Protein AF-0000000074056875 (afdb_homodimer)

Structure (mmCIF, N/CA/C/O backbone):
data_AF-0000000074056875-model_v1
#
loop_
_entity.id
_entity.type
_entity.pdbx_description
1 polymer 'Cation ABC transporter permease'
#
loop_
_atom_site.group_PDB
_atom_site.id
_atom_site.type_symbol
_atom_site.label_atom_id
_atom_site.label_alt_id
_atom_site.label_comp_id
_atom_site.label_asym_id
_atom_site.label_entity_id
_atom_site.label_seq_id
_atom_site.pdbx_PDB_ins_code
_atom_site.Cartn_x
_atom_site.Cartn_y
_atom_site.Cartn_z
_atom_site.occupancy
_atom_site.B_iso_or_equiv
_atom_site.auth_seq_id
_atom_site.auth_comp_id
_atom_site.auth_asym_id
_atom_site.auth_atom_id
_atom_site.pdbx_PDB_model_num
ATOM 1 N N . MET A 1 1 ? -28.125 23.172 0.237 1 42.22 1 MET A N 1
ATOM 2 C CA . MET A 1 1 ? -27.125 23.219 1.297 1 42.22 1 MET A CA 1
ATOM 3 C C . MET A 1 1 ? -27.781 23.453 2.656 1 42.22 1 MET A C 1
ATOM 5 O O . MET A 1 1 ? -27.266 22.984 3.68 1 42.22 1 MET A O 1
ATOM 9 N N . GLU A 1 2 ? -28.703 24.281 2.598 1 51.38 2 GLU A N 1
ATOM 10 C CA . GLU A 1 2 ? -29.438 24.625 3.809 1 51.38 2 GLU A CA 1
ATOM 11 C C . GLU A 1 2 ? -30.062 23.406 4.453 1 51.38 2 GLU A C 1
ATOM 13 O O . GLU A 1 2 ? -30.016 23.234 5.672 1 51.38 2 GLU A O 1
ATOM 18 N N . SER A 1 3 ? -30.719 22.672 3.664 1 53.69 3 SER A N 1
ATOM 19 C CA . SER A 1 3 ? -31.406 21.484 4.164 1 53.69 3 SER A CA 1
ATOM 20 C C . SER A 1 3 ? -30.422 20.391 4.527 1 53.69 3 SER A C 1
ATOM 22 O O . SER A 1 3 ? -30.703 19.531 5.363 1 53.69 3 SER A O 1
ATOM 24 N N . PHE A 1 4 ? -29.328 20.297 3.844 1 55.31 4 PHE A N 1
ATOM 25 C CA . PHE A 1 4 ? -28.266 19.344 4.105 1 55.31 4 PHE A CA 1
ATOM 26 C C . PHE A 1 4 ? -27.703 19.531 5.508 1 55.31 4 PHE A C 1
ATOM 28 O O . PHE A 1 4 ? -27.422 18.547 6.203 1 55.31 4 PHE A O 1
ATOM 35 N N . LEU A 1 5 ? -27.703 20.875 6.027 1 61.97 5 LEU A N 1
ATOM 36 C CA . LEU A 1 5 ? -27.125 21.188 7.328 1 61.97 5 LEU A CA 1
ATOM 37 C C . LEU A 1 5 ? -28.188 21.109 8.422 1 61.97 5 LEU A C 1
ATOM 39 O O . LEU A 1 5 ? -27.906 21.391 9.594 1 61.97 5 LEU A O 1
ATOM 43 N N . SER A 1 6 ? -29.312 20.719 8.008 1 63.62 6 SER A N 1
ATOM 44 C CA . SER A 1 6 ? -30.359 20.734 9.023 1 63.62 6 SER A CA 1
ATOM 45 C C . SER A 1 6 ? -30.297 19.484 9.898 1 63.62 6 SER A C 1
ATOM 47 O O . SER A 1 6 ? -30.766 19.5 11.047 1 63.62 6 SER A O 1
ATOM 49 N N . TYR A 1 7 ? -29.547 18.453 9.508 1 76.94 7 TYR A N 1
ATOM 50 C CA . TYR A 1 7 ? -29.484 17.234 10.297 1 76.94 7 TYR A CA 1
ATOM 51 C C . TYR A 1 7 ? -28.172 17.141 11.078 1 76.94 7 TYR A C 1
ATOM 53 O O . TYR A 1 7 ? -27.109 17.422 10.539 1 76.94 7 TYR A O 1
ATOM 61 N N . GLU A 1 8 ? -28.297 17 12.391 1 81.69 8 GLU A N 1
ATOM 62 C CA . GLU A 1 8 ? -27.156 16.906 13.305 1 81.69 8 GLU A CA 1
ATOM 63 C C . GLU A 1 8 ? -26.094 15.938 12.773 1 81.69 8 GLU A C 1
ATOM 65 O O . GLU A 1 8 ? -24.906 16.203 12.875 1 81.69 8 GLU A O 1
ATOM 70 N N . PHE A 1 9 ? -26.562 14.922 12.18 1 82.5 9 PHE A N 1
ATOM 71 C CA . PHE A 1 9 ? -25.609 13.93 11.68 1 82.5 9 PHE A CA 1
ATOM 72 C C . PHE A 1 9 ? -24.797 14.492 10.508 1 82.5 9 PHE A C 1
ATOM 74 O O . PHE A 1 9 ? -23.609 14.195 10.367 1 82.5 9 PHE A O 1
ATOM 81 N N . LEU A 1 10 ? -25.391 15.344 9.742 1 84.25 10 LEU A N 1
ATOM 82 C CA . LEU A 1 10 ? -24.703 15.922 8.594 1 84.25 10 LEU A CA 1
ATOM 83 C C . LEU A 1 10 ? -23.703 16.984 9.039 1 84.25 10 LEU A C 1
ATOM 85 O O . LEU A 1 10 ? -22.641 17.141 8.43 1 84.25 10 LEU A O 1
ATOM 89 N N . GLN A 1 11 ? -24.031 17.672 10.102 1 89.5 11 GLN A N 1
ATOM 90 C CA . GLN A 1 11 ? -23.109 18.656 10.672 1 89.5 11 GLN A CA 1
ATOM 91 C C . GLN A 1 11 ? -21.844 17.969 11.211 1 89.5 11 GLN A C 1
ATOM 93 O O . GLN A 1 11 ? -20.734 18.438 10.984 1 89.5 11 GLN A O 1
ATOM 98 N N . ARG A 1 12 ? -22.047 16.922 11.875 1 91.5 12 ARG A N 1
ATOM 99 C CA . ARG A 1 12 ? -20.906 16.188 12.398 1 91.5 12 ARG A CA 1
ATOM 100 C C . ARG A 1 12 ? -20.062 15.617 11.266 1 91.5 12 ARG A C 1
ATOM 102 O O . ARG A 1 12 ? -18.828 15.609 11.344 1 91.5 12 ARG A O 1
ATOM 109 N N . ALA A 1 13 ? -20.797 15.172 10.281 1 92.56 13 ALA A N 1
ATOM 110 C CA . ALA A 1 13 ? -20.109 14.617 9.125 1 92.56 13 ALA A CA 1
ATOM 111 C C . ALA A 1 13 ? -19.234 15.68 8.453 1 92.56 13 ALA A C 1
ATOM 113 O O . ALA A 1 13 ? -18.078 15.406 8.109 1 92.56 13 ALA A O 1
ATOM 114 N N . LEU A 1 14 ? -19.75 16.859 8.344 1 92.94 14 LEU A N 1
ATOM 115 C CA . LEU A 1 14 ? -19.016 17.953 7.711 1 92.94 14 LEU A CA 1
ATOM 116 C C . LEU A 1 14 ? -17.828 18.391 8.57 1 92.94 14 LEU A C 1
ATOM 118 O O . LEU A 1 14 ? -16.734 18.625 8.055 1 92.94 14 LEU A O 1
ATOM 122 N N . LEU A 1 15 ? -18.047 18.484 9.82 1 94.44 15 LEU A N 1
ATOM 123 C CA . LEU A 1 15 ? -16.969 18.875 10.734 1 94.44 15 LEU A CA 1
ATOM 124 C C . LEU A 1 15 ? -15.852 17.844 10.711 1 94.44 15 LEU A C 1
ATOM 126 O O . LEU A 1 15 ? -14.672 18.203 10.727 1 94.44 15 LEU A O 1
ATOM 130 N N . MET A 1 16 ? -16.219 16.609 10.68 1 94.81 16 MET A N 1
ATOM 131 C CA . MET A 1 16 ? -15.219 15.555 10.602 1 94.81 16 MET A CA 1
ATOM 132 C C . MET A 1 16 ? -14.469 15.609 9.273 1 94.81 16 MET A C 1
ATOM 134 O O . MET A 1 16 ? -13.258 15.375 9.227 1 94.81 16 MET A O 1
ATOM 138 N N . ALA A 1 17 ? -15.242 15.875 8.266 1 94.62 17 ALA A N 1
ATOM 139 C CA . ALA A 1 17 ? -14.609 15.984 6.953 1 94.62 17 ALA A CA 1
ATOM 140 C C . ALA A 1 17 ? -13.586 17.125 6.934 1 94.62 17 ALA A C 1
ATOM 142 O O . ALA A 1 17 ? -12.461 16.938 6.465 1 94.62 17 ALA A O 1
ATOM 143 N N . LEU A 1 18 ? -13.938 18.219 7.492 1 96 18 LEU A N 1
ATOM 144 C CA . LEU A 1 18 ? -13.062 19.375 7.508 1 96 18 LEU A CA 1
ATOM 145 C C . LEU A 1 18 ? -11.867 19.156 8.422 1 96 18 LEU A C 1
ATOM 147 O O . LEU A 1 18 ? -10.719 19.359 8.023 1 96 18 LEU A O 1
ATOM 151 N N . LEU A 1 19 ? -12.164 18.688 9.578 1 96.19 19 LEU A N 1
ATOM 152 C CA . LEU A 1 19 ? -11.117 18.453 10.57 1 96.19 19 LEU A CA 1
ATOM 153 C C . LEU A 1 19 ? -10.203 17.312 10.141 1 96.19 19 LEU A C 1
ATOM 155 O O . LEU A 1 19 ? -8.984 17.453 10.133 1 96.19 19 LEU A O 1
ATOM 159 N N . GLY A 1 20 ? -10.82 16.203 9.781 1 95.69 20 GLY A N 1
ATOM 160 C CA . GLY A 1 20 ? -10.062 15.047 9.344 1 95.69 20 GLY A CA 1
ATOM 161 C C . GLY A 1 20 ? -9.266 15.297 8.078 1 95.69 20 GLY A C 1
ATOM 162 O O . GLY A 1 20 ? -8.094 14.938 7.996 1 95.69 20 GLY A O 1
ATOM 163 N N . GLY A 1 21 ? -9.93 15.938 7.133 1 97 21 GLY A N 1
ATOM 164 C CA . GLY A 1 21 ? -9.242 16.266 5.898 1 97 21 GLY A CA 1
ATOM 165 C C . GLY A 1 21 ? -8.07 17.219 6.109 1 97 21 GLY A C 1
ATOM 166 O O . GLY A 1 21 ? -7.016 17.047 5.492 1 97 21 GLY A O 1
ATOM 167 N N . GLY A 1 22 ? -8.242 18.156 6.926 1 97.56 22 GLY A N 1
ATOM 168 C CA . GLY A 1 22 ? -7.176 19.109 7.219 1 97.56 22 GLY A CA 1
ATOM 169 C C . GLY A 1 22 ? -5.996 18.469 7.93 1 97.56 22 GLY A C 1
ATOM 170 O O . GLY A 1 22 ? -4.84 18.719 7.57 1 97.56 22 GLY A O 1
ATOM 171 N N . VAL A 1 23 ? -6.312 17.703 8.891 1 97.62 23 VAL A N 1
ATOM 172 C CA . VAL A 1 23 ? -5.277 17.031 9.672 1 97.62 23 VAL A CA 1
ATOM 173 C C . VAL A 1 23 ? -4.5 16.062 8.781 1 97.62 23 VAL A C 1
ATOM 175 O O . VAL A 1 23 ? -3.27 16 8.852 1 97.62 23 VAL A O 1
ATOM 178 N N . CYS A 1 24 ? -5.203 15.328 7.984 1 97.25 24 CYS A N 1
ATOM 179 C CA . CYS A 1 24 ? -4.551 14.414 7.059 1 97.25 24 CYS A CA 1
ATOM 180 C C . CYS A 1 24 ? -3.672 15.164 6.07 1 97.25 24 CYS A C 1
ATOM 182 O O . CYS A 1 24 ? -2.537 14.766 5.805 1 97.25 24 CYS A O 1
ATOM 184 N N . GLY A 1 25 ? -4.199 16.234 5.555 1 97.69 25 GLY A N 1
ATOM 185 C CA . GLY A 1 25 ? -3.404 17.047 4.652 1 97.69 25 GLY A CA 1
ATOM 186 C C . GLY A 1 25 ? -2.117 17.547 5.277 1 97.69 25 GLY A C 1
ATOM 187 O O . GLY A 1 25 ? -1.045 17.438 4.68 1 97.69 25 GLY A O 1
ATOM 188 N N . ALA A 1 26 ? -2.189 18.078 6.461 1 97.75 26 ALA A N 1
ATOM 189 C CA . ALA A 1 26 ? -1.014 18.594 7.16 1 97.75 26 ALA A CA 1
ATOM 190 C C . ALA A 1 26 ? -0.022 17.469 7.465 1 97.75 26 ALA A C 1
ATOM 192 O O . ALA A 1 26 ? 1.19 17.656 7.332 1 97.75 26 ALA A O 1
ATOM 193 N N . MET A 1 27 ? -0.562 16.344 7.875 1 97.06 27 MET A N 1
ATOM 194 C CA . MET A 1 27 ? 0.284 15.18 8.148 1 97.06 27 MET A CA 1
ATOM 195 C C . MET A 1 27 ? 1.033 14.742 6.895 1 97.06 27 MET A C 1
ATOM 197 O O . MET A 1 27 ? 2.158 14.25 6.98 1 97.06 27 MET A O 1
ATOM 201 N N . GLY A 1 28 ? 0.402 14.93 5.781 1 96.81 28 GLY A N 1
ATOM 202 C CA . GLY A 1 28 ? 0.967 14.516 4.508 1 96.81 28 GLY A CA 1
ATOM 203 C C . GLY A 1 28 ? 2.246 15.25 4.152 1 96.81 28 GLY A C 1
ATOM 204 O O . GLY A 1 28 ? 3.078 14.734 3.404 1 96.81 28 GLY A O 1
ATOM 205 N N . VAL A 1 29 ? 2.463 16.406 4.684 1 95.94 29 VAL A N 1
ATOM 206 C CA . VAL A 1 29 ? 3.668 17.188 4.406 1 95.94 29 VAL A CA 1
ATOM 207 C C . VAL A 1 29 ? 4.898 16.422 4.898 1 95.94 29 VAL A C 1
ATOM 209 O O . VAL A 1 29 ? 5.918 16.375 4.211 1 95.94 29 VAL A O 1
ATOM 212 N N . PHE A 1 30 ? 4.797 15.82 6.035 1 94.19 30 PHE A N 1
ATOM 213 C CA . PHE A 1 30 ? 5.887 15 6.547 1 94.19 30 PHE A CA 1
ATOM 214 C C . PHE A 1 30 ? 6.141 13.805 5.633 1 94.19 30 PHE A C 1
ATOM 216 O O . PHE A 1 30 ? 7.289 13.484 5.32 1 94.19 30 PHE A O 1
ATOM 223 N N . VAL A 1 31 ? 5.066 13.211 5.211 1 92.44 31 VAL A N 1
ATOM 224 C CA . VAL A 1 31 ? 5.156 12 4.406 1 92.44 31 VAL A CA 1
ATOM 225 C C . VAL A 1 31 ? 5.84 12.312 3.074 1 92.44 31 VAL A C 1
ATOM 227 O O . VAL A 1 31 ? 6.734 11.578 2.643 1 92.44 31 VAL A O 1
ATOM 230 N N . VAL A 1 32 ? 5.457 13.414 2.506 1 91.44 32 VAL A N 1
ATOM 231 C CA . VAL A 1 32 ? 5.953 13.773 1.183 1 91.44 32 VAL A CA 1
ATOM 232 C C . VAL A 1 32 ? 7.395 14.273 1.288 1 91.44 32 VAL A C 1
ATOM 234 O O . VAL A 1 32 ? 8.266 13.828 0.531 1 91.44 32 VAL A O 1
ATOM 237 N N . LEU A 1 33 ? 7.738 15.094 2.229 1 90.25 33 LEU A N 1
ATOM 238 C CA . LEU A 1 33 ? 9.047 15.734 2.295 1 90.25 33 LEU A CA 1
ATOM 239 C C . LEU A 1 33 ? 10.094 14.766 2.844 1 90.25 33 LEU A C 1
ATOM 241 O O . LEU A 1 33 ? 11.273 14.852 2.482 1 90.25 33 LEU A O 1
ATOM 245 N N . TRP A 1 34 ? 9.602 13.875 3.67 1 88.75 34 TRP A N 1
ATOM 246 C CA . TRP A 1 34 ? 10.555 12.906 4.211 1 88.75 34 TRP A CA 1
ATOM 247 C C . TRP A 1 34 ? 10.539 11.617 3.402 1 88.75 34 TRP A C 1
ATOM 249 O O . TRP A 1 34 ? 11.219 10.648 3.752 1 88.75 34 TRP A O 1
ATOM 259 N N . ARG A 1 35 ? 9.82 11.555 2.398 1 86.94 35 ARG A N 1
ATOM 260 C CA . ARG A 1 35 ? 9.758 10.43 1.476 1 86.94 35 ARG A CA 1
ATOM 261 C C . ARG A 1 35 ? 9.43 9.133 2.213 1 86.94 35 ARG A C 1
ATOM 263 O O . ARG A 1 35 ? 10.133 8.133 2.066 1 86.94 35 ARG A O 1
ATOM 270 N N . MET A 1 36 ? 8.383 9.227 2.945 1 88.81 36 MET A N 1
ATOM 271 C CA . MET A 1 36 ? 7.977 8.086 3.76 1 88.81 36 MET A CA 1
ATOM 272 C C . MET A 1 36 ? 6.621 7.547 3.311 1 88.81 36 MET A C 1
ATOM 274 O O . MET A 1 36 ? 5.797 7.16 4.141 1 88.81 36 MET A O 1
ATOM 278 N N . SER A 1 37 ? 6.359 7.582 2.047 1 91.69 37 SER A N 1
ATOM 279 C CA . SER A 1 37 ? 5.074 7.121 1.529 1 91.69 37 SER A CA 1
ATOM 280 C C . SER A 1 37 ? 4.844 5.648 1.851 1 91.69 37 SER A C 1
ATOM 282 O O . SER A 1 37 ? 3.744 5.254 2.24 1 91.69 37 SER A O 1
ATOM 284 N N . LEU A 1 38 ? 5.891 4.883 1.769 1 89.75 38 LEU A N 1
ATOM 285 C CA . LEU A 1 38 ? 5.781 3.461 2.066 1 89.75 38 LEU A CA 1
ATOM 286 C C . LEU A 1 38 ? 5.387 3.238 3.521 1 89.75 38 LEU A C 1
ATOM 288 O O . LEU A 1 38 ? 4.508 2.424 3.812 1 89.75 38 LEU A O 1
ATOM 292 N N . VAL A 1 39 ? 5.969 4.012 4.406 1 89.12 39 VAL A N 1
ATOM 293 C CA . VAL A 1 39 ? 5.688 3.908 5.832 1 89.12 39 VAL A CA 1
ATOM 294 C C . VAL A 1 39 ? 4.246 4.32 6.109 1 89.12 39 VAL A C 1
ATOM 296 O O . VAL A 1 39 ? 3.531 3.645 6.855 1 89.12 39 VAL A O 1
ATOM 299 N N . GLY A 1 40 ? 3.85 5.367 5.484 1 91 40 GLY A N 1
ATOM 300 C CA . GLY A 1 40 ? 2.475 5.812 5.629 1 91 40 GLY A CA 1
ATOM 301 C C . GLY A 1 40 ? 1.461 4.789 5.156 1 91 40 GLY A C 1
ATOM 302 O O . GLY A 1 40 ? 0.435 4.574 5.805 1 91 40 GLY A O 1
ATOM 303 N N . MET A 1 41 ? 1.736 4.211 4.074 1 91.69 41 MET A N 1
ATOM 304 C CA . MET A 1 41 ? 0.865 3.17 3.535 1 91.69 41 MET A CA 1
ATOM 305 C C . MET A 1 41 ? 0.771 1.988 4.496 1 91.69 41 MET A C 1
ATOM 307 O O . MET A 1 41 ? -0.317 1.461 4.734 1 91.69 41 MET A O 1
ATOM 311 N N . CYS A 1 42 ? 1.866 1.641 5.051 1 92.06 42 CYS A N 1
ATOM 312 C CA . CYS A 1 42 ? 1.9 0.511 5.973 1 92.06 42 CYS A CA 1
ATOM 313 C C . CYS A 1 42 ? 1.111 0.818 7.238 1 92.06 42 CYS A C 1
ATOM 315 O O . CYS A 1 42 ? 0.336 -0.016 7.707 1 92.06 42 CYS A O 1
ATOM 317 N N . ILE A 1 43 ? 1.307 1.985 7.73 1 93.62 43 ILE A N 1
ATOM 318 C CA . ILE A 1 43 ? 0.631 2.373 8.961 1 93.62 43 ILE A CA 1
ATOM 319 C C . ILE A 1 43 ? -0.878 2.412 8.734 1 93.62 43 ILE A C 1
ATOM 321 O O . ILE A 1 43 ? -1.652 1.951 9.578 1 93.62 43 ILE A O 1
ATOM 325 N N . SER A 1 44 ? -1.294 2.906 7.621 1 94.06 44 SER A N 1
ATOM 326 C CA . SER A 1 44 ? -2.715 2.992 7.301 1 94.06 44 SER A CA 1
ATOM 327 C C . SER A 1 44 ? -3.332 1.605 7.148 1 94.06 44 SER A C 1
ATOM 329 O O . SER A 1 44 ? -4.414 1.341 7.676 1 94.06 44 SER A O 1
ATOM 331 N N . HIS A 1 45 ? -2.67 0.769 6.496 1 93.75 45 HIS A N 1
ATOM 332 C CA . HIS A 1 45 ? -3.184 -0.584 6.316 1 93.75 45 HIS A CA 1
ATOM 333 C C . HIS A 1 45 ? -3.129 -1.375 7.617 1 93.75 45 HIS A C 1
ATOM 335 O O . HIS A 1 45 ? -3.971 -2.244 7.859 1 93.75 45 HIS A O 1
ATOM 341 N N . ALA A 1 46 ? -2.152 -1.037 8.414 1 95.06 46 ALA A N 1
ATOM 342 C CA . ALA A 1 46 ? -2.096 -1.649 9.742 1 95.06 46 ALA A CA 1
ATOM 343 C C . ALA A 1 46 ? -3.312 -1.264 10.578 1 95.06 46 ALA A C 1
ATOM 345 O O . ALA A 1 46 ? -3.891 -2.105 11.266 1 95.06 46 ALA A O 1
ATOM 346 N N . ALA A 1 47 ? -3.619 -0.036 10.508 1 95.5 47 ALA A N 1
ATOM 347 C CA . ALA A 1 47 ? -4.812 0.416 11.219 1 95.5 47 ALA A CA 1
ATOM 348 C C . ALA A 1 47 ? -6.055 -0.323 10.727 1 95.5 47 ALA A C 1
ATOM 350 O O . ALA A 1 47 ? -6.898 -0.735 11.531 1 95.5 47 ALA A O 1
ATOM 351 N N . PHE A 1 48 ? -6.184 -0.48 9.469 1 93.5 48 PHE A N 1
ATOM 352 C CA . PHE A 1 48 ? -7.289 -1.2 8.852 1 93.5 48 PHE A CA 1
ATOM 353 C C . PHE A 1 48 ? -7.328 -2.646 9.328 1 93.5 48 PHE A C 1
ATOM 355 O O . PHE A 1 48 ? -8.375 -3.133 9.766 1 93.5 48 PHE A O 1
ATOM 362 N N . ALA A 1 49 ? -6.203 -3.275 9.305 1 93.69 49 ALA A N 1
ATOM 363 C CA . ALA A 1 49 ? -6.102 -4.66 9.758 1 93.69 49 ALA A CA 1
ATOM 364 C C . ALA A 1 49 ? -6.445 -4.781 11.242 1 93.69 49 ALA A C 1
ATOM 366 O O . ALA A 1 49 ? -7.172 -5.695 11.641 1 93.69 49 ALA A O 1
ATOM 367 N N . GLY A 1 50 ? -5.934 -3.889 11.984 1 95.44 50 GLY A N 1
ATOM 368 C CA . GLY A 1 50 ? -6.223 -3.898 13.406 1 95.44 50 GLY A CA 1
ATOM 369 C C . GLY A 1 50 ? -7.691 -3.693 13.727 1 95.44 50 GLY A C 1
ATOM 370 O O . GLY A 1 50 ? -8.227 -4.316 14.641 1 95.44 50 GLY A O 1
ATOM 371 N N . ALA 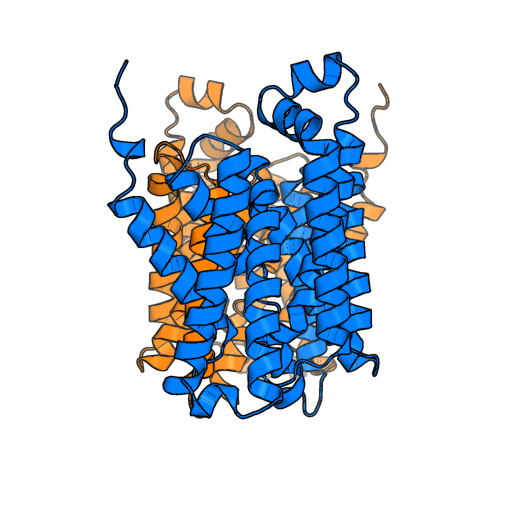A 1 51 ? -8.289 -2.84 13 1 94.31 51 ALA A N 1
ATOM 372 C CA . ALA A 1 51 ? -9.711 -2.594 13.195 1 94.31 51 ALA A CA 1
ATOM 373 C C . ALA A 1 51 ? -10.531 -3.838 12.867 1 94.31 51 ALA A C 1
ATOM 375 O O . ALA A 1 51 ? -11.469 -4.18 13.586 1 94.31 51 ALA A O 1
ATOM 376 N N . LEU A 1 52 ? -10.195 -4.477 11.789 1 92.06 52 LEU A N 1
ATOM 377 C CA . LEU A 1 52 ? -10.898 -5.695 11.398 1 92.06 52 LEU A CA 1
ATOM 378 C C . LEU A 1 52 ? -10.688 -6.805 12.422 1 92.06 52 LEU A C 1
ATOM 380 O O . LEU A 1 52 ? -11.617 -7.531 12.758 1 92.06 52 LEU A O 1
ATOM 384 N N . LEU A 1 53 ? -9.469 -6.906 12.859 1 92.5 53 LEU A N 1
ATOM 385 C CA . LEU A 1 53 ? -9.172 -7.906 13.875 1 92.5 53 LEU A CA 1
ATOM 386 C C . LEU A 1 53 ? -9.922 -7.605 15.172 1 92.5 53 LEU A C 1
ATOM 388 O O . LEU A 1 53 ? -10.398 -8.523 15.844 1 92.5 53 LEU A O 1
ATOM 392 N N . GLY A 1 54 ? -9.906 -6.363 15.508 1 92.19 54 GLY A N 1
ATOM 393 C CA . GLY A 1 54 ? -10.703 -5.969 16.656 1 92.19 54 GLY A CA 1
ATOM 394 C C . GLY A 1 54 ? -12.164 -6.363 16.531 1 92.19 54 GLY A C 1
ATOM 395 O O . GLY A 1 54 ? -12.742 -6.922 17.469 1 92.19 54 GLY A O 1
ATOM 396 N N . LEU A 1 55 ? -12.75 -6.121 15.367 1 88.75 55 LEU A N 1
ATOM 397 C CA . LEU A 1 55 ? -14.133 -6.492 15.117 1 88.75 55 LEU A CA 1
ATOM 398 C C . LEU A 1 55 ? -14.328 -7.996 15.234 1 88.75 55 LEU A C 1
ATOM 400 O O . LEU A 1 55 ? -15.312 -8.453 15.828 1 88.75 55 LEU A O 1
ATOM 404 N N . TRP A 1 56 ? -13.398 -8.68 14.711 1 88.75 56 TRP A N 1
ATOM 405 C CA . TRP A 1 56 ? -13.484 -10.141 14.75 1 88.75 56 TRP A CA 1
ATOM 406 C C . TRP A 1 56 ? -13.406 -10.648 16.188 1 88.75 56 TRP A C 1
ATOM 408 O O . TRP A 1 56 ? -14.086 -11.617 16.547 1 88.75 56 TRP A O 1
ATOM 418 N N . LEU A 1 57 ? -12.664 -10.016 17.031 1 90.88 57 LEU A N 1
ATOM 419 C CA . LEU A 1 57 ? -12.477 -10.43 18.422 1 90.88 57 LEU A CA 1
ATOM 420 C C . LEU A 1 57 ? -13.586 -9.859 19.312 1 90.88 57 LEU A C 1
ATOM 422 O O . LEU A 1 57 ? -13.609 -10.117 20.516 1 90.88 57 LEU A O 1
ATOM 426 N N . GLY A 1 58 ? -14.43 -9.102 18.75 1 89.5 58 GLY A N 1
ATOM 427 C CA . GLY A 1 58 ? -15.523 -8.523 19.5 1 89.5 58 GLY A CA 1
ATOM 428 C C . GLY A 1 58 ? -15.148 -7.223 20.188 1 89.5 58 GLY A C 1
ATOM 429 O O . GLY A 1 58 ? -15.852 -6.773 21.109 1 89.5 58 GLY A O 1
ATOM 430 N N . LEU A 1 59 ? -14.055 -6.641 19.828 1 91.38 59 LEU A N 1
ATOM 431 C CA . LEU A 1 59 ? -13.609 -5.359 20.359 1 91.38 59 LEU A CA 1
ATOM 432 C C . LEU A 1 59 ? -14.016 -4.215 19.453 1 91.38 59 LEU A C 1
ATOM 434 O O . LEU A 1 59 ? -14.312 -4.434 18.266 1 91.38 59 LEU A O 1
ATOM 438 N N . PRO A 1 60 ? -14.117 -3.012 20.125 1 91.62 60 PRO A N 1
ATOM 439 C CA . PRO A 1 60 ? -14.352 -1.872 19.234 1 91.62 60 PRO A CA 1
ATOM 440 C C . PRO A 1 60 ? -13.266 -1.712 18.172 1 91.62 60 PRO A C 1
ATOM 442 O O . PRO A 1 60 ? -12.078 -1.808 18.484 1 91.62 60 PRO A O 1
ATOM 445 N N . PRO A 1 61 ? -13.672 -1.525 16.938 1 91.62 61 PRO A N 1
ATOM 446 C CA . PRO A 1 61 ? -12.703 -1.394 15.844 1 91.62 61 PRO A CA 1
ATOM 447 C C . PRO A 1 61 ? -11.648 -0.32 16.109 1 91.62 61 PRO A C 1
ATOM 449 O O . PRO A 1 61 ? -10.492 -0.47 15.719 1 91.62 61 PRO A O 1
ATOM 452 N N . LEU A 1 62 ? -12.016 0.708 16.812 1 93.44 62 LEU A N 1
ATOM 453 C CA . LEU A 1 62 ? -11.094 1.803 17.094 1 93.44 62 LEU A CA 1
ATOM 454 C C . LEU A 1 62 ? -9.93 1.323 17.953 1 93.44 62 LEU A C 1
ATOM 456 O O . LEU A 1 62 ? -8.781 1.72 17.734 1 93.44 62 LEU A O 1
ATOM 460 N N . ALA A 1 63 ? -10.211 0.506 18.891 1 95.19 63 ALA A N 1
ATOM 461 C CA . ALA A 1 63 ? -9.164 -0.003 19.781 1 95.19 63 ALA A CA 1
ATOM 462 C C . ALA A 1 63 ? -8.148 -0.837 19 1 95.19 63 ALA A C 1
ATOM 464 O O . ALA A 1 63 ? -6.938 -0.679 19.172 1 95.19 63 ALA A O 1
ATOM 465 N N . GLY A 1 64 ? -8.656 -1.674 18.172 1 95.62 64 GLY A N 1
ATOM 466 C CA . GLY A 1 64 ? -7.766 -2.48 17.359 1 95.62 64 GLY A CA 1
ATOM 467 C C . GLY A 1 64 ? -6.969 -1.663 16.359 1 95.62 64 GLY A C 1
ATOM 468 O O . GLY A 1 64 ? -5.773 -1.896 16.172 1 95.62 64 GLY A O 1
ATOM 469 N N . GLY A 1 65 ? -7.625 -0.738 15.695 1 96.19 65 GLY A N 1
ATOM 470 C CA . GLY A 1 65 ? -6.949 0.135 14.75 1 96.19 65 GLY A CA 1
ATOM 471 C C . GLY A 1 65 ? -5.859 0.975 15.383 1 96.19 65 GLY A C 1
ATOM 472 O O . GLY A 1 65 ? -4.777 1.131 14.812 1 96.19 65 GLY A O 1
ATOM 473 N N . LEU A 1 66 ? -6.164 1.49 16.562 1 96.81 66 LEU A N 1
ATOM 474 C CA . LEU A 1 66 ? -5.207 2.316 17.281 1 96.81 66 LEU A CA 1
ATOM 475 C C . LEU A 1 66 ? -3.984 1.5 17.688 1 96.81 66 LEU A C 1
ATOM 477 O O . LEU A 1 66 ? -2.85 1.928 17.469 1 96.81 66 LEU A O 1
ATOM 481 N N . ALA A 1 67 ? -4.219 0.368 18.188 1 97.25 67 ALA A N 1
ATOM 482 C CA . ALA A 1 67 ? -3.123 -0.494 18.625 1 97.25 67 ALA A CA 1
ATOM 483 C C . ALA A 1 67 ? -2.238 -0.891 17.438 1 97.25 67 ALA A C 1
ATOM 485 O O . ALA A 1 67 ? -1.011 -0.822 17.531 1 97.25 67 ALA A O 1
ATOM 486 N N . ALA A 1 68 ? -2.865 -1.237 16.422 1 96.38 68 ALA A N 1
ATOM 487 C CA . ALA A 1 68 ? -2.121 -1.719 15.258 1 96.38 68 ALA A CA 1
ATOM 488 C C . ALA A 1 68 ? -1.373 -0.579 14.578 1 96.38 68 ALA A C 1
ATOM 490 O O . ALA A 1 68 ? -0.229 -0.748 14.141 1 96.38 68 ALA A O 1
ATOM 491 N N . SER A 1 69 ? -2.012 0.573 14.383 1 96.56 69 SER A N 1
ATOM 492 C CA . SER A 1 69 ? -1.352 1.7 13.734 1 96.56 69 SER A CA 1
ATOM 493 C C . SER A 1 69 ? -0.172 2.201 14.562 1 96.56 69 SER A C 1
ATOM 495 O O . SER A 1 69 ? 0.905 2.461 14.023 1 96.56 69 SER A O 1
ATOM 497 N N . LEU A 1 70 ? -0.332 2.324 15.859 1 96.94 70 LEU A N 1
ATOM 498 C CA . LEU A 1 70 ? 0.763 2.748 16.719 1 96.94 70 LEU A CA 1
ATOM 499 C C . LEU A 1 70 ? 1.848 1.678 16.797 1 96.94 70 LEU A C 1
ATOM 501 O O . LEU A 1 70 ? 3.035 1.997 16.875 1 96.94 70 LEU A O 1
ATOM 505 N N . GLY A 1 71 ? 1.392 0.463 16.781 1 95.69 71 GLY A N 1
ATOM 506 C CA . GLY A 1 71 ? 2.359 -0.621 16.719 1 95.69 71 GLY A CA 1
ATOM 507 C C . GLY A 1 71 ? 3.209 -0.583 15.453 1 95.69 71 GLY A C 1
ATOM 508 O O . GLY A 1 71 ? 4.434 -0.715 15.523 1 95.69 71 GLY A O 1
ATOM 509 N N . ALA A 1 72 ? 2.57 -0.414 14.336 1 93.31 72 ALA A N 1
ATOM 510 C CA . ALA A 1 72 ? 3.283 -0.32 13.062 1 93.31 72 ALA A CA 1
ATOM 511 C C . ALA A 1 72 ? 4.219 0.887 13.047 1 93.31 72 ALA A C 1
ATOM 513 O O . ALA A 1 72 ? 5.363 0.786 12.602 1 93.31 72 ALA A O 1
ATOM 514 N N . ALA A 1 73 ? 3.725 2.016 13.516 1 93.38 73 ALA A N 1
ATOM 515 C CA . ALA A 1 73 ? 4.535 3.229 13.578 1 93.38 73 ALA A CA 1
ATOM 516 C C . ALA A 1 73 ? 5.777 3.016 14.445 1 93.38 73 ALA A C 1
ATOM 518 O O . ALA A 1 73 ? 6.875 3.443 14.086 1 93.38 73 ALA A O 1
ATOM 519 N N . SER A 1 74 ? 5.621 2.293 15.539 1 93.19 74 SER A N 1
ATOM 520 C CA . SER A 1 74 ? 6.719 2.07 16.469 1 93.19 74 SER A CA 1
ATOM 521 C C . SER A 1 74 ? 7.703 1.04 15.93 1 93.19 74 SER A C 1
ATOM 523 O O . SER A 1 74 ? 8.883 1.043 16.297 1 93.19 74 SER A O 1
ATOM 525 N N . ALA A 1 75 ? 7.25 0.218 15.07 1 88.75 75 ALA A N 1
ATOM 526 C CA . ALA A 1 75 ? 8.086 -0.868 14.555 1 88.75 75 ALA A CA 1
ATOM 527 C C . ALA A 1 75 ? 9.016 -0.372 13.453 1 88.75 75 ALA A C 1
ATOM 529 O O . ALA A 1 75 ? 10 -1.038 13.117 1 88.75 75 ALA A O 1
ATOM 530 N N . VAL A 1 76 ? 8.711 0.736 12.867 1 82.81 76 VAL A N 1
ATOM 531 C CA . VAL A 1 76 ? 9.469 1.269 11.734 1 82.81 76 VAL A CA 1
ATOM 532 C C . VAL A 1 76 ? 10.922 1.497 12.156 1 82.81 76 VAL A C 1
ATOM 534 O O . VAL A 1 76 ? 11.844 1.087 11.445 1 82.81 76 VAL A O 1
ATOM 537 N N . GLY A 1 77 ? 11.172 2.148 13.328 1 76.94 77 GLY A N 1
ATOM 538 C CA . GLY A 1 77 ? 12.508 2.484 13.789 1 76.94 77 GLY A CA 1
ATOM 539 C C . GLY A 1 77 ? 13.398 1.268 13.977 1 76.94 77 GLY A C 1
ATOM 540 O O . GLY A 1 77 ? 14.406 1.121 13.297 1 76.94 77 GLY A O 1
ATOM 541 N N . PRO A 1 78 ? 12.953 0.36 14.82 1 78.69 78 PRO A N 1
ATOM 542 C CA . PRO A 1 78 ? 13.758 -0.831 15.086 1 78.69 78 PRO A CA 1
ATOM 543 C C . PRO A 1 78 ? 13.992 -1.682 13.844 1 78.69 78 PRO A C 1
ATOM 545 O O . PRO A 1 78 ? 15.055 -2.283 13.688 1 78.69 78 PRO A O 1
ATOM 548 N N . LEU A 1 79 ? 13.039 -1.698 12.984 1 75 79 LEU A N 1
ATOM 549 C CA . LEU A 1 79 ? 13.188 -2.518 11.789 1 75 79 LEU A CA 1
ATOM 550 C C . LEU A 1 79 ? 14.133 -1.857 10.789 1 75 79 LEU A C 1
ATOM 552 O O . LEU A 1 79 ? 14.867 -2.545 10.078 1 75 79 LEU A O 1
ATOM 556 N N . ALA A 1 80 ? 14.039 -0.545 10.742 1 70.75 80 ALA A N 1
ATOM 557 C CA . ALA A 1 80 ? 14.922 0.212 9.852 1 70.75 80 ALA A CA 1
ATOM 558 C C . ALA A 1 80 ? 16.375 0.048 10.266 1 70.75 80 ALA A C 1
ATOM 560 O O . ALA A 1 80 ? 17.281 0.208 9.438 1 70.75 80 ALA A O 1
ATOM 561 N N . GLU A 1 81 ? 16.625 -0.234 11.516 1 70.94 81 GLU A N 1
ATOM 562 C CA . GLU A 1 81 ? 17.984 -0.287 12.031 1 70.94 81 GLU A CA 1
ATOM 563 C C . GLU A 1 81 ? 18.516 -1.717 12.031 1 70.94 81 GLU A C 1
ATOM 565 O O . GLU A 1 81 ? 19.688 -1.943 12.312 1 70.94 81 GLU A O 1
ATOM 570 N N . ARG A 1 82 ? 17.641 -2.646 11.734 1 67.75 82 ARG A N 1
ATOM 571 C CA . ARG A 1 82 ? 18.094 -4.031 11.727 1 67.75 82 ARG A CA 1
ATOM 572 C C . ARG A 1 82 ? 19.062 -4.285 10.578 1 67.75 82 ARG A C 1
ATOM 574 O O . ARG A 1 82 ? 18.797 -3.881 9.438 1 67.75 82 ARG A O 1
ATOM 581 N N . PRO A 1 83 ? 20.172 -4.855 11 1 64.56 83 PRO A N 1
ATOM 582 C CA . PRO A 1 83 ? 21.141 -5.16 9.938 1 64.56 83 PRO A CA 1
ATOM 583 C C . PRO A 1 83 ? 20.578 -6.113 8.883 1 64.56 83 PRO A C 1
ATOM 585 O O . PRO A 1 83 ? 19.766 -6.98 9.203 1 64.56 83 PRO A O 1
ATOM 588 N N . GLY A 1 84 ? 20.781 -5.848 7.633 1 63.59 84 GLY A N 1
ATOM 589 C CA . GLY A 1 84 ? 20.406 -6.75 6.555 1 63.59 84 GLY A CA 1
ATOM 590 C C . GLY A 1 84 ? 19.078 -6.398 5.918 1 63.59 84 GLY A C 1
ATOM 591 O O . GLY A 1 84 ? 18.719 -6.941 4.871 1 63.59 84 GLY A O 1
ATOM 592 N N . PHE A 1 85 ? 18.281 -5.637 6.645 1 70.44 85 PHE A N 1
ATOM 593 C CA . PHE A 1 85 ? 17 -5.238 6.074 1 70.44 85 PHE A CA 1
ATOM 594 C C . PHE A 1 85 ? 17.016 -3.762 5.699 1 70.44 85 PHE A C 1
ATOM 596 O O . PHE A 1 85 ? 17.469 -2.922 6.477 1 70.44 85 PHE A O 1
ATOM 603 N N . SER A 1 86 ? 16.656 -3.568 4.484 1 83 86 SER A N 1
ATOM 604 C CA . SER A 1 86 ? 16.359 -2.182 4.137 1 83 86 SER A CA 1
ATOM 605 C C . SER A 1 86 ? 14.992 -1.759 4.648 1 83 86 SER A C 1
ATOM 607 O O . SER A 1 86 ? 14.125 -2.604 4.883 1 83 86 SER A O 1
ATOM 609 N N . LEU A 1 87 ? 14.836 -0.579 4.977 1 83.56 87 LEU A N 1
ATOM 610 C CA . LEU A 1 87 ? 13.531 -0.059 5.371 1 83.56 87 LEU A CA 1
ATOM 611 C C . LEU A 1 87 ? 12.469 -0.443 4.355 1 83.56 87 LEU A C 1
ATOM 613 O O . LEU A 1 87 ? 11.328 -0.742 4.727 1 83.56 87 LEU A O 1
ATOM 617 N N . ASP A 1 88 ? 12.867 -0.485 3.154 1 87.5 88 ASP A N 1
ATOM 618 C CA . ASP A 1 88 ? 11.969 -0.871 2.072 1 87.5 88 ASP A CA 1
ATOM 619 C C . ASP A 1 88 ? 11.469 -2.303 2.256 1 87.5 88 ASP A C 1
ATOM 621 O O . ASP A 1 88 ? 10.266 -2.555 2.244 1 87.5 88 ASP A O 1
ATOM 625 N N . THR A 1 89 ? 12.375 -3.184 2.506 1 84.5 89 THR A N 1
ATOM 626 C CA . THR A 1 89 ? 12.031 -4.59 2.682 1 84.5 89 THR A CA 1
ATOM 627 C C . THR A 1 89 ? 11.234 -4.793 3.967 1 84.5 89 THR A C 1
ATOM 629 O O . THR A 1 89 ? 10.25 -5.535 3.98 1 84.5 89 THR A O 1
ATOM 632 N N . ALA A 1 90 ? 11.664 -4.105 4.953 1 85.06 90 ALA A N 1
ATOM 633 C CA . ALA A 1 90 ? 10.977 -4.227 6.238 1 85.06 90 ALA A CA 1
ATOM 634 C C . ALA A 1 90 ? 9.523 -3.787 6.129 1 85.06 90 ALA A C 1
ATOM 636 O O . ALA A 1 90 ? 8.617 -4.473 6.617 1 85.06 90 ALA A O 1
ATOM 637 N N . MET A 1 91 ? 9.32 -2.736 5.445 1 89.25 91 MET A N 1
ATOM 638 C CA . MET A 1 91 ? 7.957 -2.223 5.301 1 89.25 91 MET A CA 1
ATOM 639 C C . MET A 1 91 ? 7.129 -3.121 4.387 1 89.25 91 MET A C 1
ATOM 641 O O . MET A 1 91 ? 5.93 -3.289 4.598 1 89.25 91 MET A O 1
ATOM 645 N N . GLY A 1 92 ? 7.793 -3.67 3.393 1 86.56 92 GLY A N 1
ATOM 646 C CA . GLY A 1 92 ? 7.109 -4.637 2.551 1 86.56 92 GLY A CA 1
ATOM 647 C C . GLY A 1 92 ? 6.594 -5.84 3.32 1 86.56 92 GLY A C 1
ATOM 648 O O . GLY A 1 92 ? 5.465 -6.285 3.102 1 86.56 92 GLY A O 1
ATOM 649 N N . VAL A 1 93 ? 7.387 -6.277 4.199 1 85 93 VAL A N 1
ATOM 650 C CA . VAL A 1 93 ? 7.035 -7.449 4.996 1 85 93 VAL A CA 1
ATOM 651 C C . VAL A 1 93 ? 5.93 -7.09 5.984 1 85 93 VAL A C 1
ATOM 653 O O . VAL A 1 93 ? 4.973 -7.852 6.156 1 85 93 VAL A O 1
ATOM 656 N N . ILE A 1 94 ? 6.062 -5.98 6.609 1 87.88 94 ILE A N 1
ATOM 657 C CA . ILE A 1 94 ? 5.027 -5.535 7.539 1 87.88 94 ILE A CA 1
ATOM 658 C C . ILE A 1 94 ? 3.697 -5.406 6.801 1 87.88 94 ILE A C 1
ATOM 660 O O . ILE A 1 94 ? 2.662 -5.863 7.297 1 87.88 94 ILE A O 1
ATOM 664 N N . PHE A 1 95 ? 3.756 -4.793 5.688 1 90.69 95 PHE A N 1
ATOM 665 C CA . PHE A 1 95 ? 2.559 -4.656 4.867 1 90.69 95 PHE A CA 1
ATOM 666 C C . PHE A 1 95 ? 1.938 -6.016 4.582 1 90.69 95 PHE A C 1
ATOM 668 O O . PHE A 1 95 ? 0.722 -6.188 4.695 1 90.69 95 PHE A O 1
ATOM 675 N N . SER A 1 96 ? 2.777 -6.961 4.254 1 88.75 96 SER A N 1
ATOM 676 C CA . SER A 1 96 ? 2.311 -8.297 3.908 1 88.75 96 SER A CA 1
ATOM 677 C C . SER A 1 96 ? 1.598 -8.953 5.086 1 88.75 96 SER A C 1
ATOM 679 O O . SER A 1 96 ? 0.514 -9.523 4.926 1 88.75 96 SER A O 1
ATOM 681 N N . VAL A 1 97 ? 2.162 -8.828 6.203 1 88 97 VAL A N 1
ATOM 682 C CA . VAL A 1 97 ? 1.598 -9.453 7.395 1 88 97 VAL A CA 1
ATOM 683 C C . VAL A 1 97 ? 0.283 -8.773 7.762 1 88 97 VAL A C 1
ATOM 685 O O . VAL A 1 97 ? -0.726 -9.445 8 1 88 97 VAL A O 1
ATOM 688 N N . VAL A 1 98 ? 0.338 -7.512 7.754 1 91 98 VAL A N 1
ATOM 689 C CA . VAL A 1 98 ? -0.849 -6.773 8.172 1 91 98 VAL A CA 1
ATOM 690 C C . VAL A 1 98 ? -1.985 -7.012 7.184 1 91 98 VAL A C 1
ATOM 692 O O . VAL A 1 98 ? -3.133 -7.223 7.582 1 91 98 VAL A O 1
ATOM 695 N N . MET A 1 99 ? -1.696 -7.035 5.91 1 90 99 MET A N 1
ATOM 696 C CA . MET A 1 99 ? -2.748 -7.219 4.914 1 90 99 MET A CA 1
ATOM 697 C C . MET A 1 99 ? -3.293 -8.641 4.953 1 90 99 MET A C 1
ATOM 699 O O . MET A 1 99 ? -4.484 -8.859 4.734 1 90 99 MET A O 1
ATOM 703 N N . SER A 1 100 ? -2.406 -9.594 5.168 1 90.44 100 SER A N 1
ATOM 704 C CA . SER A 1 100 ? -2.887 -10.969 5.266 1 90.44 100 SER A CA 1
ATOM 705 C C . SER A 1 100 ? -3.799 -11.148 6.473 1 90.44 100 SER A C 1
ATOM 707 O O . SER A 1 100 ? -4.805 -11.859 6.398 1 90.44 100 SER A O 1
ATOM 709 N N . LEU A 1 101 ? -3.504 -10.516 7.539 1 90.62 101 LEU A N 1
ATOM 710 C CA . LEU A 1 101 ? -4.348 -10.57 8.727 1 90.62 101 LEU A CA 1
ATOM 711 C C . LEU A 1 101 ? -5.68 -9.867 8.484 1 90.62 101 LEU A C 1
ATOM 713 O O . LEU A 1 101 ? -6.723 -10.32 8.961 1 90.62 101 LEU A O 1
ATOM 717 N N . ALA A 1 102 ? -5.598 -8.789 7.801 1 89.38 102 ALA A N 1
ATOM 718 C CA . ALA A 1 102 ? -6.816 -8.062 7.457 1 89.38 102 ALA A CA 1
ATOM 719 C C . ALA A 1 102 ? -7.758 -8.93 6.625 1 89.38 102 ALA A C 1
ATOM 721 O O . ALA A 1 102 ? -8.953 -9.031 6.926 1 89.38 102 ALA A O 1
ATOM 722 N N . MET A 1 103 ? -7.227 -9.57 5.645 1 86.31 103 MET A N 1
ATOM 723 C CA . MET A 1 103 ? -8.047 -10.375 4.746 1 86.31 103 MET A CA 1
ATOM 724 C C . MET A 1 103 ? -8.539 -11.641 5.449 1 86.31 103 MET A C 1
ATOM 726 O O . MET A 1 103 ? -9.648 -12.109 5.18 1 86.31 103 MET A O 1
ATOM 730 N N . LEU A 1 104 ? -7.738 -12.164 6.34 1 87.38 104 LEU A N 1
ATOM 731 C CA . LEU A 1 104 ? -8.18 -13.297 7.141 1 87.38 104 LEU A CA 1
ATOM 732 C C . LEU A 1 104 ? -9.352 -12.906 8.031 1 87.38 104 LEU A C 1
ATOM 734 O O . LEU A 1 104 ? -10.359 -13.609 8.086 1 87.38 104 LEU A O 1
ATOM 738 N N . ALA A 1 105 ? -9.195 -11.844 8.727 1 87.88 105 ALA A N 1
ATOM 739 C CA . ALA A 1 105 ? -10.266 -11.359 9.594 1 87.88 105 ALA A CA 1
ATOM 740 C C . ALA A 1 105 ? -11.539 -11.086 8.805 1 87.88 105 ALA A C 1
ATOM 742 O O . ALA A 1 105 ? -12.633 -11.453 9.242 1 87.88 105 ALA A O 1
ATOM 743 N N . LEU A 1 106 ? -11.383 -10.453 7.668 1 82.94 106 LEU A N 1
ATOM 744 C CA . LEU A 1 106 ? -12.531 -10.148 6.816 1 82.94 106 LEU A CA 1
ATOM 745 C C . LEU A 1 106 ? -13.234 -11.43 6.379 1 82.94 106 LEU A C 1
ATOM 747 O O . LEU A 1 106 ? -14.469 -11.477 6.316 1 82.94 106 LEU A O 1
ATOM 751 N N . GLY A 1 107 ? -12.469 -12.422 6.098 1 80.94 107 GLY A N 1
ATOM 752 C CA . GLY A 1 107 ? -13.023 -13.695 5.664 1 80.94 107 GLY A CA 1
ATOM 753 C C . GLY A 1 107 ? -13.719 -14.453 6.785 1 80.94 107 GLY A C 1
ATOM 754 O O . GLY A 1 107 ? -14.625 -15.25 6.531 1 80.94 107 GLY A O 1
ATOM 755 N N . LEU A 1 108 ? -13.336 -14.25 7.941 1 84.25 108 LEU A N 1
ATOM 756 C CA . LEU A 1 108 ? -13.867 -14.992 9.078 1 84.25 108 LEU A CA 1
ATOM 757 C C . LEU A 1 108 ? -15.078 -14.273 9.672 1 84.25 108 LEU A C 1
ATOM 759 O O . LEU A 1 108 ? -15.828 -14.859 10.461 1 84.25 108 LEU A O 1
ATOM 763 N N . LEU A 1 109 ? -15.18 -13.086 9.344 1 79.38 109 LEU A N 1
ATOM 764 C CA . LEU A 1 109 ? -16.328 -12.344 9.852 1 79.38 109 LEU A CA 1
ATOM 765 C C . LEU A 1 109 ? -17.625 -12.852 9.211 1 79.38 109 LEU A C 1
ATOM 767 O O . LEU A 1 109 ? -17.703 -13.008 7.992 1 79.38 109 LEU A O 1
ATOM 771 N N . PRO A 1 110 ? -18.578 -13.648 9.961 1 65.12 110 PRO A N 1
ATOM 772 C CA . PRO A 1 110 ? -19.812 -14.211 9.406 1 65.12 110 PRO A CA 1
ATOM 773 C C . PRO A 1 110 ? -20.562 -13.219 8.523 1 65.12 110 PRO A C 1
ATOM 775 O O . PRO A 1 110 ? -20.953 -13.555 7.402 1 65.12 110 PRO A O 1
ATOM 778 N N . GLY A 1 111 ? -21.281 -12.312 9.102 1 54.84 111 GLY A N 1
ATOM 779 C CA . GLY A 1 111 ? -22.062 -11.227 8.547 1 54.84 111 GLY A CA 1
ATOM 780 C C . GLY A 1 111 ? -21.219 -10.078 8.031 1 54.84 111 GLY A C 1
ATOM 781 O O . GLY A 1 111 ? -21.688 -8.93 7.977 1 54.84 111 GLY A O 1
ATOM 782 N N . ALA A 1 112 ? -20.078 -10.492 7.848 1 53.94 112 ALA A N 1
ATOM 783 C CA . ALA A 1 112 ? -18.828 -9.781 7.551 1 53.94 112 ALA A CA 1
ATOM 784 C C . ALA A 1 112 ? -19.078 -8.602 6.621 1 53.94 112 ALA A C 1
ATOM 786 O O . ALA A 1 112 ? -18.359 -7.605 6.66 1 53.94 112 ALA A O 1
ATOM 787 N N . ARG A 1 113 ? -20.219 -8.766 5.875 1 56.53 113 ARG A N 1
ATOM 788 C CA . ARG A 1 113 ? -20.422 -7.969 4.672 1 56.53 113 ARG A CA 1
ATOM 789 C C . ARG A 1 113 ? -20.688 -6.508 5.027 1 56.53 113 ARG A C 1
ATOM 791 O O . ARG A 1 113 ? -20.141 -5.602 4.391 1 56.53 113 ARG A O 1
ATOM 798 N N . THR A 1 114 ? -21.312 -6.328 6.309 1 61.5 114 THR A N 1
ATOM 799 C CA . THR A 1 114 ? -21.734 -4.934 6.402 1 61.5 114 THR A CA 1
ATOM 800 C C . THR A 1 114 ? -20.719 -4.109 7.18 1 61.5 114 THR A C 1
ATOM 802 O O . THR A 1 114 ? -20.219 -3.096 6.688 1 61.5 114 THR A O 1
ATOM 805 N N . GLU A 1 115 ? -20.281 -4.715 8.438 1 71.31 115 GLU A N 1
ATOM 806 C CA . GLU A 1 115 ? -19.422 -3.873 9.266 1 71.31 115 GLU A CA 1
ATOM 807 C C . GLU A 1 115 ? -18 -3.84 8.727 1 71.31 115 GLU A C 1
ATOM 809 O O . GLU A 1 115 ? -17.328 -2.801 8.773 1 71.31 115 GLU A O 1
ATOM 814 N N . GLY A 1 116 ? -17.578 -4.938 8.195 1 72.75 116 GLY A N 1
ATOM 815 C CA . GLY A 1 116 ? -16.25 -4.984 7.582 1 72.75 116 GLY A CA 1
ATOM 816 C C . GLY A 1 116 ? -16.141 -4.117 6.34 1 72.75 116 GLY A C 1
ATOM 817 O O . GLY A 1 116 ? -15.141 -3.426 6.152 1 72.75 116 GLY A O 1
ATOM 818 N N . LEU A 1 117 ? -17.188 -4.09 5.648 1 72.81 117 LEU A N 1
ATOM 819 C CA . LEU A 1 117 ? -17.219 -3.275 4.438 1 72.81 117 LEU A CA 1
ATOM 820 C C . LEU A 1 117 ? -17.266 -1.791 4.777 1 72.81 117 LEU A C 1
ATOM 822 O O . LEU A 1 117 ? -16.703 -0.964 4.059 1 72.81 117 LEU A O 1
ATOM 826 N N . SER A 1 118 ? -17.844 -1.552 5.918 1 77.5 118 SER A N 1
ATOM 827 C CA . SER A 1 118 ? -17.875 -0.158 6.352 1 77.5 118 SER A CA 1
ATOM 828 C C . SER A 1 118 ? -16.484 0.36 6.664 1 77.5 118 SER A C 1
ATOM 830 O O . SER A 1 118 ? -16.188 1.54 6.453 1 77.5 118 SER A O 1
ATOM 832 N N . LEU A 1 119 ? -15.648 -0.49 7.105 1 83.88 119 LEU A N 1
ATOM 833 C CA . LEU A 1 119 ? -14.273 -0.092 7.41 1 83.88 119 LEU A CA 1
ATOM 834 C C . LEU A 1 119 ? -13.469 0.087 6.129 1 83.88 119 LEU A C 1
ATOM 836 O O . LEU A 1 119 ? -12.453 0.792 6.125 1 83.88 119 LEU A O 1
ATOM 840 N N . ILE A 1 120 ? -13.945 -0.5 5.094 1 74.31 120 ILE A N 1
ATOM 841 C CA . ILE A 1 120 ? -13.305 -0.371 3.793 1 74.31 120 ILE A CA 1
ATOM 842 C C . ILE A 1 120 ? -13.672 0.973 3.168 1 74.31 120 ILE A C 1
ATOM 844 O O . ILE A 1 120 ? -12.797 1.702 2.691 1 74.31 120 ILE A O 1
ATOM 848 N N . TRP A 1 121 ? -14.898 1.323 3.338 1 76.56 121 TRP A N 1
ATOM 849 C CA . TRP A 1 121 ? -15.43 2.475 2.621 1 76.56 121 TRP A CA 1
ATOM 850 C C . TRP A 1 121 ? -15.422 3.719 3.502 1 76.56 121 TRP A C 1
ATOM 852 O O . TRP A 1 121 ? -15.445 4.844 2.998 1 76.56 121 TRP A O 1
ATOM 862 N N . GLY A 1 122 ? -15.375 3.512 4.73 1 81.75 122 GLY A N 1
ATOM 863 C CA . GLY A 1 122 ? -15.562 4.637 5.633 1 81.75 122 GLY A CA 1
ATOM 864 C C . GLY A 1 122 ? -17 5.141 5.668 1 81.75 122 GLY A C 1
ATOM 865 O O . GLY A 1 122 ? -17.766 4.902 4.738 1 81.75 122 GLY A O 1
ATOM 866 N N . SER A 1 123 ? -17.375 5.695 6.738 1 85.75 123 SER A N 1
ATOM 867 C CA . SER A 1 123 ? -18.688 6.32 6.875 1 85.75 123 SER A CA 1
ATOM 868 C C . SER A 1 123 ? -18.609 7.594 7.711 1 85.75 123 SER A C 1
ATOM 870 O O . SER A 1 123 ? -18.391 7.535 8.922 1 85.75 123 SER A O 1
ATOM 872 N N . LEU A 1 124 ? -18.906 8.664 6.969 1 86.81 124 LEU A N 1
ATOM 873 C CA . LEU A 1 124 ? -18.906 9.953 7.66 1 86.81 124 LEU A CA 1
ATOM 874 C C . LEU A 1 124 ? -20.203 10.164 8.414 1 86.81 124 LEU A C 1
ATOM 876 O O . LEU A 1 124 ? -20.266 10.938 9.375 1 86.81 124 LEU A O 1
ATOM 880 N N . LEU A 1 125 ? -21.266 9.414 8.07 1 82.81 125 LEU A N 1
ATOM 881 C CA . LEU A 1 125 ? -22.609 9.633 8.633 1 82.81 125 LEU A CA 1
ATOM 882 C C . LEU A 1 125 ? -22.734 8.969 10 1 82.81 125 LEU A C 1
ATOM 884 O O . LEU A 1 125 ? -23.656 9.273 10.75 1 82.81 125 LEU A O 1
ATOM 888 N N . THR A 1 126 ? -21.781 8.117 10.297 1 85.31 126 THR A N 1
ATOM 889 C CA . THR A 1 126 ? -21.859 7.402 11.562 1 85.31 126 THR A CA 1
ATOM 890 C C . THR A 1 126 ? -20.891 7.992 12.586 1 85.31 126 THR A C 1
ATOM 892 O O . THR A 1 126 ? -20.688 7.414 13.648 1 85.31 126 THR A O 1
ATOM 895 N N . VAL A 1 127 ? -20.375 9.141 12.281 1 90.69 127 VAL A N 1
ATOM 896 C CA . VAL A 1 127 ? -19.406 9.789 13.164 1 90.69 127 VAL A CA 1
ATOM 897 C C . VAL A 1 127 ? -20.109 10.305 14.414 1 90.69 127 VAL A C 1
ATOM 899 O O . VAL A 1 127 ? -21.172 10.93 14.328 1 90.69 127 VAL A O 1
ATOM 902 N N . THR A 1 128 ? -19.531 10.031 15.562 1 92.69 128 THR A N 1
ATOM 903 C CA . THR A 1 128 ? -20.094 10.453 16.844 1 92.69 128 THR A CA 1
ATOM 904 C C . THR A 1 128 ? -19.328 11.648 17.406 1 92.69 128 THR A C 1
ATOM 906 O O . THR A 1 128 ? -18.297 12.055 16.844 1 92.69 128 THR A O 1
ATOM 909 N N . ARG A 1 129 ? -19.812 12.141 18.531 1 93.69 129 ARG A N 1
ATOM 910 C CA . ARG A 1 129 ? -19.141 13.25 19.203 1 93.69 129 ARG A CA 1
ATOM 911 C C . ARG A 1 129 ? -17.766 12.828 19.734 1 93.69 129 ARG A C 1
ATOM 913 O O . ARG A 1 129 ? -16.828 13.625 19.766 1 93.69 129 ARG A O 1
ATOM 920 N N . LEU A 1 130 ? -17.719 11.633 20.125 1 93.44 130 LEU A N 1
ATOM 921 C CA . LEU A 1 130 ? -16.453 11.125 20.609 1 93.44 130 LEU A CA 1
ATOM 922 C C . LEU A 1 130 ? -15.422 11.07 19.484 1 93.44 130 LEU A C 1
ATOM 924 O O . LEU A 1 130 ? -14.25 11.422 19.672 1 93.44 130 LEU A O 1
ATOM 928 N N . ASP A 1 131 ? -15.883 10.656 18.344 1 94.12 131 ASP A N 1
ATOM 929 C CA . ASP A 1 131 ? -14.992 10.633 17.188 1 94.12 131 ASP A CA 1
ATOM 930 C C . ASP A 1 131 ? -14.445 12.031 16.891 1 94.12 131 ASP A C 1
ATOM 932 O O . ASP A 1 131 ? -13.258 12.188 16.609 1 94.12 131 ASP A O 1
ATOM 936 N N . LEU A 1 132 ? -15.281 13 16.984 1 95 132 LEU A N 1
ATOM 937 C CA . LEU A 1 132 ? -14.898 14.375 16.719 1 95 132 LEU A CA 1
ATOM 938 C C . LEU A 1 132 ? -13.898 14.875 17.75 1 95 132 LEU A C 1
ATOM 940 O O . LEU A 1 132 ? -12.938 15.57 17.422 1 95 132 LEU A O 1
ATOM 944 N N . ALA A 1 133 ? -14.117 14.5 18.938 1 96.25 133 ALA A N 1
ATOM 945 C CA . ALA A 1 133 ? -13.242 14.93 20.016 1 96.25 133 ALA A CA 1
ATOM 946 C C . ALA A 1 133 ? -11.852 14.312 19.875 1 96.25 133 ALA A C 1
ATOM 948 O O . ALA A 1 133 ? -10.844 14.992 20.078 1 96.25 133 ALA A O 1
ATOM 949 N N . LEU A 1 134 ? -11.812 13.094 19.531 1 95.94 134 LEU A N 1
ATOM 950 C CA . LEU A 1 134 ? -10.531 12.406 19.359 1 95.94 134 LEU A CA 1
ATOM 951 C C . LEU A 1 134 ? -9.766 13 18.172 1 95.94 134 LEU A C 1
ATOM 953 O O . LEU A 1 134 ? -8.562 13.242 18.281 1 95.94 134 LEU A O 1
ATOM 957 N N . MET A 1 135 ? -10.469 13.234 17.109 1 96 135 MET A N 1
ATOM 958 C CA . MET A 1 135 ? -9.828 13.859 15.945 1 96 135 MET A CA 1
ATOM 959 C C . MET A 1 135 ? -9.367 15.273 16.266 1 96 135 MET A C 1
ATOM 961 O O . MET A 1 135 ? -8.289 15.695 15.852 1 96 135 MET A O 1
ATOM 965 N N . GLY A 1 136 ? -10.25 15.969 17.016 1 96.88 136 GLY A N 1
ATOM 966 C CA . GLY A 1 136 ? -9.867 17.297 17.469 1 96.88 136 GLY A CA 1
ATOM 967 C C . GLY A 1 136 ? -8.617 17.312 18.328 1 96.88 136 GLY A C 1
ATOM 968 O O . GLY A 1 136 ? -7.746 18.172 18.156 1 96.88 136 GLY A O 1
ATOM 969 N N . GLY A 1 137 ? -8.539 16.391 19.234 1 97.56 137 GLY A N 1
ATOM 970 C CA . GLY A 1 137 ? -7.344 16.25 20.047 1 97.56 137 GLY A CA 1
ATOM 971 C C . GLY A 1 137 ? -6.098 15.953 19.25 1 97.56 137 GLY A C 1
ATOM 972 O O . GLY A 1 137 ? -5.035 16.516 19.5 1 97.56 137 GLY A O 1
ATOM 973 N N . THR A 1 138 ? -6.258 15.102 18.297 1 96.75 138 THR A N 1
ATOM 974 C CA . THR A 1 138 ? -5.137 14.75 17.438 1 96.75 138 THR A CA 1
ATOM 975 C C . THR A 1 138 ? -4.711 15.945 16.594 1 96.75 138 THR A C 1
ATOM 977 O O . THR A 1 138 ? -3.52 16.156 16.359 1 96.75 138 THR A O 1
ATOM 980 N N . ALA A 1 139 ? -5.695 16.703 16.125 1 97 139 ALA A N 1
ATOM 981 C CA . ALA A 1 139 ? -5.406 17.922 15.383 1 97 139 ALA A CA 1
ATOM 982 C C . ALA A 1 139 ? -4.586 18.891 16.219 1 97 139 ALA A C 1
ATOM 984 O O . ALA A 1 139 ? -3.586 19.438 15.75 1 97 139 ALA A O 1
ATOM 985 N N . LEU A 1 140 ? -5.031 19.078 17.406 1 97.56 140 LEU A N 1
ATOM 986 C CA . LEU A 1 140 ? -4.328 19.984 18.312 1 97.56 140 LEU A CA 1
ATOM 987 C C . LEU A 1 140 ? -2.898 19.5 18.547 1 97.56 140 LEU A C 1
ATOM 989 O O . LEU A 1 140 ? -1.963 20.297 18.547 1 97.56 140 LEU A O 1
ATOM 993 N N . LEU A 1 141 ? -2.758 18.219 18.734 1 97.69 141 LEU A N 1
ATOM 994 C CA . LEU A 1 141 ? -1.435 17.656 18.969 1 97.69 141 LEU A CA 1
ATOM 995 C C . LEU A 1 141 ? -0.538 17.828 17.75 1 97.69 141 LEU A C 1
ATOM 997 O O . LEU A 1 141 ? 0.63 18.203 17.875 1 97.69 141 LEU A O 1
ATOM 1001 N N . LEU A 1 142 ? -1.068 17.562 16.578 1 97.62 142 LEU A N 1
ATOM 1002 C CA . LEU A 1 142 ? -0.293 17.656 15.352 1 97.62 142 LEU A CA 1
ATOM 1003 C C . LEU A 1 142 ? 0.122 19.109 15.086 1 97.62 142 LEU A C 1
ATOM 1005 O O . LEU A 1 142 ? 1.296 19.375 14.828 1 97.62 142 LEU A O 1
ATOM 1009 N N . PHE A 1 143 ? -0.77 20.031 15.188 1 97.5 143 PHE A N 1
ATOM 1010 C CA . PHE A 1 143 ? -0.465 21.422 14.891 1 97.5 143 PHE A CA 1
ATOM 1011 C C . PHE A 1 143 ? 0.427 22.031 15.969 1 97.5 143 PHE A C 1
ATOM 1013 O O . PHE A 1 143 ? 1.278 22.875 15.68 1 97.5 143 PHE A O 1
ATOM 1020 N N . ALA A 1 144 ? 0.189 21.625 17.219 1 97.75 144 ALA A N 1
ATOM 1021 C CA . ALA A 1 144 ? 1.107 22.047 18.266 1 97.75 144 ALA A CA 1
ATOM 1022 C C . ALA A 1 144 ? 2.52 21.531 18 1 97.75 144 ALA A C 1
ATOM 1024 O O . ALA A 1 144 ? 3.496 22.266 18.172 1 97.75 144 ALA A O 1
ATOM 1025 N N . PHE A 1 145 ? 2.607 20.281 17.578 1 97.44 145 PHE A N 1
ATOM 1026 C CA . PHE A 1 145 ? 3.893 19.672 17.25 1 97.44 145 PHE A CA 1
ATOM 1027 C C . PHE A 1 145 ? 4.582 20.453 16.141 1 97.44 145 PHE A C 1
ATOM 1029 O O . PHE A 1 145 ? 5.773 20.75 16.219 1 97.44 145 PHE A O 1
ATOM 1036 N N . ILE A 1 146 ? 3.861 20.812 15.094 1 96.44 146 ILE A N 1
ATOM 1037 C CA . ILE A 1 146 ? 4.402 21.547 13.953 1 96.44 146 ILE A CA 1
ATOM 1038 C C . ILE A 1 146 ? 4.855 22.938 14.398 1 96.44 146 ILE A C 1
ATOM 1040 O O . ILE A 1 146 ? 5.934 23.406 14.016 1 96.44 146 ILE A O 1
ATOM 1044 N N . PHE A 1 147 ? 4.027 23.516 15.258 1 95.38 147 PHE A N 1
ATOM 1045 C CA . PHE A 1 147 ? 4.32 24.875 15.703 1 95.38 147 PHE A CA 1
ATOM 1046 C C . PHE A 1 147 ? 5.547 24.891 16.609 1 95.38 147 PHE A C 1
ATOM 1048 O O . PHE A 1 147 ? 6.438 25.734 16.438 1 95.38 147 PHE A O 1
ATOM 1055 N N . VAL A 1 148 ? 5.664 24.016 17.547 1 95.88 148 VAL A N 1
ATOM 1056 C CA . VAL A 1 148 ? 6.73 24 18.547 1 95.88 148 VAL A CA 1
ATOM 1057 C C . VAL A 1 148 ? 8.047 23.578 17.891 1 95.88 148 VAL A C 1
ATOM 1059 O O . VAL A 1 148 ? 9.102 24.125 18.219 1 95.88 148 VAL A O 1
ATOM 1062 N N . PHE A 1 149 ? 7.992 22.672 16.938 1 95.62 149 PHE A N 1
ATOM 1063 C CA . PHE A 1 149 ? 9.219 22.141 16.359 1 95.62 149 PHE A CA 1
ATOM 1064 C C . PHE A 1 149 ? 9.398 22.609 14.93 1 95.62 149 PHE A C 1
ATOM 1066 O O . PHE A 1 149 ? 10.062 21.938 14.125 1 95.62 149 PHE A O 1
ATOM 1073 N N . PHE A 1 150 ? 8.805 23.703 14.555 1 94.81 150 PHE A N 1
ATOM 1074 C CA . PHE A 1 150 ? 8.82 24.172 13.18 1 94.81 150 PHE A CA 1
ATOM 1075 C C . PHE A 1 150 ? 10.25 24.406 12.695 1 94.81 150 PHE A C 1
ATOM 1077 O O . PHE A 1 150 ? 10.609 23.984 11.602 1 94.81 150 PHE A O 1
ATOM 1084 N N . LYS A 1 151 ? 11.086 25.031 13.508 1 92.94 151 LYS A N 1
ATOM 1085 C CA . LYS A 1 151 ? 12.461 25.328 13.133 1 92.94 151 LYS A CA 1
ATOM 1086 C C . LYS A 1 151 ? 13.281 24.047 12.977 1 92.94 151 LYS A C 1
ATOM 1088 O O . LYS A 1 151 ? 14.102 23.938 12.062 1 92.94 151 LYS A O 1
ATOM 1093 N N . GLU A 1 152 ? 13.031 23.141 13.852 1 93.75 152 GLU A N 1
ATOM 1094 C CA . GLU A 1 152 ? 13.734 21.875 13.781 1 93.75 152 GLU A CA 1
ATOM 1095 C C . GLU A 1 152 ? 13.328 21.078 12.539 1 93.75 152 GLU A C 1
ATOM 1097 O O . GLU A 1 152 ? 14.172 20.516 11.852 1 93.75 152 GLU A O 1
ATOM 1102 N N . ILE A 1 153 ? 12.008 21.109 12.273 1 94 153 ILE A N 1
ATOM 1103 C CA . ILE A 1 153 ? 11.484 20.422 11.102 1 94 153 ILE A CA 1
ATOM 1104 C C . ILE A 1 153 ? 12.062 21.031 9.828 1 94 153 ILE A C 1
ATOM 1106 O O . ILE A 1 153 ? 12.508 20.328 8.93 1 94 153 ILE A O 1
ATOM 1110 N N . GLN A 1 154 ? 12.094 22.281 9.781 1 91.81 154 GLN A N 1
ATOM 1111 C CA . GLN A 1 154 ? 12.648 22.984 8.641 1 91.81 154 GLN A CA 1
ATOM 1112 C C . GLN A 1 154 ? 14.125 22.656 8.445 1 91.81 154 GLN A C 1
ATOM 1114 O O . GLN A 1 154 ? 14.578 22.453 7.316 1 91.81 154 GLN A O 1
ATOM 1119 N N . ALA A 1 155 ? 14.859 22.609 9.492 1 90.69 155 ALA A N 1
ATOM 1120 C CA . ALA A 1 155 ? 16.297 22.297 9.445 1 90.69 155 ALA A CA 1
ATOM 1121 C C . ALA A 1 155 ? 16.531 20.875 8.938 1 90.69 155 ALA A C 1
ATOM 1123 O O . ALA A 1 155 ? 17.438 20.656 8.141 1 90.69 155 ALA A O 1
ATOM 1124 N N . ILE A 1 156 ? 15.727 20.016 9.359 1 90.12 156 ILE A N 1
ATOM 1125 C CA . ILE A 1 156 ? 15.891 18.609 8.992 1 90.12 156 ILE A CA 1
ATOM 1126 C C . ILE A 1 156 ? 15.594 18.438 7.504 1 90.12 156 ILE A C 1
ATOM 1128 O O . ILE A 1 156 ? 16.297 17.719 6.801 1 90.12 156 ILE A O 1
ATOM 1132 N N . ILE A 1 157 ? 14.586 19.094 7.062 1 86.5 157 ILE A N 1
ATOM 1133 C CA . ILE A 1 157 ? 14.164 18.984 5.668 1 86.5 157 ILE A CA 1
ATOM 1134 C C . ILE A 1 157 ? 15.195 19.656 4.766 1 86.5 157 ILE A C 1
ATOM 1136 O O . ILE A 1 157 ? 15.461 19.188 3.654 1 86.5 157 ILE A O 1
ATOM 1140 N N . GLY A 1 158 ? 15.773 20.641 5.191 1 82.81 158 GLY A N 1
ATOM 1141 C CA . GLY A 1 158 ? 16.766 21.359 4.414 1 82.81 158 GLY A CA 1
ATOM 1142 C C . GLY A 1 158 ? 18.094 20.641 4.324 1 82.81 158 GLY A C 1
ATOM 1143 O O . GLY A 1 158 ? 18.547 20.297 3.23 1 82.81 158 GLY A O 1
ATOM 1144 N N . GLN A 1 159 ? 18.75 20.516 5.426 1 84.69 159 GLN A N 1
ATOM 1145 C CA . GLN A 1 159 ? 20.047 19.828 5.484 1 84.69 159 GLN A CA 1
ATOM 1146 C C . GLN A 1 159 ? 20.141 18.938 6.727 1 84.69 159 GLN A C 1
ATOM 1148 O O . GLN A 1 159 ? 20.562 19.391 7.789 1 84.69 159 GLN A O 1
ATOM 1153 N N . LYS A 1 160 ? 19.875 17.75 6.414 1 81.19 160 LYS A N 1
ATOM 1154 C CA . LYS A 1 160 ? 19.812 16.797 7.523 1 81.19 160 LYS A CA 1
ATOM 1155 C C . LYS A 1 160 ? 21.141 16.75 8.281 1 81.19 160 LYS A C 1
ATOM 1157 O O . LYS A 1 160 ? 21.156 16.734 9.516 1 81.19 160 LYS A O 1
ATOM 1162 N N . GLN A 1 161 ? 22.203 16.719 7.523 1 82.44 161 GLN A N 1
ATOM 1163 C CA . GLN A 1 161 ? 23.516 16.625 8.156 1 82.44 161 GLN A CA 1
ATOM 1164 C C . GLN A 1 161 ? 23.812 17.859 8.992 1 82.44 161 GLN A C 1
ATOM 1166 O O . GLN A 1 161 ? 24.359 17.766 10.094 1 82.44 161 GLN A O 1
ATOM 1171 N N . ALA A 1 162 ? 23.422 18.922 8.492 1 83.81 162 ALA A N 1
ATOM 1172 C CA . ALA A 1 162 ? 23.625 20.156 9.234 1 83.81 162 ALA A CA 1
ATOM 1173 C C . ALA A 1 162 ? 22.75 20.203 10.477 1 83.81 162 ALA A C 1
ATOM 1175 O O . ALA A 1 162 ? 23.172 20.703 11.523 1 83.81 162 ALA A O 1
ATOM 1176 N N . ALA A 1 163 ? 21.625 19.672 10.359 1 84.44 163 ALA A N 1
ATOM 1177 C CA . ALA A 1 163 ? 20.703 19.625 11.492 1 84.44 163 ALA A CA 1
ATOM 1178 C C . ALA A 1 163 ? 21.25 18.734 12.602 1 84.44 163 ALA A C 1
ATOM 1180 O O . ALA A 1 163 ? 21.203 19.109 13.781 1 84.44 163 ALA A O 1
ATOM 1181 N N . LEU A 1 164 ? 21.812 17.641 12.148 1 85.62 164 LEU A N 1
ATOM 1182 C CA . LEU A 1 164 ? 22.422 16.734 13.117 1 85.62 164 LEU A CA 1
ATOM 1183 C C . LEU A 1 164 ? 23.594 17.391 13.82 1 85.62 164 LEU A C 1
ATOM 1185 O O . LEU A 1 164 ? 23.75 17.25 15.039 1 85.62 164 LEU A O 1
ATOM 1189 N N . ALA A 1 165 ? 24.344 18.062 13.094 1 87.88 165 ALA A N 1
ATOM 1190 C CA . ALA A 1 165 ? 25.516 18.734 13.625 1 87.88 165 ALA A CA 1
ATOM 1191 C C . ALA A 1 165 ? 25.125 19.844 14.602 1 87.88 165 ALA A C 1
ATOM 1193 O O . ALA A 1 165 ? 25.875 20.156 15.531 1 87.88 165 ALA A O 1
ATOM 1194 N N . SER A 1 166 ? 23.969 20.328 14.477 1 90.81 166 SER A N 1
ATOM 1195 C CA . SER A 1 166 ? 23.516 21.422 15.328 1 90.81 166 SER A CA 1
ATOM 1196 C C . SER A 1 166 ? 22.844 20.906 16.594 1 90.81 166 SER A C 1
ATOM 1198 O O . SER A 1 166 ? 22.328 21.688 17.391 1 90.81 166 SER A O 1
ATOM 1200 N N . GLY A 1 167 ? 22.781 19.578 16.781 1 90 167 GLY A N 1
ATOM 1201 C CA . GLY A 1 167 ? 22.25 18.984 18 1 90 167 GLY A CA 1
ATOM 1202 C C . GLY A 1 167 ? 20.766 18.703 17.938 1 90 167 GLY A C 1
ATOM 1203 O O . GLY A 1 167 ? 20.156 18.344 18.938 1 90 167 GLY A O 1
ATOM 1204 N N . ILE A 1 168 ? 20.266 19 16.859 1 90.56 168 ILE A N 1
ATOM 1205 C CA . ILE A 1 168 ? 18.828 18.719 16.703 1 90.56 168 ILE A CA 1
ATOM 1206 C C . ILE A 1 168 ? 18.594 17.219 16.781 1 90.56 168 ILE A C 1
ATOM 1208 O O . ILE A 1 168 ? 19.297 16.438 16.141 1 90.56 168 ILE A O 1
ATOM 1212 N N . PRO A 1 169 ? 17.656 16.812 17.656 1 92.44 169 PRO A N 1
ATOM 1213 C CA . PRO A 1 169 ? 17.359 15.383 17.766 1 92.44 169 PRO A CA 1
ATOM 1214 C C . PRO A 1 169 ? 16.516 14.875 16.609 1 92.44 169 PRO A C 1
ATOM 1216 O O . PRO A 1 169 ? 15.312 14.617 16.781 1 92.44 169 PRO A O 1
ATOM 1219 N N . VAL A 1 170 ? 17.062 14.594 15.594 1 90.44 170 VAL A N 1
ATOM 1220 C CA . VAL A 1 170 ? 16.391 14.219 14.352 1 90.44 170 VAL A CA 1
ATOM 1221 C C . VAL A 1 170 ? 15.586 12.945 14.562 1 90.44 170 VAL A C 1
ATOM 1223 O O . VAL A 1 170 ? 14.43 12.859 14.148 1 90.44 170 VAL A O 1
ATOM 1226 N N . ARG A 1 171 ? 16.156 12.023 15.242 1 88.5 171 ARG A N 1
ATOM 1227 C CA . ARG A 1 171 ? 15.508 10.734 15.453 1 88.5 171 ARG A CA 1
ATOM 1228 C C . ARG A 1 171 ? 14.227 10.898 16.266 1 88.5 171 ARG A C 1
ATOM 1230 O O . ARG A 1 171 ? 13.203 10.297 15.938 1 88.5 171 ARG A O 1
ATOM 1237 N N . LYS A 1 172 ? 14.266 11.672 17.266 1 92.56 172 LYS A N 1
ATOM 1238 C CA . LYS A 1 172 ? 13.102 11.883 18.125 1 92.56 172 LYS A CA 1
ATOM 1239 C C . LYS A 1 172 ? 11.984 12.578 17.359 1 92.56 172 LYS A C 1
ATOM 1241 O O . LYS A 1 172 ? 10.805 12.242 17.516 1 92.56 172 LYS A O 1
ATOM 1246 N N . ILE A 1 173 ? 12.32 13.477 16.531 1 93 173 ILE A N 1
ATOM 1247 C CA . ILE A 1 173 ? 11.328 14.234 15.773 1 93 173 ILE A CA 1
ATOM 1248 C C . ILE A 1 173 ? 10.688 13.336 14.727 1 93 173 ILE A C 1
ATOM 1250 O O . ILE A 1 173 ? 9.469 13.367 14.531 1 93 173 ILE A O 1
ATOM 1254 N N . ARG A 1 174 ? 11.477 12.555 14.133 1 90.38 174 ARG A N 1
ATOM 1255 C CA . ARG A 1 174 ? 10.961 11.625 13.133 1 90.38 174 ARG A CA 1
ATOM 1256 C C . ARG A 1 174 ? 10.039 10.594 13.781 1 90.38 174 ARG A C 1
ATOM 1258 O O . ARG A 1 174 ? 8.961 10.297 13.25 1 90.38 174 ARG A O 1
ATOM 1265 N N . TYR A 1 175 ? 10.422 10.117 14.898 1 92.06 175 TYR A N 1
ATOM 1266 C CA . TYR A 1 175 ? 9.609 9.133 15.586 1 92.06 175 TYR A CA 1
ATOM 1267 C C . TYR A 1 175 ? 8.297 9.742 16.078 1 92.06 175 TYR A C 1
ATOM 1269 O O . TYR A 1 175 ? 7.246 9.109 16.016 1 92.06 175 TYR A O 1
ATOM 1277 N N . ALA A 1 176 ? 8.422 10.914 16.578 1 95 176 ALA A N 1
ATOM 1278 C CA . ALA A 1 176 ? 7.215 11.625 17.016 1 95 176 ALA A CA 1
ATOM 1279 C C . ALA A 1 176 ? 6.242 11.805 15.852 1 95 176 ALA A C 1
ATOM 1281 O O . ALA A 1 176 ? 5.027 11.672 16.016 1 95 176 ALA A O 1
ATOM 1282 N N . SER A 1 177 ? 6.77 12.117 14.719 1 94.94 177 SER A N 1
ATOM 1283 C CA . SER A 1 177 ? 5.926 12.297 13.539 1 94.94 177 SER A CA 1
ATOM 1284 C C . SER A 1 177 ? 5.25 10.984 13.148 1 94.94 177 SER A C 1
ATOM 1286 O O . SER A 1 177 ? 4.094 10.984 12.719 1 94.94 177 SER A O 1
ATOM 1288 N N . LEU A 1 178 ? 5.918 9.891 13.344 1 94.62 178 LEU A N 1
ATOM 1289 C CA . LEU A 1 178 ? 5.352 8.586 13.016 1 94.62 178 LEU A CA 1
ATOM 1290 C C . LEU A 1 178 ? 4.234 8.219 13.984 1 94.62 178 LEU A C 1
ATOM 1292 O O . LEU A 1 178 ? 3.201 7.688 13.57 1 94.62 178 LEU A O 1
ATOM 1296 N N . ILE A 1 179 ? 4.434 8.508 15.195 1 96.44 179 ILE A N 1
ATOM 1297 C CA . ILE A 1 179 ? 3.418 8.242 16.203 1 96.44 179 ILE A CA 1
ATOM 1298 C C . ILE A 1 179 ? 2.188 9.102 15.945 1 96.44 179 ILE A C 1
ATOM 1300 O O . ILE A 1 179 ? 1.055 8.625 16.047 1 96.44 179 ILE A O 1
ATOM 1304 N N . LEU A 1 180 ? 2.432 10.312 15.656 1 97.25 180 LEU A N 1
ATOM 1305 C CA . LEU A 1 180 ? 1.331 11.203 15.305 1 97.25 180 LEU A CA 1
ATOM 1306 C C . LEU A 1 180 ? 0.587 10.703 14.078 1 97.25 180 LEU A C 1
ATOM 1308 O O . LEU A 1 180 ? -0.642 10.773 14.016 1 97.25 180 LEU A O 1
ATOM 1312 N N . MET A 1 181 ? 1.319 10.219 13.133 1 96.25 181 MET A N 1
ATOM 1313 C CA . MET A 1 181 ? 0.694 9.633 11.953 1 96.25 181 MET A CA 1
ATOM 1314 C C . MET A 1 181 ? -0.193 8.453 12.328 1 96.25 181 MET A C 1
ATOM 1316 O O . MET A 1 181 ? -1.305 8.312 11.812 1 96.25 181 MET A O 1
ATOM 1320 N N . GLY A 1 182 ? 0.349 7.625 13.195 1 97 182 GLY A N 1
ATOM 1321 C CA . GLY A 1 182 ? -0.453 6.516 13.688 1 97 182 GLY A CA 1
ATOM 1322 C C . GLY A 1 182 ? -1.763 6.957 14.312 1 97 182 GLY A C 1
ATOM 1323 O O . GLY A 1 182 ? -2.809 6.352 14.07 1 97 182 GLY A O 1
ATOM 1324 N N . LEU A 1 183 ? -1.708 8.023 15.086 1 97.19 183 LEU A N 1
ATOM 1325 C CA . LEU A 1 183 ? -2.902 8.562 15.719 1 97.19 183 LEU A CA 1
ATOM 1326 C C . LEU A 1 183 ? -3.873 9.117 14.68 1 97.19 183 LEU A C 1
ATOM 1328 O O . LEU A 1 183 ? -5.07 8.836 14.734 1 97.19 183 LEU A O 1
ATOM 1332 N N . VAL A 1 184 ? -3.348 9.859 13.758 1 97 184 VAL A N 1
ATOM 1333 C CA . VAL A 1 184 ? -4.164 10.453 12.711 1 97 184 VAL A CA 1
ATOM 1334 C C . VAL A 1 184 ? -4.879 9.359 11.922 1 97 184 VAL A C 1
ATOM 1336 O O . VAL A 1 184 ? -6.09 9.43 11.695 1 97 184 VAL A O 1
ATOM 1339 N N . VAL A 1 185 ? -4.156 8.352 11.555 1 96.5 185 VAL A N 1
ATOM 1340 C CA . VAL A 1 185 ? -4.699 7.262 10.742 1 96.5 185 VAL A CA 1
ATOM 1341 C C . VAL A 1 185 ? -5.773 6.516 11.531 1 96.5 185 VAL A C 1
ATOM 1343 O O . VAL A 1 185 ? -6.852 6.23 11.008 1 96.5 185 VAL A O 1
ATOM 1346 N N . ALA A 1 186 ? -5.527 6.266 12.781 1 95.94 186 ALA A N 1
ATOM 1347 C CA . ALA A 1 186 ? -6.461 5.508 13.609 1 95.94 186 ALA A CA 1
ATOM 1348 C C . ALA A 1 186 ? -7.781 6.258 13.773 1 95.94 186 ALA A C 1
ATOM 1350 O O . ALA A 1 186 ? -8.852 5.668 13.648 1 95.94 186 ALA A O 1
ATOM 1351 N N . PHE A 1 187 ? -7.707 7.523 14.016 1 95.94 187 PHE A N 1
ATOM 1352 C CA . PHE A 1 187 ? -8.906 8.297 14.328 1 95.94 187 PHE A CA 1
ATOM 1353 C C . PHE A 1 187 ? -9.617 8.719 13.047 1 95.94 187 PHE A C 1
ATOM 1355 O O . PHE A 1 187 ? -10.781 9.117 13.086 1 95.94 187 PHE A O 1
ATOM 1362 N N . ALA A 1 188 ? -8.945 8.648 11.938 1 94.12 188 ALA A N 1
ATOM 1363 C CA . ALA A 1 188 ? -9.57 8.969 10.656 1 94.12 188 ALA A CA 1
ATOM 1364 C C . ALA A 1 188 ? -10.164 7.723 10.008 1 94.12 188 ALA A C 1
ATOM 1366 O O . ALA A 1 188 ? -10.961 7.824 9.062 1 94.12 188 ALA A O 1
ATOM 1367 N N . LEU A 1 189 ? -9.844 6.617 10.469 1 92.69 189 LEU A N 1
ATOM 1368 C CA . LEU A 1 189 ? -10.156 5.34 9.828 1 92.69 189 LEU A CA 1
ATOM 1369 C C . LEU A 1 189 ? -11.656 5.168 9.656 1 92.69 189 LEU A C 1
ATOM 1371 O O . LEU A 1 189 ? -12.125 4.832 8.562 1 92.69 189 LEU A O 1
ATOM 1375 N N . LYS A 1 190 ? -12.43 5.41 10.688 1 88.94 190 LYS A N 1
ATOM 1376 C CA . LYS A 1 190 ? -13.875 5.215 10.656 1 88.94 190 LYS A CA 1
ATOM 1377 C C . LYS A 1 190 ? -14.531 6.133 9.625 1 88.94 190 LYS A C 1
ATOM 1379 O O . LYS A 1 190 ? -15.445 5.719 8.906 1 88.94 190 LYS A O 1
ATOM 1384 N N . ALA A 1 191 ? -14.039 7.324 9.539 1 87.12 191 ALA A N 1
ATOM 1385 C CA . ALA A 1 191 ? -14.672 8.344 8.695 1 87.12 191 ALA A CA 1
ATOM 1386 C C . ALA A 1 191 ? -14.25 8.195 7.242 1 87.12 191 ALA A C 1
ATOM 1388 O O . ALA A 1 191 ? -15.07 8.312 6.332 1 87.12 191 ALA A O 1
ATOM 1389 N N . ILE A 1 192 ? -13 7.941 7 1 85.88 192 ILE A N 1
ATOM 1390 C CA . ILE A 1 192 ? -12.453 8.031 5.648 1 85.88 192 ILE A CA 1
ATOM 1391 C C . ILE A 1 192 ? -12.328 6.633 5.051 1 85.88 192 ILE A C 1
ATOM 1393 O O . ILE A 1 192 ? -12.461 6.457 3.838 1 85.88 192 ILE A O 1
ATOM 1397 N N . GLY A 1 193 ? -12.141 5.656 5.879 1 86.31 193 GLY A N 1
ATOM 1398 C CA . GLY A 1 193 ? -11.922 4.297 5.402 1 86.31 193 GLY A CA 1
ATOM 1399 C C . GLY A 1 193 ? -10.461 3.896 5.387 1 86.31 193 GLY A C 1
ATOM 1400 O O . GLY A 1 193 ? -9.594 4.699 5.043 1 86.31 193 GLY A O 1
ATOM 1401 N N . GLY A 1 194 ? -10.234 2.768 5.613 1 84.38 194 GLY A N 1
ATOM 1402 C CA . GLY A 1 194 ? -8.891 2.268 5.852 1 84.38 194 GLY A CA 1
ATOM 1403 C C . GLY A 1 194 ? -8.031 2.246 4.602 1 84.38 194 GLY A C 1
ATOM 1404 O O . GLY A 1 194 ? -6.812 2.422 4.676 1 84.38 194 GLY A O 1
ATOM 1405 N N . LEU A 1 195 ? -8.656 2.057 3.457 1 82.62 195 LEU A N 1
ATOM 1406 C CA . LEU A 1 195 ? -7.871 1.882 2.242 1 82.62 195 LEU A CA 1
ATOM 1407 C C . LEU A 1 195 ? -7.637 3.221 1.549 1 82.62 195 LEU A C 1
ATOM 1409 O O . LEU A 1 195 ? -6.871 3.301 0.585 1 82.62 195 LEU A O 1
ATOM 1413 N N . LEU A 1 196 ? -8.18 4.293 2.164 1 88.62 196 LEU A N 1
ATOM 1414 C CA . LEU A 1 196 ? -8.125 5.566 1.453 1 88.62 196 LEU A CA 1
ATOM 1415 C C . LEU A 1 196 ? -7.492 6.645 2.324 1 88.62 196 LEU A C 1
ATOM 1417 O O . LEU A 1 196 ? -7.184 7.738 1.841 1 88.62 196 LEU A O 1
ATOM 1421 N N . ILE A 1 197 ? -7.246 6.301 3.514 1 91 197 ILE A N 1
ATOM 1422 C CA . ILE A 1 197 ? -6.715 7.297 4.438 1 91 197 ILE A CA 1
ATOM 1423 C C . ILE A 1 197 ? -5.344 7.766 3.961 1 91 197 ILE A C 1
ATOM 1425 O O . ILE A 1 197 ? -5.055 8.969 3.963 1 91 197 ILE A O 1
ATOM 1429 N N . PHE A 1 198 ? -4.547 6.84 3.555 1 92 198 PHE A N 1
ATOM 1430 C CA . PHE A 1 198 ? -3.225 7.215 3.066 1 92 198 PHE A CA 1
ATOM 1431 C C . PHE A 1 198 ? -3.336 8.164 1.88 1 92 198 PHE A C 1
ATOM 1433 O O . PHE A 1 198 ? -2.562 9.117 1.768 1 92 198 PHE A O 1
ATOM 1440 N N . SER A 1 199 ? -4.262 7.891 1.031 1 92.38 199 SER A N 1
ATOM 1441 C CA . SER A 1 199 ? -4.465 8.734 -0.145 1 92.38 199 SER A CA 1
ATOM 1442 C C . SER A 1 199 ? -4.809 10.164 0.25 1 92.38 199 SER A C 1
ATOM 1444 O O . SER A 1 199 ? -4.328 11.117 -0.37 1 92.38 199 SER A O 1
ATOM 1446 N N . LEU A 1 200 ? -5.594 10.289 1.249 1 93.75 200 LEU A N 1
ATOM 1447 C CA . LEU A 1 200 ? -5.98 11.617 1.703 1 93.75 200 LEU A CA 1
ATOM 1448 C C . LEU A 1 200 ? -4.812 12.32 2.385 1 93.75 200 LEU A C 1
ATOM 1450 O O . LEU A 1 200 ? -4.738 13.555 2.385 1 93.75 200 LEU A O 1
ATOM 1454 N N . ILE A 1 201 ? -3.934 11.547 2.92 1 95.06 201 ILE A N 1
ATOM 1455 C CA . ILE A 1 201 ? -2.756 12.102 3.574 1 95.06 201 ILE A CA 1
ATOM 1456 C C . ILE A 1 201 ? -1.782 12.633 2.521 1 95.06 201 ILE A C 1
ATOM 1458 O O . ILE A 1 201 ? -1.331 13.773 2.602 1 95.06 201 ILE A O 1
ATOM 1462 N N . VAL A 1 202 ? -1.569 11.93 1.472 1 94.38 202 VAL A N 1
ATOM 1463 C CA . VAL A 1 202 ? -0.465 12.211 0.561 1 94.38 202 VAL A CA 1
ATOM 1464 C C . VAL A 1 202 ? -0.918 13.195 -0.514 1 94.38 202 VAL A C 1
ATOM 1466 O O . VAL A 1 202 ? -0.162 14.086 -0.907 1 94.38 202 VAL A O 1
ATOM 1469 N N . THR A 1 203 ? -2.143 13.172 -0.944 1 94.56 203 THR A N 1
ATOM 1470 C CA . THR A 1 203 ? -2.562 13.867 -2.154 1 94.56 203 THR A CA 1
ATOM 1471 C C . THR A 1 203 ? -2.625 15.375 -1.917 1 94.56 203 THR A C 1
ATOM 1473 O O . THR A 1 203 ? -2.086 16.156 -2.703 1 94.56 203 THR A O 1
ATOM 1476 N N . PRO A 1 204 ? -3.246 15.773 -0.859 1 96.75 20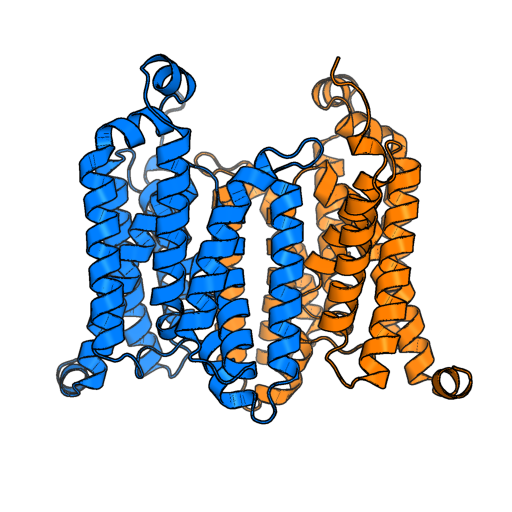4 PRO A N 1
ATOM 1477 C CA . PRO A 1 204 ? -3.26 17.219 -0.631 1 96.75 204 PRO A CA 1
ATOM 1478 C C . PRO A 1 204 ? -1.861 17.797 -0.423 1 96.75 204 PRO A C 1
ATOM 1480 O O . PRO A 1 204 ? -1.578 18.922 -0.865 1 96.75 204 PRO A O 1
ATOM 1483 N N . ALA A 1 205 ? -1.043 17.062 0.273 1 95.75 205 ALA A N 1
ATOM 1484 C CA . ALA A 1 205 ? 0.332 17.5 0.485 1 95.75 205 ALA A CA 1
ATOM 1485 C C . ALA A 1 205 ? 1.094 17.578 -0.835 1 95.75 205 ALA A C 1
ATOM 1487 O O . ALA A 1 205 ? 1.86 18.516 -1.065 1 95.75 205 ALA A O 1
ATOM 1488 N N . ALA A 1 206 ? 0.899 16.609 -1.67 1 92.06 206 ALA A N 1
ATOM 1489 C CA . ALA A 1 206 ? 1.521 16.625 -2.992 1 92.06 206 ALA A CA 1
ATOM 1490 C C . ALA A 1 206 ? 1.033 17.828 -3.812 1 92.06 206 ALA A C 1
ATOM 1492 O O . ALA A 1 206 ? 1.797 18.406 -4.586 1 92.06 206 ALA A O 1
ATOM 1493 N N . THR A 1 207 ? -0.214 18.094 -3.643 1 93.69 207 THR A N 1
ATOM 1494 C CA . THR A 1 207 ? -0.766 19.266 -4.328 1 93.69 207 THR A CA 1
ATOM 1495 C C . THR A 1 207 ? -0.117 20.547 -3.82 1 93.69 207 THR A C 1
ATOM 1497 O O . THR A 1 207 ? 0.283 21.406 -4.613 1 93.69 207 THR A O 1
ATOM 1500 N N . ALA A 1 208 ? -0.036 20.656 -2.543 1 94.75 208 ALA A N 1
ATOM 1501 C CA . ALA A 1 208 ? 0.582 21.828 -1.95 1 94.75 208 ALA A CA 1
ATOM 1502 C C . ALA A 1 208 ? 2.029 21.984 -2.406 1 94.75 208 ALA A C 1
ATOM 1504 O O . ALA A 1 208 ? 2.51 23.109 -2.615 1 94.75 208 ALA A O 1
ATOM 1505 N N . LEU A 1 209 ? 2.699 20.906 -2.523 1 90.88 209 LEU A N 1
ATOM 1506 C CA . LEU A 1 209 ? 4.09 20.891 -2.967 1 90.88 209 LEU A CA 1
ATOM 1507 C C . LEU A 1 209 ? 4.215 21.516 -4.355 1 90.88 209 LEU A C 1
ATOM 1509 O O . LEU A 1 209 ? 5.242 22.109 -4.68 1 90.88 209 LEU A O 1
ATOM 1513 N N . GLN A 1 210 ? 3.207 21.359 -5.156 1 88.44 210 GLN A N 1
ATOM 1514 C CA . GLN A 1 210 ? 3.223 21.906 -6.508 1 88.44 210 GLN A CA 1
ATOM 1515 C C . GLN A 1 210 ? 2.939 23.406 -6.496 1 88.44 210 GLN A C 1
ATOM 1517 O O . GLN A 1 210 ? 3.232 24.109 -7.465 1 88.44 210 GLN A O 1
ATOM 1522 N N . LEU A 1 211 ? 2.461 23.906 -5.422 1 91.69 211 LEU A N 1
ATOM 1523 C CA . LEU A 1 211 ? 1.945 25.266 -5.422 1 91.69 211 LEU A CA 1
ATOM 1524 C C . LEU A 1 211 ? 2.871 26.203 -4.645 1 91.69 211 LEU A C 1
ATOM 1526 O O . LEU A 1 211 ? 2.785 27.422 -4.781 1 91.69 211 LEU A O 1
ATOM 1530 N N . THR A 1 212 ? 3.756 25.625 -3.805 1 90.94 212 THR A N 1
ATOM 1531 C CA . THR A 1 212 ? 4.578 26.516 -2.986 1 90.94 212 THR A CA 1
ATOM 1532 C C . THR A 1 212 ? 5.941 25.891 -2.713 1 90.94 212 THR A C 1
ATOM 1534 O O . THR A 1 212 ? 6.105 24.672 -2.83 1 90.94 212 THR A O 1
ATOM 1537 N N . TYR A 1 213 ? 6.914 26.781 -2.318 1 87.38 213 TYR A N 1
ATOM 1538 C CA . TYR A 1 213 ? 8.25 26.375 -1.912 1 87.38 213 TYR A CA 1
ATOM 1539 C C . TYR A 1 213 ? 8.477 26.641 -0.429 1 87.38 213 TYR A C 1
ATOM 1541 O O . TYR A 1 213 ? 9.508 26.25 0.128 1 87.38 213 TYR A O 1
ATOM 1549 N N . SER A 1 214 ? 7.555 27.25 0.129 1 93.62 214 SER A N 1
ATOM 1550 C CA . SER A 1 214 ? 7.648 27.578 1.549 1 93.62 214 SER A CA 1
ATOM 1551 C C . SER A 1 214 ? 7.031 26.484 2.408 1 93.62 214 SER A C 1
ATOM 1553 O O . SER A 1 214 ? 5.898 26.062 2.166 1 93.62 214 SER A O 1
ATOM 1555 N N . LEU A 1 215 ? 7.77 26.062 3.361 1 95.06 215 LEU A N 1
ATOM 1556 C CA . LEU A 1 215 ? 7.305 24.984 4.227 1 95.06 215 LEU A CA 1
ATOM 1557 C C . LEU A 1 215 ? 6.051 25.406 4.988 1 95.06 215 LEU A C 1
ATOM 1559 O O . LEU A 1 215 ? 5.102 24.625 5.105 1 95.06 215 LEU A O 1
ATOM 1563 N N . ARG A 1 216 ? 6.078 26.625 5.508 1 95.62 216 ARG A N 1
ATOM 1564 C CA . ARG A 1 216 ? 4.926 27.141 6.246 1 95.62 216 ARG A CA 1
ATOM 1565 C C . ARG A 1 216 ? 3.678 27.141 5.371 1 95.62 216 ARG A C 1
ATOM 1567 O O . ARG A 1 216 ? 2.615 26.688 5.789 1 95.62 216 ARG A O 1
ATOM 1574 N N . ARG A 1 217 ? 3.797 27.656 4.203 1 96.44 217 ARG A N 1
ATOM 1575 C CA . ARG A 1 217 ? 2.678 27.703 3.268 1 96.44 217 ARG A CA 1
ATOM 1576 C C . ARG A 1 217 ? 2.25 26.297 2.855 1 96.44 217 ARG A C 1
ATOM 1578 O O . ARG A 1 217 ? 1.065 26.047 2.619 1 96.44 217 ARG A O 1
ATOM 1585 N N . MET A 1 218 ? 3.201 25.438 2.801 1 95.81 218 MET A N 1
ATOM 1586 C CA . MET A 1 218 ? 2.881 24.078 2.41 1 95.81 218 MET A CA 1
ATOM 1587 C C . MET A 1 218 ? 1.965 23.422 3.436 1 95.81 218 MET A C 1
ATOM 1589 O O . MET A 1 218 ? 0.989 22.75 3.068 1 95.81 218 MET A O 1
ATOM 1593 N N . PHE A 1 219 ? 2.334 23.656 4.672 1 97.56 219 PHE A N 1
ATOM 1594 C CA . PHE A 1 219 ? 1.5 23.078 5.723 1 97.56 219 PHE A CA 1
ATOM 1595 C C . PHE A 1 219 ? 0.09 23.656 5.668 1 97.56 219 PHE A C 1
ATOM 1597 O O . PHE A 1 219 ? -0.892 22.922 5.773 1 97.56 219 PHE A O 1
ATOM 1604 N N . ILE A 1 220 ? -0.03 24.906 5.473 1 97.62 220 ILE A N 1
ATOM 1605 C CA . ILE A 1 220 ? -1.317 25.594 5.453 1 97.62 220 ILE A CA 1
ATOM 1606 C C . ILE A 1 220 ? -2.117 25.156 4.227 1 97.62 220 ILE A C 1
ATOM 1608 O O . ILE A 1 220 ? -3.287 24.781 4.344 1 97.62 220 ILE A O 1
ATOM 1612 N N . LEU A 1 221 ? -1.51 25.141 3.111 1 97.69 221 LEU A N 1
ATOM 1613 C CA . LEU A 1 221 ? -2.184 24.766 1.872 1 97.69 221 LEU A CA 1
ATOM 1614 C C . LEU A 1 221 ? -2.605 23.297 1.9 1 97.69 221 LEU A C 1
ATOM 1616 O O . LEU A 1 221 ? -3.703 22.953 1.453 1 97.69 221 LEU A O 1
ATOM 1620 N N . ALA A 1 222 ? -1.731 22.469 2.371 1 98.19 222 ALA A N 1
ATOM 1621 C CA . ALA A 1 222 ? -2.072 21.062 2.453 1 98.19 222 ALA A CA 1
ATOM 1622 C C . ALA A 1 222 ? -3.293 20.844 3.34 1 98.19 222 ALA A C 1
ATOM 1624 O O . ALA A 1 222 ? -4.188 20.062 2.992 1 98.19 222 ALA A O 1
ATOM 1625 N N . ALA A 1 223 ? -3.266 21.516 4.453 1 98.25 223 ALA A N 1
ATOM 1626 C CA . ALA A 1 223 ? -4.398 21.391 5.367 1 98.25 223 ALA A CA 1
ATOM 1627 C C . ALA A 1 223 ? -5.684 21.906 4.719 1 98.25 223 ALA A C 1
ATOM 1629 O O . ALA A 1 223 ? -6.73 21.266 4.805 1 98.25 223 ALA A O 1
ATOM 1630 N N . LEU A 1 224 ? -5.605 22.969 4.086 1 98.25 224 LEU A N 1
ATOM 1631 C CA . LEU A 1 224 ? -6.77 23.578 3.451 1 98.25 224 LEU A CA 1
ATOM 1632 C C . LEU A 1 224 ? -7.266 22.719 2.289 1 98.25 224 LEU A C 1
ATOM 1634 O O . LEU A 1 224 ? -8.469 22.531 2.117 1 98.25 224 LEU A O 1
ATOM 1638 N N . LEU A 1 225 ? -6.406 22.25 1.501 1 98.06 225 LEU A N 1
ATOM 1639 C CA . LEU A 1 225 ? -6.762 21.406 0.36 1 98.06 225 LEU A CA 1
ATOM 1640 C C . LEU A 1 225 ? -7.379 20.094 0.823 1 98.06 225 LEU A C 1
ATOM 1642 O O . LEU A 1 225 ? -8.32 19.594 0.202 1 98.06 225 LEU A O 1
ATOM 1646 N N . GLY A 1 226 ? -6.789 19.516 1.895 1 98 226 GLY A N 1
ATOM 1647 C CA . GLY A 1 226 ? -7.395 18.328 2.467 1 98 226 GLY A CA 1
ATOM 1648 C C . GLY A 1 226 ? -8.805 18.562 2.979 1 98 226 GLY A C 1
ATOM 1649 O O . GLY A 1 226 ? -9.703 17.75 2.736 1 98 226 GLY A O 1
ATOM 1650 N N . ALA A 1 227 ? -8.969 19.672 3.65 1 97.81 227 ALA A N 1
ATOM 1651 C CA . ALA A 1 227 ? -10.281 20.031 4.164 1 97.81 227 ALA A CA 1
ATOM 1652 C C . ALA A 1 227 ? -11.266 20.281 3.025 1 97.81 227 ALA A C 1
ATOM 1654 O O . ALA A 1 227 ? -12.406 19.812 3.059 1 97.81 227 ALA A O 1
ATOM 1655 N N . ALA A 1 228 ? -10.82 20.969 2.068 1 97.94 228 ALA A N 1
ATOM 1656 C CA . ALA A 1 228 ? -11.672 21.281 0.926 1 97.94 228 ALA A CA 1
ATOM 1657 C C . ALA A 1 228 ? -12.062 20.031 0.158 1 97.94 228 ALA A C 1
ATOM 1659 O O . ALA A 1 228 ? -13.219 19.859 -0.23 1 97.94 228 ALA A O 1
ATOM 1660 N N . ALA A 1 229 ? -11.125 19.219 -0.092 1 97.44 229 ALA A N 1
ATOM 1661 C CA . ALA A 1 229 ? -11.398 17.984 -0.804 1 97.44 229 ALA A CA 1
ATOM 1662 C C . ALA A 1 229 ? -12.383 17.109 -0.027 1 97.44 229 ALA A C 1
ATOM 1664 O O . ALA A 1 229 ? -13.25 16.469 -0.617 1 97.44 229 ALA A O 1
ATOM 1665 N N . SER A 1 230 ? -12.188 17.078 1.27 1 96.56 230 SER A N 1
ATOM 1666 C CA . SER A 1 230 ? -13.07 16.266 2.105 1 96.56 230 SER A CA 1
ATOM 1667 C C . SER A 1 230 ? -14.484 16.828 2.117 1 96.56 230 SER A C 1
ATOM 1669 O O . SER A 1 230 ? -15.453 16.062 2.041 1 96.56 230 SER A O 1
ATOM 1671 N N . ALA A 1 231 ? -14.609 18.109 2.215 1 95.5 231 ALA A N 1
ATOM 1672 C CA . ALA A 1 231 ? -15.93 18.75 2.195 1 95.5 231 ALA A CA 1
ATOM 1673 C C . ALA A 1 231 ? -16.609 18.562 0.839 1 95.5 231 ALA A C 1
ATOM 1675 O O . ALA A 1 231 ? -17.781 18.188 0.77 1 95.5 231 ALA A O 1
ATOM 1676 N N . ALA A 1 232 ? -15.906 18.812 -0.188 1 96.38 232 ALA A N 1
ATOM 1677 C CA . ALA A 1 232 ? -16.453 18.641 -1.533 1 96.38 232 ALA A CA 1
ATOM 1678 C C . ALA A 1 232 ? -16.781 17.172 -1.803 1 96.38 232 ALA A C 1
ATOM 1680 O O . ALA A 1 232 ? -17.812 16.859 -2.402 1 96.38 232 ALA A O 1
ATOM 1681 N N . GLY A 1 233 ? -15.844 16.344 -1.42 1 94.19 233 GLY A N 1
ATOM 1682 C CA . GLY A 1 233 ? -16.094 14.922 -1.588 1 94.19 233 GLY A CA 1
ATOM 1683 C C . GLY A 1 233 ? -17.344 14.453 -0.87 1 94.19 233 GLY A C 1
ATOM 1684 O O . GLY A 1 233 ? -18.094 13.617 -1.391 1 94.19 233 GLY A O 1
ATOM 1685 N N . LEU A 1 234 ? -17.531 14.938 0.323 1 92.19 234 LEU A N 1
ATOM 1686 C CA . LEU A 1 234 ? -18.75 14.609 1.066 1 92.19 234 LEU A CA 1
ATOM 1687 C C . LEU A 1 234 ? -19.984 15.07 0.312 1 92.19 234 LEU A C 1
ATOM 1689 O O . LEU A 1 234 ? -20.984 14.352 0.254 1 92.19 234 LEU A O 1
ATOM 1693 N N . TRP A 1 235 ? -19.859 16.219 -0.21 1 92.62 235 TRP A N 1
ATOM 1694 C CA . TRP A 1 235 ? -20.953 16.75 -1.008 1 92.62 235 TRP A CA 1
ATOM 1695 C C . TRP A 1 235 ? -21.25 15.859 -2.209 1 92.62 235 TRP A C 1
ATOM 1697 O O . TRP A 1 235 ? -22.391 15.523 -2.48 1 92.62 235 TRP A O 1
ATOM 1707 N N . PHE A 1 236 ? -20.281 15.43 -2.92 1 92.88 236 PHE A N 1
ATOM 1708 C CA . PHE A 1 236 ? -20.438 14.547 -4.07 1 92.88 236 PHE A CA 1
ATOM 1709 C C . PHE A 1 236 ? -20.984 13.195 -3.643 1 92.88 236 PHE A C 1
ATOM 1711 O O . PHE A 1 236 ? -21.844 12.617 -4.332 1 92.88 236 PHE A O 1
ATOM 1718 N N . SER A 1 237 ? -20.391 12.719 -2.561 1 90 237 SER A N 1
ATOM 1719 C CA . SER A 1 237 ? -20.844 11.422 -2.057 1 90 237 SER A CA 1
ATOM 1720 C C . SER A 1 237 ? -22.328 11.43 -1.748 1 90 237 SER A C 1
ATOM 1722 O O . SER A 1 237 ? -23.047 10.477 -2.066 1 90 237 SER A O 1
ATOM 1724 N N . PHE A 1 238 ? -22.828 12.469 -1.183 1 85.69 238 PHE A N 1
ATOM 1725 C CA . PHE A 1 238 ? -24.219 12.594 -0.793 1 85.69 238 PHE A CA 1
ATOM 1726 C C . PHE A 1 238 ? -25.125 12.703 -2.021 1 85.69 238 PHE A C 1
ATOM 1728 O O . PHE A 1 238 ? -26.203 12.102 -2.066 1 85.69 238 PHE A O 1
ATOM 1735 N N . HIS A 1 239 ? -24.734 13.367 -3.025 1 89.69 239 HIS A N 1
ATOM 1736 C CA . HIS A 1 239 ? -25.594 13.633 -4.184 1 89.69 239 HIS A CA 1
ATOM 1737 C C . HIS A 1 239 ? -25.531 12.477 -5.18 1 89.69 239 HIS A C 1
ATOM 1739 O O . HIS A 1 239 ? -26.531 12.164 -5.82 1 89.69 239 HIS A O 1
ATOM 1745 N N . PHE A 1 240 ? -24.422 11.789 -5.266 1 89.94 240 PHE A N 1
ATOM 1746 C CA . PHE A 1 240 ? -24.266 10.75 -6.281 1 89.94 240 PHE A CA 1
ATOM 1747 C C . PHE A 1 240 ? -24.328 9.367 -5.648 1 89.94 240 PHE A C 1
ATOM 1749 O O . PHE A 1 240 ? -24.219 8.352 -6.348 1 89.94 240 PHE A O 1
ATOM 1756 N N . SER A 1 241 ? -24.469 9.281 -4.367 1 88 241 SER A N 1
ATOM 1757 C CA . SER A 1 241 ? -24.594 8.031 -3.623 1 88 241 SER A CA 1
ATOM 1758 C C . SER A 1 241 ? -23.375 7.129 -3.855 1 88 241 SER A C 1
ATOM 1760 O O . SER A 1 241 ? -23.531 5.945 -4.164 1 88 241 SER A O 1
ATOM 1762 N N . VAL A 1 242 ? -22.25 7.754 -3.828 1 87.81 242 VAL A N 1
ATOM 1763 C CA . VAL A 1 242 ? -21 7.016 -3.941 1 87.81 242 VAL A CA 1
ATOM 1764 C C . VAL A 1 242 ? -20.297 6.973 -2.586 1 87.81 242 VAL A C 1
ATOM 1766 O O . VAL A 1 242 ? -20.594 7.789 -1.707 1 87.81 242 VAL A O 1
ATOM 1769 N N . PRO A 1 243 ? -19.469 5.961 -2.395 1 86.44 243 PRO A N 1
ATOM 1770 C CA . PRO A 1 243 ? -18.75 5.898 -1.119 1 86.44 243 PRO A CA 1
ATOM 1771 C C . PRO A 1 243 ? -17.969 7.176 -0.818 1 86.44 243 PRO A C 1
ATOM 1773 O O . PRO A 1 243 ? -17.25 7.688 -1.685 1 86.44 243 PRO A O 1
ATOM 1776 N N . PRO A 1 244 ? -18.156 7.703 0.377 1 87.31 244 PRO A N 1
ATOM 1777 C CA . PRO A 1 244 ? -17.547 8.992 0.717 1 87.31 244 PRO A CA 1
ATOM 1778 C C . PRO A 1 244 ? -16.031 8.984 0.568 1 87.31 244 PRO A C 1
ATOM 1780 O O . PRO A 1 244 ? -15.453 9.953 0.067 1 87.31 244 PRO A O 1
ATOM 1783 N N . GLY A 1 245 ? -15.367 7.934 1.015 1 88.88 245 GLY A N 1
ATOM 1784 C CA . GLY A 1 245 ? -13.914 7.859 0.893 1 88.88 245 GLY A CA 1
ATOM 1785 C C . GLY A 1 245 ? -13.43 8.016 -0.536 1 88.88 245 GLY A C 1
ATOM 1786 O O . GLY A 1 245 ? -12.492 8.766 -0.799 1 88.88 245 GLY A O 1
ATOM 1787 N N . ALA A 1 246 ? -14.078 7.336 -1.41 1 91.12 246 ALA A N 1
ATOM 1788 C CA . ALA A 1 246 ? -13.688 7.387 -2.818 1 91.12 246 ALA A CA 1
ATOM 1789 C C . ALA A 1 246 ? -13.906 8.781 -3.398 1 91.12 246 ALA A C 1
ATOM 1791 O O . ALA A 1 246 ? -13.047 9.305 -4.113 1 91.12 246 ALA A O 1
ATOM 1792 N N . ALA A 1 247 ? -15 9.383 -3.055 1 93.12 247 ALA A N 1
ATOM 1793 C CA . ALA A 1 247 ? -15.32 10.711 -3.555 1 93.12 247 ALA A CA 1
ATOM 1794 C C . ALA A 1 247 ? -14.312 11.742 -3.051 1 93.12 247 ALA A C 1
ATOM 1796 O O . ALA A 1 247 ? -13.875 12.617 -3.805 1 93.12 247 ALA A O 1
ATOM 1797 N N . ILE A 1 248 ? -13.922 11.625 -1.848 1 94.19 248 ILE A N 1
ATOM 1798 C CA . ILE A 1 248 ? -12.992 12.555 -1.227 1 94.19 248 ILE A CA 1
ATOM 1799 C C . ILE A 1 248 ? -11.633 12.461 -1.911 1 94.19 248 ILE A C 1
ATOM 1801 O O . ILE A 1 248 ? -11.062 13.477 -2.314 1 94.19 248 ILE A O 1
ATOM 1805 N N . VAL A 1 249 ? -11.18 11.281 -2.078 1 93.12 249 VAL A N 1
ATOM 1806 C CA . VAL A 1 249 ? -9.844 11.07 -2.627 1 93.12 249 VAL A CA 1
ATOM 1807 C C . VAL A 1 249 ? -9.828 11.445 -4.105 1 93.12 249 VAL A C 1
ATOM 1809 O O . VAL A 1 249 ? -8.852 12.023 -4.598 1 93.12 249 VAL A O 1
ATOM 1812 N N . LEU A 1 250 ? -10.883 11.188 -4.766 1 94.06 250 LEU A N 1
ATOM 1813 C CA . LEU A 1 250 ? -10.961 11.562 -6.172 1 94.06 250 LEU A CA 1
ATOM 1814 C C . LEU A 1 250 ? -10.977 13.078 -6.328 1 94.06 250 LEU A C 1
ATOM 1816 O O . LEU A 1 250 ? -10.383 13.617 -7.262 1 94.06 250 LEU A O 1
ATOM 1820 N N . THR A 1 251 ? -11.672 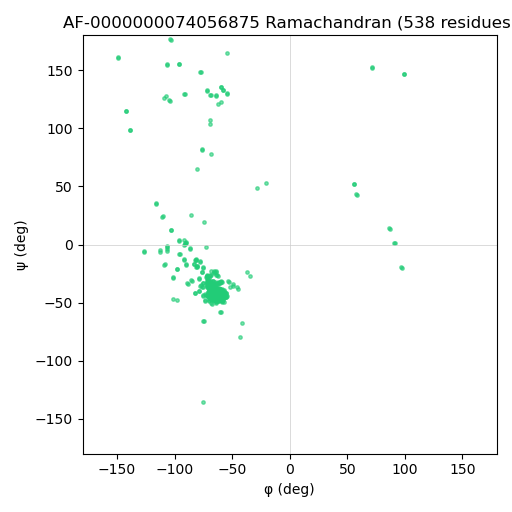13.695 -5.469 1 95.81 251 THR A N 1
ATOM 1821 C CA . THR A 1 251 ? -11.664 15.156 -5.473 1 95.81 251 THR A CA 1
ATOM 1822 C C . THR A 1 251 ? -10.266 15.688 -5.199 1 95.81 251 THR A C 1
ATOM 1824 O O . THR A 1 251 ? -9.805 16.609 -5.875 1 95.81 251 THR A O 1
ATOM 1827 N N . ALA A 1 252 ? -9.617 15.125 -4.188 1 96.12 252 ALA A N 1
ATOM 1828 C CA . ALA A 1 252 ? -8.242 15.523 -3.895 1 96.12 252 ALA A CA 1
ATOM 1829 C C . ALA A 1 252 ? -7.34 15.312 -5.105 1 96.12 252 ALA A C 1
ATOM 1831 O O . ALA A 1 252 ? -6.477 16.141 -5.395 1 96.12 252 ALA A O 1
ATOM 1832 N N . ALA A 1 253 ? -7.562 14.25 -5.777 1 92.81 253 ALA A N 1
ATOM 1833 C CA . ALA A 1 253 ? -6.789 13.945 -6.977 1 92.81 253 ALA A CA 1
ATOM 1834 C C . ALA A 1 253 ? -7.051 14.977 -8.07 1 92.81 253 ALA A C 1
ATOM 1836 O O . ALA A 1 253 ? -6.137 15.359 -8.805 1 92.81 253 ALA A O 1
ATOM 1837 N N . ALA A 1 254 ? -8.258 15.336 -8.164 1 94.69 254 ALA A N 1
ATOM 1838 C CA . ALA A 1 254 ? -8.602 16.375 -9.133 1 94.69 254 ALA A CA 1
ATOM 1839 C C . ALA A 1 254 ? -7.887 17.688 -8.828 1 94.69 254 ALA A C 1
ATOM 1841 O O . ALA A 1 254 ? -7.418 18.375 -9.734 1 94.69 254 ALA A O 1
ATOM 1842 N N . PHE A 1 255 ? -7.805 18 -7.555 1 95.81 255 PHE A N 1
ATOM 1843 C CA . PHE A 1 255 ? -7.062 19.188 -7.148 1 95.81 255 PHE A CA 1
ATOM 1844 C C . PHE A 1 255 ? -5.602 19.078 -7.57 1 95.81 255 PHE A C 1
ATOM 1846 O O . PHE A 1 255 ? -5.02 20.062 -8.055 1 95.81 255 PHE A O 1
ATOM 1853 N N . LEU A 1 256 ? -5.051 17.953 -7.395 1 92 256 LEU A N 1
ATOM 1854 C CA . LEU A 1 256 ? -3.65 17.75 -7.754 1 92 256 LEU A CA 1
ATOM 1855 C C . LEU A 1 256 ? -3.449 17.891 -9.258 1 92 256 LEU A C 1
ATOM 1857 O O . LEU A 1 256 ? -2.502 18.547 -9.703 1 92 256 LEU A O 1
ATOM 1861 N N . LEU A 1 257 ? -4.316 17.281 -10 1 88.75 257 LEU A N 1
ATOM 1862 C CA . LEU A 1 257 ? -4.219 17.375 -11.453 1 88.75 257 LEU A CA 1
ATOM 1863 C C . LEU A 1 257 ? -4.312 18.828 -11.922 1 88.75 257 LEU A C 1
ATOM 1865 O O . LEU A 1 257 ? -3.568 19.25 -12.805 1 88.75 257 LEU A O 1
ATOM 1869 N N . ALA A 1 258 ? -5.184 19.484 -11.336 1 92.62 258 ALA A N 1
ATOM 1870 C CA . ALA A 1 258 ? -5.324 20.906 -11.656 1 92.62 258 ALA A CA 1
ATOM 1871 C C . ALA A 1 258 ? -4.059 21.688 -11.297 1 92.62 258 ALA A C 1
ATOM 1873 O O . ALA A 1 258 ? -3.611 22.531 -12.062 1 92.62 258 ALA A O 1
ATOM 1874 N N . ALA A 1 259 ? -3.525 21.391 -10.18 1 90.31 259 ALA A N 1
ATOM 1875 C CA . ALA A 1 259 ? -2.316 22.078 -9.734 1 90.31 259 ALA A CA 1
ATOM 1876 C C . ALA A 1 259 ? -1.14 21.781 -10.656 1 90.31 259 ALA A C 1
ATOM 1878 O O . ALA A 1 259 ? -0.321 22.656 -10.93 1 90.31 259 ALA A O 1
ATOM 1879 N N . ILE A 1 260 ? -1.048 20.609 -11.117 1 83.12 260 ILE A N 1
ATOM 1880 C CA . ILE A 1 260 ? 0.032 20.203 -12.016 1 83.12 260 ILE A CA 1
ATOM 1881 C C . ILE A 1 260 ? -0.101 20.953 -13.344 1 83.12 260 ILE A C 1
ATOM 1883 O O . ILE A 1 260 ? 0.898 21.391 -13.922 1 83.12 260 ILE A O 1
ATOM 1887 N N . LEU A 1 261 ? -1.276 21 -13.797 1 85 261 LEU A N 1
ATOM 1888 C CA . LEU A 1 261 ? -1.522 21.625 -15.086 1 85 261 LEU A CA 1
ATOM 1889 C C . LEU A 1 261 ? -1.304 23.141 -15 1 85 261 LEU A C 1
ATOM 1891 O O . LEU A 1 261 ? -0.876 23.766 -15.977 1 85 261 LEU A O 1
ATOM 1895 N N . LEU A 1 262 ? -1.495 23.578 -13.844 1 81.31 262 LEU A N 1
ATOM 1896 C CA . LEU A 1 262 ? -1.43 25.031 -13.703 1 81.31 262 LEU A CA 1
ATOM 1897 C C . LEU A 1 262 ? -0.141 25.453 -13 1 81.31 262 LEU A C 1
ATOM 1899 O O . LEU A 1 262 ? 0.127 26.641 -12.844 1 81.31 262 LEU A O 1
ATOM 1903 N N . SER A 1 263 ? 0.517 24.391 -12.594 1 72.44 263 SER A N 1
ATOM 1904 C CA . SER A 1 263 ? 1.634 24.641 -11.688 1 72.44 263 SER A CA 1
ATOM 1905 C C . SER A 1 263 ? 2.68 25.547 -12.336 1 72.44 263 SER A C 1
ATOM 1907 O O . SER A 1 263 ? 3.092 25.312 -13.477 1 72.44 263 SER A O 1
ATOM 1909 N N . PRO A 1 264 ? 2.934 26.594 -11.734 1 60.59 264 PRO A N 1
ATOM 1910 C CA . PRO A 1 264 ? 3.955 27.547 -12.164 1 60.59 264 PRO A CA 1
ATOM 1911 C C . PRO A 1 264 ? 5.375 27 -12.023 1 60.59 264 PRO A C 1
ATOM 1913 O O . PRO A 1 264 ? 6.312 27.547 -12.609 1 60.59 264 PRO A O 1
ATOM 1916 N N . LYS A 1 265 ? 5.594 25.953 -11.094 1 60.94 265 LYS A N 1
ATOM 1917 C CA . LYS A 1 265 ? 6.957 25.469 -10.914 1 60.94 265 LYS A CA 1
ATOM 1918 C C . LYS A 1 265 ? 7.512 24.875 -12.211 1 60.94 265 LYS A C 1
ATOM 1920 O O . LYS A 1 265 ? 8.719 24.672 -12.336 1 60.94 265 LYS A O 1
ATOM 1925 N N . LYS A 1 266 ? 6.754 24.297 -13.039 1 52.09 266 LYS A N 1
ATOM 1926 C CA . LYS A 1 266 ? 7.254 23.844 -14.336 1 52.09 266 LYS A CA 1
ATOM 1927 C C . LYS A 1 266 ? 7.969 24.969 -15.07 1 52.09 266 LYS A C 1
ATOM 1929 O O . LYS A 1 266 ? 8.641 24.734 -16.078 1 52.09 266 LYS A O 1
ATOM 1934 N N . ARG A 1 267 ? 7.473 26.172 -14.938 1 43.22 267 ARG A N 1
ATOM 1935 C CA . ARG A 1 267 ? 8.117 27.188 -15.773 1 43.22 267 ARG A CA 1
ATOM 1936 C C . ARG A 1 267 ? 9.508 27.516 -15.242 1 43.22 267 ARG A C 1
ATOM 1938 O O . ARG A 1 267 ? 10.086 28.547 -15.609 1 43.22 267 ARG A O 1
ATOM 1945 N N . GLY A 1 268 ? 9.867 26.938 -14.203 1 37.41 268 GLY A N 1
ATOM 1946 C CA . GLY A 1 268 ? 11.18 27.469 -13.883 1 37.41 268 GLY A CA 1
ATOM 1947 C C . GLY A 1 268 ? 12.172 27.344 -15.023 1 37.41 268 GLY A C 1
ATOM 1948 O O . GLY A 1 268 ? 11.969 26.547 -15.945 1 37.41 268 GLY A O 1
ATOM 1949 N N . LYS A 1 269 ? 13.438 28.219 -14.852 1 33.19 269 LYS A N 1
ATOM 1950 C CA . LYS A 1 269 ? 14.703 28.797 -15.305 1 33.19 269 LYS A CA 1
ATOM 1951 C C . LYS A 1 269 ? 15.781 27.734 -15.445 1 33.19 269 LYS A C 1
ATOM 1953 O O . LYS A 1 269 ? 16.094 27.031 -14.477 1 33.19 269 LYS A O 1
ATOM 1958 N N . THR A 1 270 ? 15.844 26.969 -16.375 1 28.47 270 THR A N 1
ATOM 1959 C CA . THR A 1 270 ? 17.219 26.734 -16.797 1 28.47 270 THR A CA 1
ATOM 1960 C C . THR A 1 270 ? 18.141 27.859 -16.328 1 28.47 270 THR A C 1
ATOM 1962 O O . THR A 1 270 ? 18.109 28.953 -16.875 1 28.47 270 THR A O 1
ATOM 1965 N N . VAL A 1 271 ? 18.203 28.25 -15.023 1 22.89 271 VAL A N 1
ATOM 1966 C CA . VAL A 1 271 ? 19.5 28.891 -14.859 1 22.89 271 VAL A CA 1
ATOM 1967 C C . VAL A 1 271 ? 20.609 27.844 -14.93 1 22.89 271 VAL A C 1
ATOM 1969 O O . VAL A 1 271 ? 20.469 26.734 -14.383 1 22.89 271 VAL A O 1
ATOM 1972 N N . MET B 1 1 ? -5.047 -36.312 0.97 1 42 1 MET B N 1
ATOM 1973 C CA . MET B 1 1 ? -4.383 -35.719 -0.183 1 42 1 MET B CA 1
ATOM 1974 C C . MET B 1 1 ? -4.84 -36.375 -1.479 1 42 1 MET B C 1
ATOM 1976 O O . MET B 1 1 ? -4.863 -35.719 -2.533 1 42 1 MET B O 1
ATOM 1980 N N . GLU B 1 2 ? -4.973 -37.625 -1.365 1 51.16 2 GLU B N 1
ATOM 1981 C CA . GLU B 1 2 ? -5.387 -38.406 -2.518 1 51.16 2 GLU B CA 1
ATOM 1982 C C . GLU B 1 2 ? -6.742 -37.938 -3.045 1 51.16 2 GLU B C 1
ATOM 1984 O O . GLU B 1 2 ? -6.934 -37.844 -4.258 1 51.16 2 GLU B O 1
ATOM 1989 N N . SER B 1 3 ? -7.625 -37.812 -2.164 1 53.75 3 SER B N 1
ATOM 1990 C CA . SER B 1 3 ? -8.977 -37.406 -2.545 1 53.75 3 SER B CA 1
ATOM 1991 C C . SER B 1 3 ? -9.023 -35.938 -2.955 1 53.75 3 SER B C 1
ATOM 1993 O O . SER B 1 3 ? -9.875 -35.562 -3.744 1 53.75 3 SER B O 1
ATOM 1995 N N . PHE B 1 4 ? -8.219 -35.125 -2.381 1 55.19 4 PHE B N 1
ATOM 1996 C CA . PHE B 1 4 ? -8.117 -33.719 -2.703 1 55.19 4 PHE B CA 1
ATOM 1997 C C . PHE B 1 4 ? -7.707 -33.531 -4.16 1 55.19 4 PHE B C 1
ATOM 1999 O O . PHE B 1 4 ? -8.234 -32.656 -4.844 1 55.19 4 PHE B O 1
ATOM 2006 N N . LEU B 1 5 ? -6.848 -34.5 -4.723 1 61.88 5 LEU B N 1
ATOM 2007 C CA . LEU B 1 5 ? -6.328 -34.406 -6.082 1 61.88 5 LEU B CA 1
ATOM 2008 C C . LEU B 1 5 ? -7.266 -35.094 -7.07 1 61.88 5 LEU B C 1
ATOM 2010 O O . LEU B 1 5 ? -6.969 -35.156 -8.266 1 61.88 5 LEU B O 1
ATOM 2014 N N . SER B 1 6 ? -8.312 -35.562 -6.523 1 63.75 6 SER B N 1
ATOM 2015 C CA . SER B 1 6 ? -9.164 -36.312 -7.441 1 63.75 6 SER B CA 1
ATOM 2016 C C . SER B 1 6 ? -10.039 -35.375 -8.273 1 63.75 6 SER B C 1
ATOM 2018 O O . SER B 1 6 ? -10.469 -35.719 -9.367 1 63.75 6 SER B O 1
ATOM 2020 N N . TYR B 1 7 ? -10.125 -34.062 -7.91 1 77.06 7 TYR B N 1
ATOM 2021 C CA . TYR B 1 7 ? -10.984 -33.156 -8.656 1 77.06 7 TYR B CA 1
ATOM 2022 C C . TYR B 1 7 ? -10.148 -32.25 -9.547 1 77.06 7 TYR B C 1
ATOM 2024 O O . TYR B 1 7 ? -9.125 -31.703 -9.117 1 77.06 7 TYR B O 1
ATOM 2032 N N . GLU B 1 8 ? -10.461 -32.281 -10.844 1 81.94 8 GLU B N 1
ATOM 2033 C CA . GLU B 1 8 ? -9.781 -31.469 -11.852 1 81.94 8 GLU B CA 1
ATOM 2034 C C . GLU B 1 8 ? -9.594 -30.031 -11.391 1 81.94 8 GLU B C 1
ATOM 2036 O O . GLU B 1 8 ? -8.547 -29.438 -11.609 1 81.94 8 GLU B O 1
ATOM 2041 N N . PHE B 1 9 ? -10.57 -29.547 -10.734 1 82.62 9 PHE B N 1
ATOM 2042 C CA . PHE B 1 9 ? -10.484 -28.172 -10.289 1 82.62 9 PHE B CA 1
ATOM 2043 C C . PHE B 1 9 ? -9.414 -28 -9.219 1 82.62 9 PHE B C 1
ATOM 2045 O O . PHE B 1 9 ? -8.727 -26.984 -9.172 1 82.62 9 PHE B O 1
ATOM 2052 N N . LEU B 1 10 ? -9.211 -29 -8.422 1 84.38 10 LEU B N 1
ATOM 2053 C CA . LEU B 1 10 ? -8.211 -28.922 -7.363 1 84.38 10 LEU B CA 1
ATOM 2054 C C . LEU B 1 10 ? -6.805 -29.047 -7.941 1 84.38 10 LEU B C 1
ATOM 2056 O O . LEU B 1 10 ? -5.863 -28.438 -7.434 1 84.38 10 LEU B O 1
ATOM 2060 N N . GLN B 1 11 ? -6.691 -29.828 -8.992 1 89.62 11 GLN B N 1
ATOM 2061 C CA . GLN B 1 11 ? -5.41 -29.938 -9.672 1 89.62 11 GLN B CA 1
ATOM 2062 C C . GLN B 1 11 ? -4.996 -28.625 -10.305 1 89.62 11 GLN B C 1
ATOM 2064 O O . GLN B 1 11 ? -3.838 -28.203 -10.203 1 89.62 11 GLN B O 1
ATOM 2069 N N . ARG B 1 12 ? -5.891 -28 -10.914 1 91.81 12 ARG B N 1
ATOM 2070 C CA . ARG B 1 12 ? -5.602 -26.703 -11.508 1 91.81 12 ARG B CA 1
ATOM 2071 C C . ARG B 1 12 ? -5.254 -25.672 -10.438 1 91.81 12 ARG B C 1
ATOM 2073 O O . ARG B 1 12 ? -4.363 -24.844 -10.633 1 91.81 12 ARG B O 1
ATOM 2080 N N . ALA B 1 13 ? -6.02 -25.812 -9.383 1 92.62 13 ALA B N 1
ATOM 2081 C CA . ALA B 1 13 ? -5.77 -24.891 -8.273 1 92.62 13 ALA B CA 1
ATOM 2082 C C . ALA B 1 13 ? -4.352 -25.062 -7.73 1 92.62 13 ALA B C 1
ATOM 2084 O O . ALA B 1 13 ? -3.65 -24.094 -7.484 1 92.62 13 ALA B O 1
ATOM 2085 N N . LEU B 1 14 ? -3.93 -26.281 -7.621 1 93.12 14 LEU B N 1
ATOM 2086 C CA . LEU B 1 14 ? -2.6 -26.578 -7.094 1 93.12 14 LEU B CA 1
ATOM 2087 C C . LEU B 1 14 ? -1.519 -26.141 -8.078 1 93.12 14 LEU B C 1
ATOM 2089 O O . LEU B 1 14 ? -0.503 -25.562 -7.672 1 93.12 14 LEU B O 1
ATOM 2093 N N . LEU B 1 15 ? -1.729 -26.406 -9.289 1 94.56 15 LEU B N 1
ATOM 2094 C CA . LEU B 1 15 ? -0.769 -26 -10.312 1 94.56 15 LEU B CA 1
ATOM 2095 C C . LEU B 1 15 ? -0.629 -24.484 -10.359 1 94.56 15 LEU B C 1
ATOM 2097 O O . LEU B 1 15 ? 0.48 -23.969 -10.492 1 94.56 15 LEU B O 1
ATOM 2101 N N . MET B 1 16 ? -1.703 -23.828 -10.258 1 94.94 16 MET B N 1
ATOM 2102 C CA . MET B 1 16 ? -1.669 -22.359 -10.242 1 94.94 16 MET B CA 1
ATOM 2103 C C . MET B 1 16 ? -0.961 -21.859 -8.992 1 94.94 16 MET B C 1
ATOM 2105 O O . MET B 1 16 ? -0.223 -20.875 -9.047 1 94.94 16 MET B O 1
ATOM 2109 N N . ALA B 1 17 ? -1.268 -22.531 -7.926 1 94.75 17 ALA B N 1
ATOM 2110 C CA 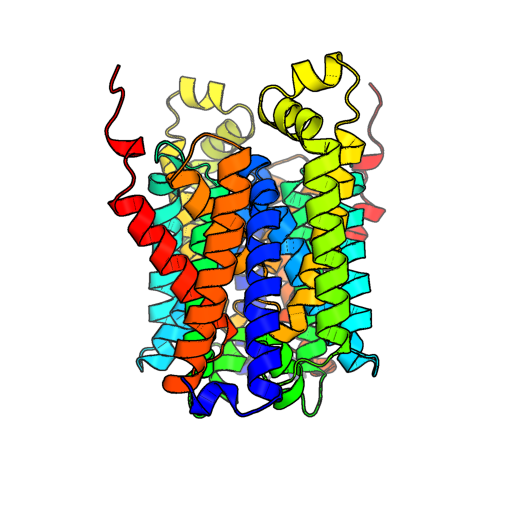. ALA B 1 17 ? -0.604 -22.141 -6.684 1 94.75 17 ALA B CA 1
ATOM 2111 C C . ALA B 1 17 ? 0.91 -22.297 -6.801 1 94.75 17 ALA B C 1
ATOM 2113 O O . ALA B 1 17 ? 1.661 -21.391 -6.434 1 94.75 17 ALA B O 1
ATOM 2114 N N . LEU B 1 18 ? 1.342 -23.359 -7.355 1 96.12 18 LEU B N 1
ATOM 2115 C CA . LEU B 1 18 ? 2.768 -23.641 -7.496 1 96.12 18 LEU B CA 1
ATOM 2116 C C . LEU B 1 18 ? 3.406 -22.703 -8.508 1 96.12 18 LEU B C 1
ATOM 2118 O O . LEU B 1 18 ? 4.43 -22.062 -8.227 1 96.12 18 LEU B O 1
ATOM 2122 N N . LEU B 1 19 ? 2.766 -22.609 -9.609 1 96.31 19 LEU B N 1
ATOM 2123 C CA . LEU B 1 19 ? 3.289 -21.766 -10.688 1 96.31 19 LEU B CA 1
ATOM 2124 C C . LEU B 1 19 ? 3.234 -20.297 -10.305 1 96.31 19 LEU B C 1
ATOM 2126 O O . LEU B 1 19 ? 4.234 -19.578 -10.414 1 96.31 19 LEU B O 1
ATOM 2130 N N . GLY B 1 20 ? 2.072 -19.875 -9.859 1 95.81 20 GLY B N 1
ATOM 2131 C CA . GLY B 1 20 ? 1.894 -18.484 -9.453 1 95.81 20 GLY B CA 1
ATOM 2132 C C . GLY B 1 20 ? 2.766 -18.094 -8.273 1 95.81 20 GLY B C 1
ATOM 2133 O O . GLY B 1 20 ? 3.393 -17.031 -8.289 1 95.81 20 GLY B O 1
ATOM 2134 N N . GLY B 1 21 ? 2.785 -18.969 -7.293 1 97.06 21 GLY B N 1
ATOM 2135 C CA . GLY B 1 21 ? 3.635 -18.719 -6.141 1 97.06 21 GLY B CA 1
ATOM 2136 C C . GLY B 1 21 ? 5.109 -18.641 -6.488 1 97.06 21 GLY B C 1
ATOM 2137 O O . GLY B 1 21 ? 5.832 -17.781 -5.969 1 97.06 21 GLY B O 1
ATOM 2138 N N . GLY B 1 22 ? 5.539 -19.469 -7.316 1 97.69 22 GLY B N 1
ATOM 2139 C CA . GLY B 1 22 ? 6.93 -19.469 -7.738 1 97.69 22 GLY B CA 1
ATOM 2140 C C . GLY B 1 22 ? 7.309 -18.234 -8.539 1 97.69 22 GLY B C 1
ATOM 2141 O O . GLY B 1 22 ? 8.359 -17.625 -8.289 1 97.69 22 GLY B O 1
ATOM 2142 N N . VAL B 1 23 ? 6.469 -17.922 -9.438 1 97.69 23 VAL B N 1
ATOM 2143 C CA . VAL B 1 23 ? 6.715 -16.75 -10.289 1 97.69 23 VAL B CA 1
ATOM 2144 C C . VAL B 1 23 ? 6.723 -15.484 -9.438 1 97.69 23 VAL B C 1
ATOM 2146 O O . VAL B 1 23 ? 7.578 -14.617 -9.625 1 97.69 23 VAL B O 1
ATOM 2149 N N . CYS B 1 24 ? 5.781 -15.383 -8.555 1 97.31 24 CYS B N 1
ATOM 2150 C CA . CYS B 1 24 ? 5.734 -14.234 -7.664 1 97.31 24 CYS B CA 1
ATOM 2151 C C . CYS B 1 24 ? 6.984 -14.164 -6.789 1 97.31 24 CYS B C 1
ATOM 2153 O O . CYS B 1 24 ? 7.57 -13.102 -6.617 1 97.31 24 CYS B O 1
ATOM 2155 N N . GLY B 1 25 ? 7.355 -15.281 -6.27 1 97.75 25 GLY B N 1
ATOM 2156 C CA . GLY B 1 25 ? 8.57 -15.32 -5.473 1 97.75 25 GLY B CA 1
ATOM 2157 C C . GLY B 1 25 ? 9.797 -14.852 -6.234 1 97.75 25 GLY B C 1
ATOM 2158 O O . GLY B 1 25 ? 10.562 -14.023 -5.734 1 97.75 25 GLY B O 1
ATOM 2159 N N . ALA B 1 26 ? 9.969 -15.328 -7.422 1 97.81 26 ALA B N 1
ATOM 2160 C CA . ALA B 1 26 ? 11.117 -14.945 -8.25 1 97.81 26 ALA B CA 1
ATOM 2161 C C . ALA B 1 26 ? 11.07 -13.461 -8.602 1 97.81 26 ALA B C 1
ATOM 2163 O O . ALA B 1 26 ? 12.094 -12.781 -8.586 1 97.81 26 ALA B O 1
ATOM 2164 N N . MET B 1 27 ? 9.883 -13.008 -8.922 1 97.12 27 MET B N 1
ATOM 2165 C CA . MET B 1 27 ? 9.703 -11.594 -9.234 1 97.12 27 MET B CA 1
ATOM 2166 C C . MET B 1 27 ? 10.078 -10.727 -8.039 1 97.12 27 MET B C 1
ATOM 2168 O O . MET B 1 27 ? 10.562 -9.602 -8.211 1 97.12 27 MET B O 1
ATOM 2172 N N . GLY B 1 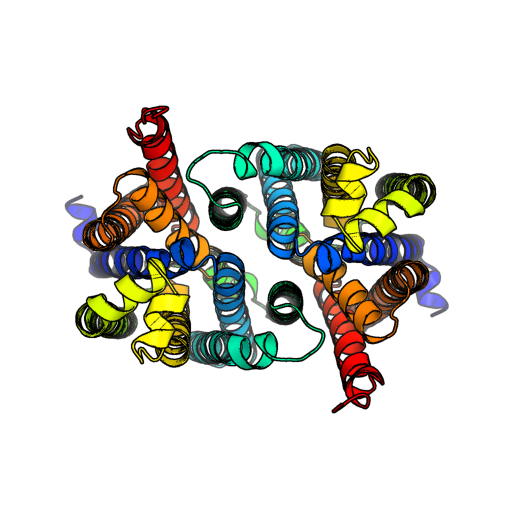28 ? 9.844 -11.242 -6.875 1 96.81 28 GLY B N 1
ATOM 2173 C CA . GLY B 1 28 ? 10.102 -10.508 -5.645 1 96.81 28 GLY B CA 1
ATOM 2174 C C . GLY B 1 28 ? 11.57 -10.188 -5.438 1 96.81 28 GLY B C 1
ATOM 2175 O O . GLY B 1 28 ? 11.906 -9.211 -4.754 1 96.81 28 GLY B O 1
ATOM 2176 N N . VAL B 1 29 ? 12.445 -10.906 -6.023 1 96.06 29 VAL B N 1
ATOM 2177 C CA . VAL B 1 29 ? 13.883 -10.664 -5.891 1 96.06 29 VAL B CA 1
ATOM 2178 C C . VAL B 1 29 ? 14.234 -9.297 -6.469 1 96.06 29 VAL B C 1
ATOM 2180 O O . VAL B 1 29 ? 15.008 -8.547 -5.875 1 96.06 29 VAL B O 1
ATOM 2183 N N . PHE B 1 30 ? 13.641 -8.961 -7.566 1 94.25 30 PHE B N 1
ATOM 2184 C CA . PHE B 1 30 ? 13.844 -7.637 -8.148 1 94.25 30 PHE B CA 1
ATOM 2185 C C . PHE B 1 30 ? 13.32 -6.547 -7.223 1 94.25 30 PHE B C 1
ATOM 2187 O O . PHE B 1 30 ? 13.984 -5.531 -7.012 1 94.25 30 PHE B O 1
ATOM 2194 N N . VAL B 1 31 ? 12.172 -6.82 -6.688 1 92.56 31 VAL B N 1
ATOM 2195 C CA . VAL B 1 31 ? 11.5 -5.828 -5.852 1 92.56 31 VAL B CA 1
ATOM 2196 C C . VAL B 1 31 ? 12.328 -5.555 -4.602 1 92.56 31 VAL B C 1
ATOM 2198 O O . VAL B 1 31 ? 12.539 -4.398 -4.23 1 92.56 31 VAL B O 1
ATOM 2201 N N . VAL B 1 32 ? 12.844 -6.602 -4.031 1 91.44 32 VAL B N 1
ATOM 2202 C CA . VAL B 1 32 ? 13.578 -6.492 -2.775 1 91.44 32 VAL B CA 1
ATOM 2203 C C . VAL B 1 32 ? 14.961 -5.895 -3.033 1 91.44 32 VAL B C 1
ATOM 2205 O O . VAL B 1 32 ? 15.375 -4.953 -2.348 1 91.44 32 VAL B O 1
ATOM 2208 N N . LEU B 1 33 ? 15.672 -6.301 -4.031 1 90.44 33 LEU B N 1
ATOM 2209 C CA . LEU B 1 33 ? 17.062 -5.902 -4.246 1 90.44 33 LEU B CA 1
ATOM 2210 C C . LEU B 1 33 ? 17.141 -4.504 -4.855 1 90.44 33 LEU B C 1
ATOM 2212 O O . LEU B 1 33 ? 18.094 -3.766 -4.609 1 90.44 33 LEU B O 1
ATOM 2216 N N . TRP B 1 34 ? 16.094 -4.195 -5.598 1 88.94 34 TRP B N 1
ATOM 2217 C CA . TRP B 1 34 ? 16.094 -2.863 -6.191 1 88.94 34 TRP B CA 1
ATOM 2218 C C . TRP B 1 34 ? 15.297 -1.885 -5.336 1 88.94 34 TRP B C 1
ATOM 2220 O O . TRP B 1 34 ? 15.117 -0.723 -5.711 1 88.94 34 TRP B O 1
ATOM 2230 N N . ARG B 1 35 ? 14.812 -2.295 -4.258 1 87.12 35 ARG B N 1
ATOM 2231 C CA . ARG B 1 35 ? 14.102 -1.465 -3.293 1 87.12 35 ARG B CA 1
ATOM 2232 C C . ARG B 1 35 ? 12.922 -0.753 -3.951 1 87.12 35 ARG B C 1
ATOM 2234 O O . ARG B 1 35 ? 12.789 0.467 -3.836 1 87.12 35 ARG B O 1
ATOM 2241 N N . MET B 1 36 ? 12.148 -1.552 -4.582 1 88.81 36 MET B N 1
ATOM 2242 C CA . MET B 1 36 ? 11.008 -1.006 -5.316 1 88.81 36 MET B CA 1
ATOM 2243 C C . MET B 1 36 ? 9.695 -1.504 -4.723 1 88.81 36 MET B C 1
ATOM 2245 O O . MET B 1 36 ? 8.75 -1.799 -5.457 1 88.81 36 MET B O 1
ATOM 2249 N N . SER B 1 37 ? 9.641 -1.669 -3.445 1 91.75 37 SER B N 1
ATOM 2250 C CA . SER B 1 37 ? 8.438 -2.17 -2.795 1 91.75 37 SER B CA 1
ATOM 2251 C C . SER B 1 37 ? 7.25 -1.241 -3.037 1 91.75 37 SER B C 1
ATOM 2253 O O . SER B 1 37 ? 6.137 -1.702 -3.299 1 91.75 37 SER B O 1
ATOM 2255 N N . LEU B 1 38 ? 7.523 0.031 -3.02 1 89.69 38 LEU B N 1
ATOM 2256 C CA . LEU B 1 38 ? 6.461 1.005 -3.256 1 89.69 38 LEU B CA 1
ATOM 2257 C C . LEU B 1 38 ? 5.883 0.848 -4.656 1 89.69 38 LEU B C 1
ATOM 2259 O O . LEU B 1 38 ? 4.66 0.847 -4.832 1 89.69 38 LEU B O 1
ATOM 2263 N N . VAL B 1 39 ? 6.742 0.639 -5.629 1 89.19 39 VAL B N 1
ATOM 2264 C CA . VAL B 1 39 ? 6.332 0.475 -7.02 1 89.19 39 VAL B CA 1
ATOM 2265 C C . VAL B 1 39 ? 5.516 -0.809 -7.168 1 89.19 39 VAL B C 1
ATOM 2267 O O . VAL B 1 39 ? 4.469 -0.814 -7.82 1 89.19 39 VAL B O 1
ATOM 2270 N N . GLY B 1 40 ? 5.996 -1.829 -6.559 1 90.94 40 GLY B N 1
ATOM 2271 C CA . GLY B 1 40 ? 5.266 -3.088 -6.594 1 90.94 40 GLY B CA 1
ATOM 2272 C C . GLY B 1 40 ? 3.879 -2.992 -5.984 1 90.94 40 GLY B C 1
ATOM 2273 O O . GLY B 1 40 ? 2.92 -3.547 -6.523 1 90.94 40 GLY B O 1
ATOM 2274 N N . MET B 1 41 ? 3.803 -2.334 -4.906 1 91.69 41 MET B N 1
ATOM 2275 C CA . MET B 1 41 ? 2.514 -2.131 -4.25 1 91.69 41 MET B CA 1
ATOM 2276 C C . MET B 1 41 ? 1.561 -1.354 -5.152 1 91.69 41 MET B C 1
ATOM 2278 O O . MET B 1 41 ? 0.384 -1.702 -5.266 1 91.69 41 MET B O 1
ATOM 2282 N N . CYS B 1 42 ? 2.076 -0.384 -5.797 1 92.19 42 CYS B N 1
ATOM 2283 C CA . CYS B 1 42 ? 1.254 0.441 -6.672 1 92.19 42 CYS B CA 1
ATOM 2284 C C . CYS B 1 42 ? 0.76 -0.361 -7.871 1 92.19 42 CYS B C 1
ATOM 2286 O O . CYS B 1 42 ? -0.415 -0.281 -8.234 1 92.19 42 CYS B O 1
ATOM 2288 N N . ILE B 1 43 ? 1.631 -1.119 -8.43 1 93.62 43 ILE B N 1
ATOM 2289 C CA . ILE B 1 43 ? 1.276 -1.903 -9.609 1 93.62 43 ILE B CA 1
ATOM 2290 C C . ILE B 1 43 ? 0.214 -2.936 -9.242 1 93.62 43 ILE B C 1
ATOM 2292 O O . ILE B 1 43 ? -0.746 -3.143 -9.984 1 93.62 43 ILE B O 1
ATOM 2296 N N . SER B 1 44 ? 0.361 -3.559 -8.109 1 94.06 44 SER B N 1
ATOM 2297 C CA . SER B 1 44 ? -0.598 -4.562 -7.664 1 94.06 44 SER B CA 1
ATOM 2298 C C . SER B 1 44 ? -1.967 -3.943 -7.406 1 94.06 44 SER B C 1
ATOM 2300 O O . SER B 1 44 ? -2.99 -4.496 -7.812 1 94.06 44 SER B O 1
ATOM 2302 N N . HIS B 1 45 ? -1.99 -2.846 -6.793 1 93.81 45 HIS B N 1
ATOM 2303 C CA . HIS B 1 45 ? -3.258 -2.182 -6.512 1 93.81 45 HIS B CA 1
ATOM 2304 C C . HIS B 1 45 ? -3.869 -1.604 -7.785 1 93.81 45 HIS B C 1
ATOM 2306 O O . HIS B 1 45 ? -5.094 -1.529 -7.91 1 93.81 45 HIS B O 1
ATOM 2312 N N . ALA B 1 46 ? -2.996 -1.231 -8.68 1 95.19 46 ALA B N 1
ATOM 2313 C CA . ALA B 1 46 ? -3.49 -0.788 -9.977 1 95.19 46 ALA B CA 1
ATOM 2314 C C . ALA B 1 46 ? -4.207 -1.921 -10.711 1 95.19 46 ALA B C 1
ATOM 2316 O O . ALA B 1 46 ? -5.262 -1.71 -11.312 1 95.19 46 ALA B O 1
ATOM 2317 N N . ALA B 1 47 ? -3.602 -3.033 -10.656 1 95.62 47 ALA B N 1
ATOM 2318 C CA . ALA B 1 47 ? -4.242 -4.195 -11.266 1 95.62 47 ALA B CA 1
ATOM 2319 C C . ALA B 1 47 ? -5.605 -4.465 -10.633 1 95.62 47 ALA B C 1
ATOM 2321 O O . ALA B 1 47 ? -6.578 -4.75 -11.336 1 95.62 47 ALA B O 1
ATOM 2322 N N . PHE B 1 48 ? -5.684 -4.391 -9.367 1 93.56 48 PHE B N 1
ATOM 2323 C CA . PHE B 1 48 ? -6.922 -4.578 -8.617 1 93.56 48 PHE B CA 1
ATOM 2324 C C . PHE B 1 48 ? -7.969 -3.551 -9.039 1 93.56 48 PHE B C 1
ATOM 2326 O O . PHE B 1 48 ? -9.109 -3.906 -9.352 1 93.56 48 PHE B O 1
ATOM 2333 N N . ALA B 1 49 ? -7.57 -2.324 -9.094 1 93.75 49 ALA B N 1
ATOM 2334 C CA . ALA B 1 49 ? -8.461 -1.243 -9.508 1 93.75 49 ALA B CA 1
ATOM 2335 C C . ALA B 1 49 ? -8.938 -1.438 -10.945 1 93.75 49 ALA B C 1
ATOM 2337 O O . ALA B 1 49 ? -10.125 -1.26 -11.242 1 93.75 49 ALA B O 1
ATOM 2338 N N . GLY B 1 50 ? -8.031 -1.779 -11.766 1 95.44 50 GLY B N 1
ATOM 2339 C CA . GLY B 1 50 ? -8.383 -2.016 -13.156 1 95.44 50 GLY B CA 1
ATOM 2340 C C . GLY B 1 50 ? -9.359 -3.164 -13.336 1 95.44 50 GLY B C 1
ATOM 2341 O O . GLY B 1 50 ? -10.258 -3.096 -14.172 1 95.44 50 GLY B O 1
ATOM 2342 N N . ALA B 1 51 ? -9.148 -4.176 -12.602 1 94.31 51 ALA B N 1
ATOM 2343 C CA . ALA B 1 51 ? -10.055 -5.32 -12.672 1 94.31 51 ALA B CA 1
ATOM 2344 C C . ALA B 1 51 ? -11.461 -4.938 -12.219 1 94.31 51 ALA B C 1
ATOM 2346 O O . ALA B 1 51 ? -12.453 -5.34 -12.836 1 94.31 51 ALA B O 1
ATOM 2347 N N . LEU B 1 52 ? -11.547 -4.203 -11.148 1 92.19 52 LEU B N 1
ATOM 2348 C CA . LEU B 1 52 ? -12.844 -3.762 -10.648 1 92.19 52 LEU B CA 1
ATOM 2349 C C . LEU B 1 52 ? -13.523 -2.83 -11.641 1 92.19 52 LEU B C 1
ATOM 2351 O O . LEU B 1 52 ? -14.734 -2.932 -11.867 1 92.19 52 LEU B O 1
ATOM 2355 N N . LEU B 1 53 ? -12.742 -1.952 -12.188 1 92.62 53 LEU B N 1
ATOM 2356 C CA . LEU B 1 53 ? -13.289 -1.047 -13.188 1 92.62 53 LEU B CA 1
ATOM 2357 C C . LEU B 1 53 ? -13.766 -1.819 -14.414 1 92.62 53 LEU B C 1
ATOM 2359 O O . LEU B 1 53 ? -14.797 -1.486 -15 1 92.62 53 LEU B O 1
ATOM 2363 N N . GLY B 1 54 ? -12.945 -2.742 -14.812 1 92.25 54 GLY B N 1
ATOM 2364 C CA . GLY B 1 54 ? -13.383 -3.609 -15.898 1 92.25 54 GLY B CA 1
ATOM 2365 C C . GLY B 1 54 ? -14.703 -4.297 -15.617 1 92.25 54 GLY B C 1
ATOM 2366 O O . GLY B 1 54 ? -15.602 -4.309 -16.469 1 92.25 54 GLY B O 1
ATOM 2367 N N . LEU B 1 55 ? -14.852 -4.828 -14.414 1 88.81 55 LEU B N 1
ATOM 2368 C CA . LEU B 1 55 ? -16.094 -5.48 -14.016 1 88.81 55 LEU B CA 1
ATOM 2369 C C . LEU B 1 55 ? -17.266 -4.5 -14.062 1 88.81 55 LEU B C 1
ATOM 2371 O O . LEU B 1 55 ? -18.344 -4.844 -14.539 1 88.81 55 LEU B O 1
ATOM 2375 N N . TRP B 1 56 ? -17 -3.348 -13.586 1 88.75 56 TRP B N 1
ATOM 2376 C CA . TRP B 1 56 ? -18.031 -2.328 -13.562 1 88.75 56 TRP B CA 1
ATOM 2377 C C . TRP B 1 56 ? -18.469 -1.949 -14.977 1 88.75 56 TRP B C 1
ATOM 2379 O O . TRP B 1 56 ? -19.641 -1.703 -15.227 1 88.75 56 TRP B O 1
ATOM 2389 N N . LEU B 1 57 ? -17.578 -1.956 -15.914 1 91 57 LEU B N 1
ATOM 2390 C CA . LEU B 1 57 ? -17.844 -1.575 -17.297 1 91 57 LEU B CA 1
ATOM 2391 C C . LEU B 1 57 ? -18.359 -2.768 -18.094 1 91 57 LEU B C 1
ATOM 2393 O O . LEU B 1 57 ? -18.656 -2.639 -19.281 1 91 57 LEU B O 1
ATOM 2397 N N . GLY B 1 58 ? -18.406 -3.875 -17.5 1 89.56 58 GLY B N 1
ATOM 2398 C CA . GLY B 1 58 ? -18.906 -5.066 -18.172 1 89.56 58 GLY B CA 1
ATOM 2399 C C . GLY B 1 58 ? -17.828 -5.801 -18.938 1 89.56 58 GLY B C 1
ATOM 2400 O O . GLY B 1 58 ? -18.125 -6.641 -19.797 1 89.56 58 GLY B O 1
ATOM 2401 N N . LEU B 1 59 ? -16.594 -5.473 -18.703 1 91.5 59 LEU B N 1
ATOM 2402 C CA . LEU B 1 59 ? -15.453 -6.137 -19.328 1 91.5 59 LEU B CA 1
ATOM 2403 C C . LEU B 1 59 ? -14.891 -7.223 -18.422 1 91.5 59 LEU B C 1
ATOM 2405 O O . LEU B 1 59 ? -15.141 -7.219 -17.203 1 91.5 59 LEU B O 1
ATOM 2409 N N . PRO B 1 60 ? -14.227 -8.203 -19.125 1 91.81 60 PRO B N 1
ATOM 2410 C CA . PRO B 1 60 ? -13.555 -9.18 -18.266 1 91.81 60 PRO B CA 1
ATOM 2411 C C . PRO B 1 60 ? -12.547 -8.531 -17.328 1 91.81 60 PRO B C 1
ATOM 2413 O O . PRO B 1 60 ? -11.766 -7.672 -17.734 1 91.81 60 PRO B O 1
ATOM 2416 N N . PRO B 1 61 ? -12.602 -8.898 -16.062 1 91.75 61 PRO B N 1
ATOM 2417 C CA . PRO B 1 61 ? -11.695 -8.305 -15.07 1 91.75 61 PRO B CA 1
ATOM 2418 C C . PRO B 1 61 ? -10.227 -8.414 -15.477 1 91.75 61 PRO B C 1
ATOM 2420 O O . PRO B 1 61 ? -9.438 -7.512 -15.18 1 91.75 61 PRO B O 1
ATOM 2423 N N . LEU B 1 62 ? -9.883 -9.438 -16.172 1 93.56 62 LEU B N 1
ATOM 2424 C CA . LEU B 1 62 ? -8.5 -9.648 -16.578 1 93.56 62 LEU B CA 1
ATOM 2425 C C . LEU B 1 62 ? -8.039 -8.539 -17.531 1 93.56 62 LEU B C 1
ATOM 2427 O O . LEU B 1 62 ? -6.91 -8.062 -17.422 1 93.56 62 LEU B O 1
ATOM 2431 N N . ALA B 1 63 ? -8.883 -8.164 -18.406 1 95.25 63 ALA B N 1
ATOM 2432 C CA . ALA B 1 63 ? -8.531 -7.113 -19.359 1 95.25 63 ALA B CA 1
ATOM 2433 C C . ALA B 1 63 ? -8.273 -5.789 -18.656 1 95.25 63 ALA B C 1
ATOM 2435 O O . ALA B 1 63 ? -7.293 -5.102 -18.938 1 95.25 63 ALA B O 1
ATOM 2436 N N . GLY B 1 64 ? -9.133 -5.477 -17.75 1 95.69 64 GLY B N 1
ATOM 2437 C CA . GLY B 1 64 ? -8.945 -4.254 -16.984 1 95.69 64 GLY B CA 1
ATOM 2438 C C . GLY B 1 64 ? -7.715 -4.293 -16.094 1 95.69 64 GLY B C 1
ATOM 2439 O O . GLY B 1 64 ? -6.973 -3.314 -16.016 1 95.69 64 GLY B O 1
ATOM 2440 N N . GLY B 1 65 ? -7.516 -5.395 -15.422 1 96.19 65 GLY B N 1
ATOM 2441 C CA . GLY B 1 65 ? -6.348 -5.555 -14.57 1 96.19 65 GLY B CA 1
ATOM 2442 C C . GLY B 1 65 ? -5.039 -5.469 -15.336 1 96.19 65 GLY B C 1
ATOM 2443 O O . GLY B 1 65 ? -4.086 -4.836 -14.875 1 96.19 65 GLY B O 1
ATOM 2444 N N . LEU B 1 66 ? -5.031 -6.094 -16.484 1 96.94 66 LEU B N 1
ATOM 2445 C CA . LEU B 1 66 ? -3.844 -6.09 -17.344 1 96.94 66 LEU B CA 1
ATOM 2446 C C . LEU B 1 66 ? -3.527 -4.68 -17.828 1 96.94 66 LEU B C 1
ATOM 2448 O O . LEU B 1 66 ? -2.385 -4.227 -17.719 1 96.94 66 LEU B O 1
ATOM 2452 N N . ALA B 1 67 ? -4.5 -4.016 -18.266 1 97.25 67 ALA B N 1
ATOM 2453 C CA . ALA B 1 67 ? -4.312 -2.656 -18.766 1 97.25 67 ALA B CA 1
ATOM 2454 C C . ALA B 1 67 ? -3.818 -1.728 -17.656 1 97.25 67 ALA B C 1
ATOM 2456 O O . ALA B 1 67 ? -2.877 -0.958 -17.859 1 97.25 67 ALA B O 1
ATOM 2457 N N . ALA B 1 68 ? -4.414 -1.849 -16.562 1 96.44 68 ALA B N 1
ATOM 2458 C CA . ALA B 1 68 ? -4.082 -0.952 -15.461 1 96.44 68 ALA B CA 1
ATOM 2459 C C . ALA B 1 68 ? -2.703 -1.273 -14.891 1 96.44 68 ALA B C 1
ATOM 2461 O O . ALA B 1 68 ? -1.935 -0.367 -14.562 1 96.44 68 ALA B O 1
ATOM 2462 N N . SER B 1 69 ? -2.387 -2.549 -14.695 1 96.62 69 SER B N 1
ATOM 2463 C CA . SER B 1 69 ? -1.084 -2.918 -14.148 1 96.62 69 SER B CA 1
ATOM 2464 C C . SER B 1 69 ? 0.042 -2.525 -15.102 1 96.62 69 SER B C 1
ATOM 2466 O O . SER B 1 69 ? 1.06 -1.976 -14.672 1 96.62 69 SER B O 1
ATOM 2468 N N . LEU B 1 70 ? -0.118 -2.766 -16.359 1 96.94 70 LEU B N 1
ATOM 2469 C CA . LEU B 1 70 ? 0.891 -2.377 -17.344 1 96.94 70 LEU B CA 1
ATOM 2470 C C . LEU B 1 70 ? 0.966 -0.859 -17.469 1 96.94 70 LEU B C 1
ATOM 2472 O O . LEU B 1 70 ? 2.047 -0.302 -17.672 1 96.94 70 LEU B O 1
ATOM 2476 N N . GLY B 1 71 ? -0.181 -0.257 -17.391 1 95.69 71 GLY B N 1
ATOM 2477 C CA . GLY B 1 71 ? -0.189 1.197 -17.375 1 95.69 71 GLY B CA 1
ATOM 2478 C C . GLY B 1 71 ? 0.579 1.785 -16.203 1 95.69 71 GLY B C 1
ATOM 2479 O O . GLY B 1 71 ? 1.385 2.701 -16.391 1 95.69 71 GLY B O 1
ATOM 2480 N N . ALA B 1 72 ? 0.33 1.271 -15.031 1 93.31 72 ALA B N 1
ATOM 2481 C CA . ALA B 1 72 ? 1.037 1.727 -13.836 1 93.31 72 ALA B CA 1
ATOM 2482 C C . ALA B 1 72 ? 2.535 1.459 -13.953 1 93.31 72 ALA B C 1
ATOM 2484 O O . ALA B 1 72 ? 3.354 2.322 -13.625 1 93.31 72 ALA B O 1
ATOM 2485 N N . ALA B 1 73 ? 2.885 0.278 -14.422 1 93.31 73 ALA B N 1
ATOM 2486 C CA . ALA B 1 73 ? 4.289 -0.078 -14.602 1 93.31 73 ALA B CA 1
ATOM 2487 C C . ALA B 1 73 ? 4.977 0.882 -15.57 1 93.31 73 ALA B C 1
ATOM 2489 O O . ALA B 1 73 ? 6.109 1.312 -15.328 1 93.31 73 ALA B O 1
ATOM 2490 N N . SER B 1 74 ? 4.266 1.274 -16.609 1 93.19 74 SER B N 1
ATOM 2491 C CA . SER B 1 74 ? 4.836 2.143 -17.625 1 93.19 74 SER B CA 1
ATOM 2492 C C . SER B 1 74 ? 4.922 3.586 -17.141 1 93.19 74 SER B C 1
ATOM 2494 O O . SER B 1 74 ? 5.754 4.355 -17.625 1 93.19 74 SER B O 1
ATOM 2496 N N . ALA B 1 75 ? 4.117 3.914 -16.219 1 88.69 75 ALA B N 1
ATOM 2497 C CA . ALA B 1 75 ? 4.051 5.293 -15.742 1 88.69 75 ALA B CA 1
ATOM 2498 C C . ALA B 1 75 ? 5.172 5.594 -14.75 1 88.69 75 ALA B C 1
ATOM 2500 O O . ALA B 1 75 ? 5.484 6.758 -14.492 1 88.69 75 ALA B O 1
ATOM 2501 N N . VAL B 1 76 ? 5.75 4.59 -14.18 1 82.81 76 VAL B N 1
ATOM 2502 C CA . VAL B 1 76 ? 6.773 4.746 -13.148 1 82.81 76 VAL B CA 1
ATOM 2503 C C . VAL B 1 76 ? 7.953 5.535 -13.703 1 82.81 76 VAL B C 1
ATOM 2505 O O . VAL B 1 76 ? 8.422 6.488 -13.078 1 82.81 76 VAL B O 1
ATOM 2508 N N . GLY B 1 77 ? 8.453 5.18 -14.922 1 77.19 77 GLY B N 1
ATOM 2509 C CA . GLY B 1 77 ? 9.625 5.809 -15.516 1 77.19 77 GLY B CA 1
ATOM 2510 C C . GLY B 1 77 ? 9.445 7.297 -15.75 1 77.19 77 GLY B C 1
ATOM 2511 O O . GLY B 1 77 ? 10.164 8.109 -15.156 1 77.19 77 GLY B O 1
ATOM 2512 N N . PRO B 1 78 ? 8.438 7.641 -16.516 1 79.19 78 PRO B N 1
ATOM 2513 C CA . PRO B 1 78 ? 8.211 9.055 -16.812 1 79.19 78 PRO B CA 1
ATOM 2514 C C . PRO B 1 78 ? 7.93 9.883 -15.562 1 79.19 78 PRO B C 1
ATOM 2516 O O . PRO B 1 78 ? 8.328 11.055 -15.492 1 79.19 78 PRO B O 1
ATOM 2519 N N . LEU B 1 79 ? 7.301 9.297 -14.625 1 75.19 79 LEU B N 1
ATOM 2520 C CA . LEU B 1 79 ? 6.969 10.047 -13.414 1 75.19 79 LEU B CA 1
ATOM 2521 C C . LEU B 1 79 ? 8.203 10.227 -12.531 1 75.19 79 LEU B C 1
ATOM 2523 O O . LEU B 1 79 ? 8.352 11.258 -11.875 1 75.19 79 LEU B O 1
ATOM 2527 N N . ALA B 1 80 ? 9.023 9.195 -12.523 1 71.06 80 ALA B N 1
ATOM 2528 C CA . ALA B 1 80 ? 10.266 9.258 -11.75 1 71.06 80 ALA B CA 1
ATOM 2529 C C . ALA B 1 80 ? 11.188 10.344 -12.289 1 71.06 80 ALA B C 1
ATOM 2531 O O . ALA B 1 80 ? 12.039 10.859 -11.562 1 71.06 80 ALA B O 1
ATOM 2532 N N . GLU B 1 81 ? 11.055 10.664 -13.539 1 71.12 81 GLU B N 1
ATOM 2533 C CA . GLU B 1 81 ? 11.969 11.602 -14.188 1 71.12 81 GLU B CA 1
ATOM 2534 C C . GLU B 1 81 ? 11.406 13.016 -14.188 1 71.12 81 GLU B C 1
ATOM 2536 O O . GLU B 1 81 ? 12.094 13.961 -14.562 1 71.12 81 GLU B O 1
ATOM 2541 N N . ARG B 1 82 ? 10.156 13.117 -13.766 1 67.94 82 ARG B N 1
ATOM 2542 C CA . ARG B 1 82 ? 9.562 14.453 -13.758 1 67.94 82 ARG B CA 1
ATOM 2543 C C . ARG B 1 82 ? 10.211 15.336 -12.688 1 67.94 82 ARG B C 1
ATOM 2545 O O . ARG B 1 82 ? 10.398 14.906 -11.555 1 67.94 82 ARG B O 1
ATOM 2552 N N . PRO B 1 83 ? 10.602 16.484 -13.188 1 64.62 83 PRO B N 1
ATOM 2553 C CA . PRO B 1 83 ? 11.211 17.406 -12.211 1 64.62 83 PRO B CA 1
ATOM 2554 C C . PRO B 1 83 ? 10.258 17.766 -11.078 1 64.62 83 PRO B C 1
ATOM 2556 O O . PRO B 1 83 ? 9.047 17.859 -11.281 1 64.62 83 PRO B O 1
ATOM 2559 N N . GLY B 1 84 ? 10.695 17.766 -9.867 1 63.5 84 GLY B N 1
ATOM 2560 C CA . GLY B 1 84 ? 9.914 18.219 -8.727 1 63.5 84 GLY B CA 1
ATOM 2561 C C . GLY B 1 84 ? 9.227 17.094 -7.984 1 63.5 84 GLY B C 1
ATOM 2562 O O . GLY B 1 84 ? 8.695 17.297 -6.891 1 63.5 84 GLY B O 1
ATOM 2563 N N . PHE B 1 85 ? 9.094 15.953 -8.664 1 70.44 85 PHE B N 1
ATOM 2564 C CA . PHE B 1 85 ? 8.469 14.82 -7.992 1 70.44 85 PHE B CA 1
ATOM 2565 C C . PHE B 1 85 ? 9.5 13.742 -7.68 1 70.44 85 PHE B C 1
ATOM 2567 O O . PHE B 1 85 ? 10.312 13.383 -8.531 1 70.44 85 PHE B O 1
ATOM 2574 N N . SER B 1 86 ? 9.5 13.414 -6.449 1 82.94 86 SER B N 1
ATOM 2575 C CA . SER B 1 86 ? 10.25 12.211 -6.121 1 82.94 86 SER B CA 1
ATOM 2576 C C . SER B 1 86 ? 9.477 10.953 -6.508 1 82.94 86 SER B C 1
ATOM 2578 O O . SER B 1 86 ? 8.25 10.984 -6.625 1 82.94 86 SER B O 1
ATOM 2580 N N . LEU B 1 87 ? 10.117 9.969 -6.859 1 83.62 87 LEU B N 1
ATOM 2581 C CA . LEU B 1 87 ? 9.477 8.695 -7.145 1 83.62 87 LEU B CA 1
ATOM 2582 C C . LEU B 1 87 ? 8.523 8.297 -6.02 1 83.62 87 LEU B C 1
ATOM 2584 O O . LEU B 1 87 ? 7.453 7.742 -6.27 1 83.62 87 LEU B O 1
ATOM 2588 N N . ASP B 1 88 ? 8.914 8.633 -4.859 1 87.62 88 ASP B N 1
ATOM 2589 C CA . ASP B 1 88 ? 8.094 8.359 -3.684 1 87.62 88 ASP B CA 1
ATOM 2590 C C . ASP B 1 88 ? 6.75 9.078 -3.766 1 87.62 88 ASP B C 1
ATOM 2592 O O . ASP B 1 88 ? 5.695 8.453 -3.629 1 87.62 88 ASP B O 1
ATOM 2596 N N . THR B 1 89 ? 6.797 10.328 -4.078 1 84.25 89 THR B N 1
ATOM 2597 C CA . THR B 1 89 ? 5.586 11.133 -4.168 1 84.25 89 THR B CA 1
ATOM 2598 C C . THR B 1 89 ? 4.738 10.703 -5.363 1 84.25 89 THR B C 1
ATOM 2600 O O . THR B 1 89 ? 3.516 10.602 -5.258 1 84.25 89 THR B O 1
ATOM 2603 N N . ALA B 1 90 ? 5.422 10.445 -6.414 1 84.88 90 ALA B N 1
ATOM 2604 C CA . ALA B 1 90 ? 4.719 10.023 -7.625 1 84.88 90 ALA B CA 1
ATOM 2605 C C . ALA B 1 90 ? 3.951 8.727 -7.391 1 84.88 90 ALA B C 1
ATOM 2607 O O . ALA B 1 90 ? 2.783 8.609 -7.77 1 84.88 90 ALA B O 1
ATOM 2608 N N . MET B 1 91 ? 4.566 7.836 -6.723 1 89.31 91 MET B N 1
ATOM 2609 C CA . MET B 1 91 ? 3.926 6.547 -6.469 1 89.31 91 MET B CA 1
ATOM 2610 C C . MET B 1 91 ? 2.803 6.691 -5.449 1 89.31 91 MET B C 1
ATOM 2612 O O . MET B 1 91 ? 1.785 6.004 -5.539 1 89.31 91 MET B O 1
ATOM 2616 N N . GLY B 1 92 ? 3.02 7.586 -4.504 1 86.88 92 GLY B N 1
ATOM 2617 C CA . GLY B 1 92 ? 1.945 7.875 -3.568 1 86.88 92 GLY B CA 1
ATOM 2618 C C . GLY B 1 92 ? 0.688 8.391 -4.242 1 86.88 92 GLY B C 1
ATOM 2619 O O . GLY B 1 92 ? -0.421 7.98 -3.898 1 86.88 92 GLY B O 1
ATOM 2620 N N . VAL B 1 93 ? 0.896 9.211 -5.184 1 85 93 VAL B N 1
ATOM 2621 C CA . VAL B 1 93 ? -0.221 9.812 -5.898 1 85 93 VAL B CA 1
ATOM 2622 C C . VAL B 1 93 ? -0.888 8.773 -6.793 1 85 93 VAL B C 1
ATOM 2624 O O . VAL B 1 93 ? -2.117 8.688 -6.848 1 85 93 VAL B O 1
ATOM 2627 N N . ILE B 1 94 ? -0.1 8.008 -7.465 1 87.94 94 ILE B N 1
ATOM 2628 C CA . ILE B 1 94 ? -0.652 6.957 -8.305 1 87.94 94 ILE B CA 1
ATOM 2629 C C . ILE B 1 94 ? -1.475 5.992 -7.457 1 87.94 94 ILE B C 1
ATOM 2631 O O . ILE B 1 94 ? -2.588 5.621 -7.832 1 87.94 94 ILE B O 1
ATOM 2635 N N . PHE B 1 95 ? -0.917 5.613 -6.375 1 90.88 95 PHE B N 1
ATOM 2636 C CA . PHE B 1 95 ? -1.628 4.738 -5.453 1 90.88 95 PHE B CA 1
ATOM 2637 C C . PHE B 1 95 ? -2.973 5.34 -5.062 1 90.88 95 PHE B C 1
ATOM 2639 O O . PHE B 1 95 ? -3.99 4.645 -5.055 1 90.88 95 PHE B O 1
ATOM 2646 N N . SER B 1 96 ? -2.955 6.621 -4.777 1 88.75 96 SER B N 1
ATOM 2647 C CA . SER B 1 96 ? -4.164 7.316 -4.34 1 88.75 96 SER B CA 1
ATOM 2648 C C . SER B 1 96 ? -5.238 7.277 -5.422 1 88.75 96 SER B C 1
ATOM 2650 O O . SER B 1 96 ? -6.402 6.977 -5.137 1 88.75 96 SER B O 1
ATOM 2652 N N . VAL B 1 97 ? -4.844 7.52 -6.594 1 88 97 VAL B N 1
ATOM 2653 C CA . VAL B 1 97 ? -5.793 7.559 -7.703 1 88 97 VAL B CA 1
ATOM 2654 C C . VAL B 1 97 ? -6.336 6.156 -7.969 1 88 97 VAL B C 1
ATOM 2656 O O . VAL B 1 97 ? -7.547 5.965 -8.078 1 88 97 VAL B O 1
ATOM 2659 N N . VAL B 1 98 ? -5.438 5.258 -8.016 1 91.06 98 VAL B N 1
ATOM 2660 C CA . VAL B 1 98 ? -5.859 3.902 -8.344 1 91.06 98 VAL B CA 1
ATOM 2661 C C . VAL B 1 98 ? -6.758 3.352 -7.242 1 91.06 98 VAL B C 1
ATOM 2663 O O . VAL B 1 98 ? -7.781 2.723 -7.523 1 91.06 98 VAL B O 1
ATOM 2666 N N . MET B 1 99 ? -6.445 3.602 -6.004 1 89.94 99 MET B N 1
ATOM 2667 C CA . MET B 1 99 ? -7.246 3.068 -4.906 1 89.94 99 MET B CA 1
ATOM 2668 C C . MET B 1 99 ? -8.609 3.756 -4.844 1 89.94 99 MET B C 1
ATOM 2670 O O . MET B 1 99 ? -9.609 3.127 -4.504 1 89.94 99 MET B O 1
ATOM 2674 N N . SER B 1 100 ? -8.617 5.043 -5.102 1 90.38 100 SER B N 1
ATOM 2675 C CA . SER B 1 100 ? -9.898 5.734 -5.105 1 90.38 100 SER B CA 1
ATOM 2676 C C . SER B 1 100 ? -10.805 5.215 -6.211 1 90.38 100 SER B C 1
ATOM 2678 O O . SER B 1 100 ? -12.016 5.066 -6.016 1 90.38 100 SER B O 1
ATOM 2680 N N . LEU B 1 101 ? -10.266 4.906 -7.332 1 90.56 101 LEU B N 1
ATOM 2681 C CA . LEU B 1 101 ? -11.039 4.34 -8.43 1 90.56 101 LEU B CA 1
ATOM 2682 C C . LEU B 1 101 ? -11.523 2.936 -8.094 1 90.56 101 LEU B C 1
ATOM 2684 O O . LEU B 1 101 ? -12.641 2.555 -8.453 1 90.56 101 LEU B O 1
ATOM 2688 N N . ALA B 1 102 ? -10.672 2.213 -7.453 1 89.5 102 ALA B N 1
ATOM 2689 C CA . ALA B 1 102 ? -11.047 0.87 -7.02 1 89.5 102 ALA B CA 1
ATOM 2690 C C . ALA B 1 102 ? -12.242 0.915 -6.074 1 89.5 102 ALA B C 1
ATOM 2692 O O . ALA B 1 102 ? -13.211 0.176 -6.254 1 89.5 102 ALA B O 1
ATOM 2693 N N . MET B 1 103 ? -12.188 1.779 -5.121 1 86.5 103 MET B N 1
ATOM 2694 C CA . MET B 1 103 ? -13.25 1.865 -4.121 1 86.5 103 MET B CA 1
ATOM 2695 C C . MET B 1 103 ? -14.523 2.441 -4.723 1 86.5 103 MET B C 1
ATOM 2697 O O . MET B 1 103 ? -15.633 2.061 -4.332 1 86.5 103 MET B O 1
ATOM 2701 N N . LEU B 1 104 ? -14.367 3.338 -5.672 1 87.56 104 LEU B N 1
ATOM 2702 C CA . LEU B 1 104 ? -15.531 3.854 -6.387 1 87.56 104 LEU B CA 1
ATOM 2703 C C . LEU B 1 104 ? -16.219 2.746 -7.18 1 87.56 104 LEU B C 1
ATOM 2705 O O . LEU B 1 104 ? -17.438 2.592 -7.109 1 87.56 104 LEU B O 1
ATOM 2709 N N . ALA B 1 105 ? -15.445 2.031 -7.926 1 88 105 ALA B N 1
ATOM 2710 C CA . ALA B 1 105 ? -15.992 0.927 -8.711 1 88 105 ALA B CA 1
ATOM 2711 C C . ALA B 1 105 ? -16.672 -0.102 -7.82 1 88 105 ALA B C 1
ATOM 2713 O O . ALA B 1 105 ? -17.766 -0.578 -8.133 1 88 105 ALA B O 1
ATOM 2714 N N . LEU B 1 106 ? -16.031 -0.427 -6.719 1 83.06 106 LEU B N 1
ATOM 2715 C CA . LEU B 1 106 ? -16.578 -1.39 -5.777 1 83.06 106 LEU B CA 1
ATOM 2716 C C . LEU B 1 106 ? -17.922 -0.902 -5.227 1 83.06 106 LEU B C 1
ATOM 2718 O O . LEU B 1 106 ? -18.844 -1.694 -5.047 1 83.06 106 LEU B O 1
ATOM 2722 N N . GLY B 1 107 ? -18 0.352 -4.984 1 81 107 GLY B N 1
ATOM 2723 C CA . GLY B 1 107 ? -19.234 0.934 -4.457 1 81 107 GLY B CA 1
ATOM 2724 C C . GLY B 1 107 ? -20.344 0.992 -5.477 1 81 107 GLY B C 1
ATOM 2725 O O . GLY B 1 107 ? -21.531 0.988 -5.113 1 81 107 GLY B O 1
ATOM 2726 N N . LEU B 1 108 ? -20.031 1.056 -6.68 1 84.44 108 LEU B N 1
ATOM 2727 C CA . LEU B 1 108 ? -21.016 1.204 -7.734 1 84.44 108 LEU B CA 1
ATOM 2728 C C . LEU B 1 108 ? -21.484 -0.158 -8.242 1 84.44 108 LEU B C 1
ATOM 2730 O O . LEU B 1 108 ? -22.5 -0.255 -8.93 1 84.44 108 LEU B O 1
ATOM 2734 N N . LEU B 1 109 ? -20.75 -1.092 -7.941 1 79.88 109 LEU B N 1
ATOM 2735 C CA . LEU B 1 109 ? -21.141 -2.43 -8.359 1 79.88 109 LEU B CA 1
ATOM 2736 C C . LEU B 1 109 ? -22.375 -2.896 -7.598 1 79.88 109 LEU B C 1
ATOM 2738 O O . LEU B 1 109 ? -22.438 -2.789 -6.367 1 79.88 109 LEU B O 1
ATOM 2742 N N . PRO B 1 110 ? -23.719 -2.924 -8.211 1 65.12 110 PRO B N 1
ATOM 2743 C CA . PRO B 1 110 ? -24.953 -3.297 -7.527 1 65.12 110 PRO B CA 1
ATOM 2744 C C . PRO B 1 110 ? -24.781 -4.504 -6.605 1 65.12 110 PRO B C 1
ATOM 2746 O O . PRO B 1 110 ? -25.266 -4.488 -5.469 1 65.12 110 PRO B O 1
ATOM 2749 N N . GLY B 1 111 ? -24.547 -5.633 -7.164 1 55.69 111 GLY B N 1
ATOM 2750 C CA . GLY B 1 111 ? -24.344 -6.941 -6.566 1 55.69 111 GLY B CA 1
ATOM 2751 C C . GLY B 1 111 ? -22.906 -7.191 -6.148 1 55.69 111 GLY B C 1
ATOM 2752 O O . GLY B 1 111 ? -22.391 -8.297 -6.301 1 55.69 111 GLY B O 1
ATOM 2753 N N . ALA B 1 112 ? -22.406 -6.07 -5.949 1 54.56 112 ALA B N 1
ATOM 2754 C CA . ALA B 1 112 ? -21 -5.793 -5.688 1 54.56 112 ALA B CA 1
ATOM 2755 C C . ALA B 1 112 ? -20.359 -6.918 -4.883 1 54.56 112 ALA B C 1
ATOM 2757 O O . ALA B 1 112 ? -19.141 -7.105 -4.93 1 54.56 112 ALA B O 1
ATOM 2758 N N . ARG B 1 113 ? -21.312 -7.59 -4.078 1 55.78 113 ARG B N 1
ATOM 2759 C CA . ARG B 1 113 ? -20.875 -8.367 -2.922 1 55.78 113 ARG B CA 1
ATOM 2760 C C . ARG B 1 113 ? -20.094 -9.602 -3.357 1 55.78 113 ARG B C 1
ATOM 2762 O O . ARG B 1 113 ? -19.047 -9.914 -2.781 1 55.78 113 ARG B O 1
ATOM 2769 N N . THR B 1 114 ? -20.469 -10.172 -4.586 1 61.16 114 THR B N 1
ATOM 2770 C CA . THR B 1 114 ? -19.844 -11.484 -4.703 1 61.16 114 THR B CA 1
ATOM 2771 C C . THR B 1 114 ? -18.609 -11.422 -5.605 1 61.16 114 THR B C 1
ATOM 2773 O O . THR B 1 114 ? -17.516 -11.828 -5.203 1 61.16 114 THR B O 1
ATOM 2776 N N . GLU B 1 115 ? -18.797 -10.711 -6.855 1 71.69 115 GLU B N 1
ATOM 2777 C CA . GLU B 1 115 ? -17.672 -10.789 -7.789 1 71.69 115 GLU B CA 1
ATOM 2778 C C . GLU B 1 115 ? -16.547 -9.836 -7.391 1 71.69 115 GLU B C 1
ATOM 2780 O O . GLU B 1 115 ? -15.375 -10.156 -7.527 1 71.69 115 GLU B O 1
ATOM 2785 N N . GLY B 1 116 ? -16.922 -8.703 -6.883 1 72.69 116 GLY B N 1
ATOM 2786 C CA . GLY B 1 116 ? -15.938 -7.758 -6.395 1 72.69 116 GLY B CA 1
ATOM 2787 C C . GLY B 1 116 ? -15.156 -8.273 -5.199 1 72.69 116 GLY B C 1
ATOM 2788 O O . GLY B 1 116 ? -13.938 -8.102 -5.129 1 72.69 116 GLY B O 1
ATOM 2789 N N . LEU B 1 117 ? -15.844 -8.969 -4.414 1 72.69 117 LEU B N 1
ATOM 2790 C CA . LEU B 1 117 ? -15.203 -9.531 -3.232 1 72.69 117 LEU B CA 1
ATOM 2791 C C . LEU B 1 117 ? -14.273 -10.68 -3.615 1 72.69 117 LEU B C 1
ATOM 2793 O O . LEU B 1 117 ? -13.234 -10.875 -2.98 1 72.69 117 LEU B O 1
ATOM 2797 N N . SER B 1 118 ? -14.641 -11.289 -4.691 1 77.56 118 SER B N 1
ATOM 2798 C CA . SER B 1 118 ? -13.773 -12.367 -5.164 1 77.56 118 SER B CA 1
ATOM 2799 C C . SER B 1 118 ? -12.43 -11.82 -5.625 1 77.56 118 SER B C 1
ATOM 2801 O O . SER B 1 118 ? -11.398 -12.484 -5.484 1 77.56 118 SER B O 1
ATOM 2803 N N . LEU B 1 119 ? -12.43 -10.656 -6.117 1 83.88 119 LEU B N 1
ATOM 2804 C CA . LEU B 1 119 ? -11.18 -10.039 -6.57 1 83.88 119 LEU B CA 1
ATOM 2805 C C . LEU B 1 119 ? -10.344 -9.578 -5.383 1 83.88 119 LEU B C 1
ATOM 2807 O O . LEU B 1 119 ? -9.125 -9.414 -5.5 1 83.88 119 LEU B O 1
ATOM 2811 N N . ILE B 1 120 ? -10.992 -9.43 -4.285 1 74.25 120 ILE B N 1
ATOM 2812 C CA . ILE B 1 120 ? -10.305 -9.039 -3.059 1 74.25 120 ILE B CA 1
ATOM 2813 C C . ILE B 1 120 ? -9.602 -10.258 -2.455 1 74.25 120 ILE B C 1
ATOM 2815 O O . ILE B 1 120 ? -8.422 -10.188 -2.098 1 74.25 120 ILE B O 1
ATOM 2819 N N . TRP B 1 121 ? -10.289 -11.344 -2.521 1 76.5 121 TRP B N 1
ATOM 2820 C CA . TRP B 1 121 ? -9.836 -12.531 -1.804 1 76.5 121 TRP B CA 1
ATOM 2821 C C . TRP B 1 121 ? -9.078 -13.477 -2.734 1 76.5 121 TRP B C 1
ATOM 2823 O O . TRP B 1 121 ? -8.273 -14.297 -2.277 1 76.5 121 TRP B O 1
ATOM 2833 N N . GLY B 1 122 ? -9.305 -13.336 -3.945 1 81.81 122 GLY B N 1
ATOM 2834 C CA . GLY B 1 122 ? -8.773 -14.328 -4.871 1 81.81 122 GLY B CA 1
ATOM 2835 C C . GLY B 1 122 ? -9.484 -15.664 -4.785 1 81.81 122 GLY B C 1
ATOM 2836 O O . GLY B 1 122 ? -10.109 -15.977 -3.77 1 81.81 122 GLY B O 1
ATOM 2837 N N . SER B 1 123 ? -9.5 -16.375 -5.832 1 85.62 123 SER B N 1
ATOM 2838 C CA . SER B 1 123 ? -10.055 -17.734 -5.859 1 85.62 123 SER B CA 1
ATOM 2839 C C . SER B 1 123 ? -9.227 -18.641 -6.75 1 85.62 123 SER B C 1
ATOM 2841 O O . SER B 1 123 ? -9.219 -18.5 -7.973 1 85.62 123 SER B O 1
ATOM 2843 N N . LEU B 1 124 ? -8.648 -19.609 -6.016 1 87 124 LEU B N 1
ATOM 2844 C CA . LEU B 1 124 ? -7.852 -20.578 -6.75 1 87 124 LEU B CA 1
ATOM 2845 C C . LEU B 1 124 ? -8.742 -21.641 -7.383 1 87 124 LEU B C 1
ATOM 2847 O O . LEU B 1 124 ? -8.352 -22.281 -8.359 1 87 124 LEU B O 1
ATOM 2851 N N . LEU B 1 125 ? -9.992 -21.797 -6.906 1 83 125 LEU B N 1
ATOM 2852 C CA . LEU B 1 125 ? -10.875 -22.875 -7.348 1 83 125 LEU B CA 1
ATOM 2853 C C . LEU B 1 125 ? -11.547 -22.516 -8.672 1 83 125 LEU B C 1
ATOM 2855 O O . LEU B 1 125 ? -12.094 -23.391 -9.344 1 83 125 LEU B O 1
ATOM 2859 N N . THR B 1 126 ? -11.445 -21.25 -9.031 1 85.31 126 THR B N 1
ATOM 2860 C CA . THR B 1 126 ? -12.102 -20.812 -10.258 1 85.31 126 THR B CA 1
ATOM 2861 C C . THR B 1 126 ? -11.086 -20.641 -11.383 1 85.31 126 THR B C 1
ATOM 2863 O O . THR B 1 126 ? -11.422 -20.109 -12.445 1 85.31 126 THR B O 1
ATOM 2866 N N . VAL B 1 127 ? -9.922 -21.125 -11.18 1 90.81 127 VAL B N 1
ATOM 2867 C CA . VAL B 1 127 ? -8.859 -20.984 -12.164 1 90.81 127 VAL B CA 1
ATOM 2868 C C . VAL B 1 127 ? -9.148 -21.891 -13.367 1 90.81 127 VAL B C 1
ATOM 2870 O O . VAL B 1 127 ? -9.508 -23.047 -13.203 1 90.81 127 VAL B O 1
ATOM 2873 N N . THR B 1 128 ? -9.023 -21.328 -14.57 1 92.81 128 THR B N 1
ATOM 2874 C CA . THR B 1 128 ? -9.273 -22.062 -15.805 1 92.81 128 THR B CA 1
ATOM 2875 C C . THR B 1 128 ? -7.961 -22.453 -16.484 1 92.81 128 THR B C 1
ATOM 2877 O O . THR B 1 128 ? -6.883 -22.047 -16.031 1 92.81 128 THR B O 1
ATOM 2880 N N . ARG B 1 129 ? -8.086 -23.188 -17.562 1 93.81 129 ARG B N 1
ATOM 2881 C CA . ARG B 1 129 ? -6.914 -23.594 -18.328 1 93.81 129 ARG B CA 1
ATOM 2882 C C . ARG B 1 129 ? -6.246 -22.391 -18.969 1 93.81 129 ARG B C 1
ATOM 2884 O O . ARG B 1 129 ? -5.02 -22.344 -19.125 1 93.81 129 ARG B O 1
ATOM 2891 N N . LEU B 1 130 ? -7.035 -21.484 -19.328 1 93.56 130 LEU B N 1
ATOM 2892 C CA . LEU B 1 130 ? -6.484 -20.266 -19.906 1 93.56 130 LEU B CA 1
ATOM 2893 C C . LEU B 1 130 ? -5.656 -19.5 -18.875 1 93.56 130 LEU B C 1
ATOM 2895 O O . LEU B 1 130 ? -4.582 -18.984 -19.203 1 93.56 130 LEU B O 1
ATOM 2899 N N . ASP B 1 131 ? -6.18 -19.453 -17.688 1 94.25 131 ASP B N 1
ATOM 2900 C CA . ASP B 1 131 ? -5.43 -18.797 -16.625 1 94.25 131 ASP B CA 1
ATOM 2901 C C . ASP B 1 131 ? -4.062 -19.453 -16.422 1 94.25 131 ASP B C 1
ATOM 2903 O O . ASP B 1 131 ? -3.057 -18.766 -16.266 1 94.25 131 ASP B O 1
ATOM 2907 N N . LEU B 1 132 ? -4.043 -20.734 -16.469 1 95.19 132 LEU B N 1
ATOM 2908 C CA . LEU B 1 132 ? -2.807 -21.484 -16.281 1 95.19 132 LEU B CA 1
ATOM 2909 C C . LEU B 1 132 ? -1.838 -21.234 -17.438 1 95.19 132 LEU B C 1
ATOM 2911 O O . LEU B 1 132 ? -0.633 -21.094 -17.219 1 95.19 132 LEU B O 1
ATOM 2915 N N . ALA B 1 133 ? -2.369 -21.141 -18.578 1 96.44 133 ALA B N 1
ATOM 2916 C CA . ALA B 1 133 ? -1.537 -20.906 -19.75 1 96.44 133 ALA B CA 1
ATOM 2917 C C . ALA B 1 133 ? -0.913 -19.516 -19.719 1 96.44 133 ALA B C 1
ATOM 2919 O O . ALA B 1 133 ? 0.265 -19.344 -20.047 1 96.44 133 ALA B O 1
ATOM 2920 N N . LEU B 1 134 ? -1.668 -18.578 -19.344 1 96.06 134 LEU B N 1
ATOM 2921 C CA . LEU B 1 134 ? -1.171 -17.203 -19.266 1 96.06 134 LEU B CA 1
ATOM 2922 C C . LEU B 1 134 ? -0.097 -17.094 -18.188 1 96.06 134 LEU B C 1
ATOM 2924 O O . LEU B 1 134 ? 0.942 -16.453 -18.406 1 96.06 134 LEU B O 1
ATOM 2928 N N . MET B 1 135 ? -0.35 -17.688 -17.062 1 96.12 135 MET B N 1
ATOM 2929 C CA . MET B 1 135 ? 0.645 -17.688 -15.992 1 96.12 135 MET B CA 1
ATOM 2930 C C . MET B 1 135 ? 1.903 -18.438 -16.406 1 96.12 135 MET B C 1
ATOM 2932 O O . MET B 1 135 ? 3.018 -18 -16.109 1 96.12 135 MET B O 1
ATOM 2936 N N . GLY B 1 136 ? 1.656 -19.562 -17.094 1 97 136 GLY B N 1
ATOM 2937 C CA . GLY B 1 136 ? 2.787 -20.297 -17.625 1 97 136 GLY B CA 1
ATOM 2938 C C . GLY B 1 136 ? 3.629 -19.5 -18.609 1 97 136 GLY B C 1
ATOM 2939 O O . GLY B 1 136 ? 4.859 -19.547 -18.547 1 97 136 GLY B O 1
ATOM 2940 N N . GLY B 1 137 ? 2.98 -18.797 -19.484 1 97.56 137 GLY B N 1
ATOM 2941 C CA . GLY B 1 137 ? 3.688 -17.922 -20.406 1 97.56 137 GLY B CA 1
ATOM 2942 C C . GLY B 1 137 ? 4.48 -16.844 -19.703 1 97.56 137 GLY B C 1
ATOM 2943 O O . GLY B 1 137 ? 5.621 -16.562 -20.078 1 97.56 137 GLY B O 1
ATOM 2944 N N . THR B 1 138 ? 3.883 -16.281 -18.719 1 96.81 138 THR B N 1
ATOM 2945 C CA . THR B 1 138 ? 4.559 -15.234 -17.953 1 96.81 138 THR B CA 1
ATOM 2946 C C . THR B 1 138 ? 5.75 -15.812 -17.203 1 96.81 138 THR B C 1
ATOM 2948 O O . THR B 1 138 ? 6.789 -15.156 -17.078 1 96.81 138 THR B O 1
ATOM 2951 N N . ALA B 1 139 ? 5.57 -17.016 -16.672 1 97.12 139 ALA B N 1
ATOM 2952 C CA . ALA B 1 139 ? 6.672 -17.703 -16 1 97.12 139 ALA B CA 1
ATOM 2953 C C . ALA B 1 139 ? 7.852 -17.906 -16.953 1 97.12 139 ALA B C 1
ATOM 2955 O O . ALA B 1 139 ? 9 -17.609 -16.594 1 97.12 139 ALA B O 1
ATOM 2956 N N . LEU B 1 140 ? 7.531 -18.375 -18.094 1 97.69 140 LEU B N 1
ATOM 2957 C CA . LEU B 1 140 ? 8.57 -18.594 -19.094 1 97.69 140 LEU B CA 1
ATOM 2958 C C . LEU B 1 140 ? 9.281 -17.297 -19.438 1 97.69 140 LEU B C 1
ATOM 2960 O O . LEU B 1 140 ? 10.508 -17.266 -19.547 1 97.69 140 LEU B O 1
ATOM 2964 N N . LEU B 1 141 ? 8.508 -16.266 -19.594 1 97.75 141 LEU B N 1
ATOM 2965 C CA . LEU B 1 141 ? 9.086 -14.961 -19.922 1 97.75 141 LEU B CA 1
ATOM 2966 C C . LEU B 1 141 ? 9.977 -14.453 -18.797 1 97.75 141 LEU B C 1
ATOM 2968 O O . LEU B 1 141 ? 11.078 -13.953 -19.047 1 97.75 141 LEU B O 1
ATOM 2972 N N . LEU B 1 142 ? 9.508 -14.555 -17.578 1 97.69 142 LEU B N 1
ATOM 2973 C CA . LEU B 1 142 ? 10.266 -14.07 -16.422 1 97.69 142 LEU B CA 1
ATOM 2974 C C . LEU B 1 142 ? 11.562 -14.852 -16.266 1 97.69 142 LEU B C 1
ATOM 2976 O O . LEU B 1 142 ? 12.641 -14.258 -16.125 1 97.69 142 LEU B O 1
ATOM 2980 N N . PHE B 1 143 ? 11.516 -16.141 -16.312 1 97.62 143 PHE B N 1
ATOM 2981 C CA . PHE B 1 143 ? 12.703 -16.969 -16.094 1 97.62 143 PHE B CA 1
ATOM 2982 C C . PHE B 1 143 ? 13.664 -16.859 -17.266 1 97.62 143 PHE B C 1
ATOM 2984 O O . PHE B 1 143 ? 14.883 -16.891 -17.094 1 97.62 143 PHE B O 1
ATOM 2991 N N . ALA B 1 144 ? 13.109 -16.75 -18.469 1 97.81 144 ALA B N 1
ATOM 2992 C CA . ALA B 1 144 ? 13.969 -16.484 -19.625 1 97.81 144 ALA B CA 1
ATOM 2993 C C . ALA B 1 144 ? 14.688 -15.141 -19.469 1 97.81 144 ALA B C 1
ATOM 2995 O O . ALA B 1 144 ? 15.883 -15.039 -19.766 1 97.81 144 ALA B O 1
ATOM 2996 N N . PHE B 1 145 ? 13.945 -14.156 -19.016 1 97.5 145 PHE B N 1
ATOM 2997 C CA . PHE B 1 145 ? 14.523 -12.828 -18.797 1 97.5 145 PHE B CA 1
ATOM 2998 C C . PHE B 1 145 ? 15.648 -12.898 -17.766 1 97.5 145 PHE B C 1
ATOM 3000 O O . PHE B 1 145 ? 16.719 -12.328 -17.984 1 97.5 145 PHE B O 1
ATOM 3007 N N . ILE B 1 146 ? 15.461 -13.617 -16.672 1 96.56 146 ILE B N 1
ATOM 3008 C CA . ILE B 1 146 ? 16.453 -13.75 -15.617 1 96.56 146 ILE B CA 1
ATOM 3009 C C . ILE B 1 146 ? 17.688 -14.5 -16.156 1 96.56 146 ILE B C 1
ATOM 3011 O O . ILE B 1 146 ? 18.828 -14.102 -15.891 1 96.56 146 ILE B O 1
ATOM 3015 N N . PHE B 1 147 ? 17.375 -15.508 -16.953 1 95.56 147 PHE B N 1
ATOM 3016 C CA . PHE B 1 147 ? 18.469 -16.328 -17.469 1 95.56 147 PHE B CA 1
ATOM 3017 C C . PHE B 1 147 ? 19.297 -15.562 -18.484 1 95.56 147 PHE B C 1
ATOM 3019 O O . PHE B 1 147 ? 20.531 -15.57 -18.422 1 95.56 147 PHE B O 1
ATOM 3026 N N . VAL B 1 148 ? 18.719 -14.859 -19.406 1 96 148 VAL B N 1
ATOM 3027 C CA . VAL B 1 148 ? 19.391 -14.164 -20.484 1 96 148 VAL B CA 1
ATOM 3028 C C . VAL B 1 148 ? 20.141 -12.953 -19.938 1 96 148 VAL B C 1
ATOM 3030 O O . VAL B 1 148 ? 21.25 -12.648 -20.391 1 96 148 VAL B O 1
ATOM 3033 N N . PHE B 1 149 ? 19.578 -12.281 -18.969 1 95.81 149 PHE B N 1
ATOM 3034 C CA . PHE B 1 149 ? 20.172 -11.039 -18.5 1 95.81 149 PHE B CA 1
ATOM 3035 C C . PHE B 1 149 ? 20.75 -11.211 -17.094 1 95.81 149 PHE B C 1
ATOM 3037 O O . PHE B 1 149 ? 20.859 -10.25 -16.344 1 95.81 149 PHE B O 1
ATOM 3044 N N . PHE B 1 150 ? 21.094 -12.414 -16.703 1 94.94 150 PHE B N 1
ATOM 3045 C CA . PHE B 1 150 ? 21.547 -12.703 -15.352 1 94.94 150 PHE B CA 1
ATOM 3046 C C . PHE B 1 150 ? 22.797 -11.898 -15.016 1 94.94 150 PHE B C 1
ATOM 3048 O O . PHE B 1 150 ? 22.875 -11.297 -13.945 1 94.94 150 PHE B O 1
ATOM 3055 N N . LYS B 1 151 ? 23.75 -11.805 -15.93 1 93.25 151 LYS B N 1
ATOM 3056 C CA . LYS B 1 151 ? 25 -11.094 -15.688 1 93.25 151 LYS B CA 1
ATOM 3057 C C . LYS B 1 151 ? 24.766 -9.594 -15.562 1 93.25 151 LYS B C 1
ATOM 3059 O O . LYS B 1 151 ? 25.375 -8.93 -14.727 1 93.25 151 LYS B O 1
ATOM 3064 N N . GLU B 1 152 ? 23.891 -9.133 -16.391 1 93.94 152 GLU B N 1
ATOM 3065 C CA . GLU B 1 152 ? 23.562 -7.715 -16.344 1 93.94 152 GLU B CA 1
ATOM 3066 C C . GLU B 1 152 ? 22.844 -7.363 -15.039 1 93.94 152 GLU B C 1
ATOM 3068 O O . GLU B 1 152 ? 23.141 -6.344 -14.414 1 93.94 152 GLU B O 1
ATOM 3073 N N . ILE B 1 153 ? 21.922 -8.25 -14.648 1 94.06 153 ILE B N 1
ATOM 3074 C CA . ILE B 1 153 ? 21.172 -8.047 -13.406 1 94.06 153 ILE B CA 1
ATOM 3075 C C . ILE B 1 153 ? 22.141 -8.07 -12.219 1 94.06 153 ILE B C 1
ATOM 3077 O O . ILE B 1 153 ? 22.062 -7.203 -11.344 1 94.06 153 ILE B O 1
ATOM 3081 N N . GLN B 1 154 ? 23 -8.969 -12.219 1 91.94 154 GLN B N 1
ATOM 3082 C CA . GLN B 1 154 ? 23.984 -9.078 -11.156 1 91.94 154 GLN B CA 1
ATOM 3083 C C . GLN B 1 154 ? 24.875 -7.832 -11.086 1 91.94 154 GLN B C 1
ATOM 3085 O O . GLN B 1 154 ? 25.172 -7.336 -10 1 91.94 154 GLN B O 1
ATOM 3090 N N . ALA B 1 155 ? 25.266 -7.34 -12.203 1 90.94 155 ALA B N 1
ATOM 3091 C CA . ALA B 1 155 ? 26.125 -6.156 -12.273 1 90.94 155 ALA B CA 1
ATOM 3092 C C . ALA B 1 155 ? 25.391 -4.922 -11.742 1 90.94 155 ALA B C 1
ATOM 3094 O O . ALA B 1 155 ? 25.984 -4.109 -11.031 1 90.94 155 ALA B O 1
ATOM 3095 N N . ILE B 1 156 ? 24.172 -4.836 -12.07 1 90.25 156 ILE B N 1
ATOM 3096 C CA . ILE B 1 156 ? 23.391 -3.674 -11.664 1 90.25 156 ILE B CA 1
ATOM 3097 C C . ILE B 1 156 ? 23.188 -3.691 -10.148 1 90.25 156 ILE B C 1
ATOM 3099 O O . ILE B 1 156 ? 23.297 -2.654 -9.492 1 90.25 156 ILE B O 1
ATOM 3103 N N . ILE B 1 157 ? 22.922 -4.844 -9.641 1 86.62 157 ILE B N 1
ATOM 3104 C CA . ILE B 1 157 ? 22.672 -4.992 -8.211 1 86.62 157 ILE B CA 1
ATOM 3105 C C . ILE B 1 157 ? 23.969 -4.773 -7.43 1 86.62 157 ILE B C 1
ATOM 3107 O O . ILE B 1 157 ? 23.953 -4.207 -6.332 1 86.62 157 ILE B O 1
ATOM 3111 N N . GLY B 1 158 ? 25.031 -5.117 -7.934 1 82.94 158 GLY B N 1
ATOM 3112 C CA . GLY B 1 158 ? 26.312 -4.953 -7.277 1 82.94 158 GLY B CA 1
ATOM 3113 C C . GLY B 1 158 ? 26.812 -3.52 -7.285 1 82.94 158 GLY B C 1
ATOM 3114 O O . GLY B 1 158 ? 27 -2.922 -6.223 1 82.94 158 GLY B O 1
ATOM 3115 N N . GLN B 1 159 ? 27.109 -3.023 -8.422 1 85.12 159 GLN B N 1
ATOM 3116 C CA . GLN B 1 159 ? 27.594 -1.652 -8.578 1 85.12 159 GLN B CA 1
ATOM 3117 C C . GLN B 1 159 ? 26.953 -0.983 -9.789 1 85.12 159 GLN B C 1
ATOM 3119 O O . GLN B 1 159 ? 27.469 -1.072 -10.906 1 85.12 159 GLN B O 1
ATOM 3124 N N . LYS B 1 160 ? 25.984 -0.264 -9.43 1 81 160 LYS B N 1
ATOM 3125 C CA . LYS B 1 160 ? 25.203 0.352 -10.5 1 81 160 LYS B CA 1
ATOM 3126 C C . LYS B 1 160 ? 26.078 1.247 -11.375 1 81 160 LYS B C 1
ATOM 3128 O O . LYS B 1 160 ? 25.969 1.216 -12.602 1 81 160 LYS B O 1
ATOM 3133 N N . GLN B 1 161 ? 26.906 2.033 -10.719 1 82.88 161 GLN B N 1
ATOM 3134 C CA . GLN B 1 161 ? 27.75 2.963 -11.469 1 82.88 161 GLN B CA 1
ATOM 3135 C C . GLN B 1 161 ? 28.719 2.215 -12.375 1 82.88 161 GLN B C 1
ATOM 3137 O O . GLN B 1 161 ? 28.953 2.619 -13.516 1 82.88 161 GLN B O 1
ATOM 3142 N N . ALA B 1 162 ? 29.188 1.187 -11.867 1 84.06 162 ALA B N 1
ATOM 3143 C CA . ALA B 1 162 ? 30.109 0.371 -12.664 1 84.06 162 ALA B CA 1
ATOM 3144 C C . ALA B 1 162 ? 29.375 -0.303 -13.82 1 84.06 162 ALA B C 1
ATOM 3146 O O . ALA B 1 162 ? 29.922 -0.429 -14.922 1 84.06 162 ALA B O 1
ATOM 3147 N N . ALA B 1 163 ? 28.203 -0.651 -13.578 1 84.5 163 ALA B N 1
ATOM 3148 C CA . ALA B 1 163 ? 27.391 -1.279 -14.625 1 84.5 163 ALA B CA 1
ATOM 3149 C C . ALA B 1 163 ? 27.094 -0.296 -15.75 1 84.5 163 ALA B C 1
ATOM 3151 O O . ALA B 1 163 ? 27.188 -0.645 -16.938 1 84.5 163 ALA B O 1
ATOM 3152 N N . LEU B 1 164 ? 26.797 0.91 -15.32 1 86 164 LEU B N 1
ATOM 3153 C CA . LEU B 1 164 ? 26.547 1.954 -16.312 1 86 164 LEU B CA 1
ATOM 3154 C C . LEU B 1 164 ? 27.781 2.234 -17.141 1 86 164 LEU B C 1
ATOM 3156 O O . LEU B 1 164 ? 27.703 2.395 -18.359 1 86 164 LEU B O 1
ATOM 3160 N N . ALA B 1 165 ? 28.859 2.273 -16.516 1 88.25 165 ALA B N 1
ATOM 3161 C CA . ALA B 1 165 ? 30.125 2.545 -17.172 1 88.25 165 ALA B CA 1
ATOM 3162 C C . ALA B 1 165 ? 30.5 1.426 -18.141 1 88.25 165 ALA B C 1
ATOM 3164 O O . ALA B 1 165 ? 31.172 1.66 -19.141 1 88.25 165 ALA B O 1
ATOM 3165 N N . SER B 1 166 ? 29.984 0.284 -17.938 1 91 166 SER B N 1
ATOM 3166 C CA . SER B 1 166 ? 30.312 -0.869 -18.766 1 91 166 SER B CA 1
ATOM 3167 C C . SER B 1 166 ? 29.344 -0.982 -19.953 1 91 166 SER B C 1
ATOM 3169 O O . SER B 1 166 ? 29.406 -1.945 -20.719 1 91 166 SER B O 1
ATOM 3171 N N . GLY B 1 167 ? 28.391 -0.053 -20.094 1 90.38 167 GLY B N 1
ATOM 3172 C CA . GLY B 1 167 ? 27.5 -0.011 -21.234 1 90.38 167 GLY B CA 1
ATOM 3173 C C . GLY B 1 167 ? 26.219 -0.798 -21.016 1 90.38 167 GLY B C 1
ATOM 3174 O O . GLY B 1 167 ? 25.438 -0.99 -21.953 1 90.38 167 GLY B O 1
ATOM 3175 N N . ILE B 1 168 ? 26.125 -1.324 -19.922 1 91 168 ILE B N 1
ATOM 3176 C CA . ILE B 1 168 ? 24.906 -2.068 -19.625 1 91 168 ILE B CA 1
ATOM 3177 C C . ILE B 1 168 ? 23.719 -1.121 -19.625 1 91 168 ILE B C 1
ATOM 3179 O O . ILE B 1 168 ? 23.766 -0.045 -19.016 1 91 168 ILE B O 1
ATOM 3183 N N . PRO B 1 169 ? 22.672 -1.488 -20.391 1 92.56 169 PRO B N 1
ATOM 3184 C CA . PRO B 1 169 ? 21.484 -0.637 -20.422 1 92.56 169 PRO B CA 1
ATOM 3185 C C . PRO B 1 169 ? 20.625 -0.778 -19.172 1 92.56 169 PRO B C 1
ATOM 3187 O O . PRO B 1 169 ? 19.562 -1.403 -19.219 1 92.56 169 PRO B O 1
ATOM 3190 N N . VAL B 1 170 ? 20.953 -0.169 -18.203 1 90.75 170 VAL B N 1
ATOM 3191 C CA . VAL B 1 170 ? 20.328 -0.287 -16.891 1 90.75 170 VAL B CA 1
ATOM 3192 C C . VAL B 1 170 ? 18.859 0.11 -16.969 1 90.75 170 VAL B C 1
ATOM 3194 O O . VAL B 1 170 ? 17.984 -0.593 -16.453 1 90.75 170 VAL B O 1
ATOM 3197 N N . ARG B 1 171 ? 18.594 1.151 -17.672 1 88.69 171 ARG B N 1
ATOM 3198 C CA . ARG B 1 171 ? 17.234 1.66 -17.781 1 88.69 171 ARG B CA 1
ATOM 3199 C C . ARG B 1 171 ? 16.312 0.647 -18.469 1 88.69 171 ARG B C 1
ATOM 3201 O O . ARG B 1 171 ? 15.195 0.414 -18.031 1 88.69 171 ARG B O 1
ATOM 3208 N N . LYS B 1 172 ? 16.781 0.074 -19.5 1 92.62 172 LYS B N 1
ATOM 3209 C CA . LYS B 1 172 ? 15.977 -0.898 -20.25 1 92.62 172 LYS B CA 1
ATOM 3210 C C . LYS B 1 172 ? 15.695 -2.139 -19.406 1 92.62 172 LYS B C 1
ATOM 3212 O O . LYS B 1 172 ? 14.594 -2.684 -19.438 1 92.62 172 LYS B O 1
ATOM 3217 N N . ILE B 1 173 ? 16.625 -2.555 -18.656 1 93 173 ILE B N 1
ATOM 3218 C CA . ILE B 1 173 ? 16.484 -3.75 -17.828 1 93 173 ILE B CA 1
ATOM 3219 C C . ILE B 1 173 ? 15.508 -3.475 -16.688 1 93 173 ILE B C 1
ATOM 3221 O O . ILE B 1 173 ? 14.656 -4.312 -16.375 1 93 173 ILE B O 1
ATOM 3225 N N . ARG B 1 174 ? 15.609 -2.355 -16.141 1 90.44 174 ARG B N 1
ATOM 3226 C CA . ARG B 1 174 ? 14.695 -1.971 -15.07 1 90.44 174 ARG B CA 1
ATOM 3227 C C . ARG B 1 174 ? 13.266 -1.852 -15.586 1 90.44 174 ARG B C 1
ATOM 3229 O O . ARG B 1 174 ? 12.328 -2.334 -14.945 1 90.44 174 ARG B O 1
ATOM 3236 N N . TYR B 1 175 ? 13.125 -1.28 -16.734 1 92.12 175 TYR B N 1
ATOM 3237 C CA . TYR B 1 175 ? 11.797 -1.122 -17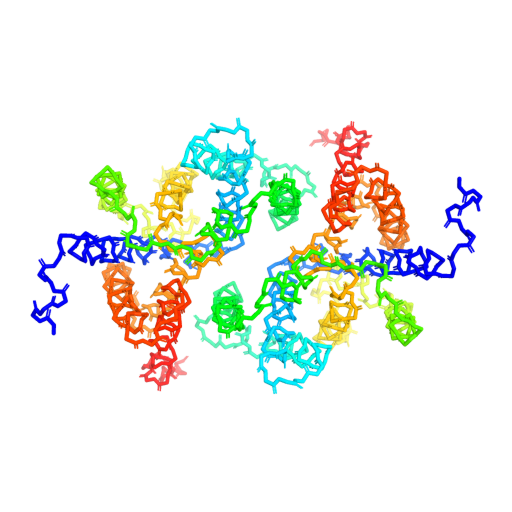.297 1 92.12 175 TYR B CA 1
ATOM 3238 C C . TYR B 1 175 ? 11.203 -2.473 -17.688 1 92.12 175 TYR B C 1
ATOM 3240 O O . TYR B 1 175 ? 10.008 -2.707 -17.5 1 92.12 175 TYR B O 1
ATOM 3248 N N . ALA B 1 176 ? 12.031 -3.279 -18.234 1 95.06 176 ALA B N 1
ATOM 3249 C CA . ALA B 1 176 ? 11.578 -4.629 -18.562 1 95.06 176 ALA B CA 1
ATOM 3250 C C . ALA B 1 176 ? 11.102 -5.371 -17.328 1 95.06 176 ALA B C 1
ATOM 3252 O O . ALA B 1 176 ? 10.094 -6.09 -17.375 1 95.06 176 ALA B O 1
ATOM 3253 N N . SER B 1 177 ? 11.805 -5.215 -16.266 1 95 177 SER B N 1
ATOM 3254 C CA . SER B 1 177 ? 11.414 -5.863 -15.016 1 95 177 SER B CA 1
ATOM 3255 C C . SER B 1 177 ? 10.07 -5.332 -14.516 1 95 177 SER B C 1
ATOM 3257 O O . SER B 1 177 ? 9.266 -6.09 -13.977 1 95 177 SER B O 1
ATOM 3259 N N . LEU B 1 178 ? 9.812 -4.074 -14.734 1 94.62 178 LEU B N 1
ATOM 3260 C CA . LEU B 1 178 ? 8.555 -3.477 -14.312 1 94.62 178 LEU B CA 1
ATOM 3261 C C . LEU B 1 178 ? 7.395 -3.992 -15.156 1 94.62 178 LEU B C 1
ATOM 3263 O O . LEU B 1 178 ? 6.316 -4.277 -14.625 1 94.62 178 LEU B O 1
ATOM 3267 N N . ILE B 1 179 ? 7.613 -4.113 -16.391 1 96.5 179 ILE B N 1
ATOM 3268 C CA . ILE B 1 179 ? 6.594 -4.637 -17.297 1 96.5 179 ILE B CA 1
ATOM 3269 C C . ILE B 1 179 ? 6.293 -6.094 -16.938 1 96.5 179 ILE B C 1
ATOM 3271 O O . ILE B 1 179 ? 5.133 -6.504 -16.922 1 96.5 179 ILE B O 1
ATOM 3275 N N . LEU B 1 180 ? 7.316 -6.816 -16.719 1 97.25 180 LEU B N 1
ATOM 3276 C CA . LEU B 1 180 ? 7.141 -8.203 -16.297 1 97.25 180 LEU B CA 1
ATOM 3277 C C . LEU B 1 180 ? 6.367 -8.281 -14.984 1 97.25 180 LEU B C 1
ATOM 3279 O O . LEU B 1 180 ? 5.52 -9.156 -14.805 1 97.25 180 LEU B O 1
ATOM 3283 N N . MET B 1 181 ? 6.664 -7.41 -14.094 1 96.31 181 MET B N 1
ATOM 3284 C CA . MET B 1 181 ? 5.926 -7.352 -12.836 1 96.31 181 MET B CA 1
ATOM 3285 C C . MET B 1 181 ? 4.445 -7.086 -13.094 1 96.31 181 MET B C 1
ATOM 3287 O O . MET B 1 181 ? 3.582 -7.711 -12.469 1 96.31 181 MET B O 1
ATOM 3291 N N . GLY B 1 182 ? 4.199 -6.141 -13.977 1 97 182 GLY B N 1
ATOM 3292 C CA . GLY B 1 182 ? 2.82 -5.875 -14.352 1 97 182 GLY B CA 1
ATOM 3293 C C . GLY B 1 182 ? 2.098 -7.105 -14.867 1 97 182 GLY B C 1
ATOM 3294 O O . GLY B 1 182 ? 0.943 -7.352 -14.508 1 97 182 GLY B O 1
ATOM 3295 N N . LEU B 1 183 ? 2.783 -7.887 -15.68 1 97.25 183 LEU B N 1
ATOM 3296 C CA . LEU B 1 183 ? 2.211 -9.117 -16.219 1 97.25 183 LEU B CA 1
ATOM 3297 C C . LEU B 1 183 ? 1.964 -10.133 -15.109 1 97.25 183 LEU B C 1
ATOM 3299 O O . LEU B 1 183 ? 0.89 -10.734 -15.039 1 97.25 183 LEU B O 1
ATOM 3303 N N . VAL B 1 184 ? 2.938 -10.297 -14.266 1 97 184 VAL B N 1
ATOM 3304 C CA . VAL B 1 184 ? 2.838 -11.25 -13.164 1 97 184 VAL B CA 1
ATOM 3305 C C . VAL B 1 184 ? 1.649 -10.883 -12.281 1 97 184 VAL B C 1
ATOM 3307 O O . VAL B 1 184 ? 0.831 -11.742 -11.945 1 97 184 VAL B O 1
ATOM 3310 N N . VAL B 1 185 ? 1.534 -9.641 -11.953 1 96.56 185 VAL B N 1
ATOM 3311 C CA . VAL B 1 185 ? 0.48 -9.172 -11.062 1 96.56 185 VAL B CA 1
ATOM 3312 C C . VAL B 1 185 ? -0.883 -9.367 -11.719 1 96.56 185 VAL B C 1
ATOM 3314 O O . VAL B 1 185 ? -1.818 -9.867 -11.086 1 96.56 185 VAL B O 1
ATOM 3317 N N . ALA B 1 186 ? -0.995 -9.062 -12.977 1 96 186 ALA B N 1
ATOM 3318 C CA . ALA B 1 186 ? -2.266 -9.156 -13.688 1 96 186 ALA B CA 1
ATOM 3319 C C . ALA B 1 186 ? -2.748 -10.602 -13.758 1 96 186 ALA B C 1
ATOM 3321 O O . ALA B 1 186 ? -3.924 -10.883 -13.516 1 96 186 ALA B O 1
ATOM 3322 N N . PHE B 1 187 ? -1.867 -11.5 -14.047 1 96 187 PHE B N 1
ATOM 3323 C CA . PHE B 1 187 ? -2.26 -12.891 -14.266 1 96 187 PHE B CA 1
ATOM 3324 C C . PHE B 1 187 ? -2.381 -13.633 -12.945 1 96 187 PHE B C 1
ATOM 3326 O O . PHE B 1 187 ? -2.967 -14.719 -12.891 1 96 187 PHE B O 1
ATOM 3333 N N . ALA B 1 188 ? -1.825 -13.086 -11.891 1 94.25 188 ALA B N 1
ATOM 3334 C CA . ALA B 1 188 ? -1.947 -13.703 -10.57 1 94.25 188 ALA B CA 1
ATOM 3335 C C . ALA B 1 188 ? -3.16 -13.156 -9.82 1 94.25 188 ALA B C 1
ATOM 3337 O O . ALA B 1 188 ? -3.586 -13.727 -8.82 1 94.25 188 ALA B O 1
ATOM 3338 N N . LEU B 1 189 ? -3.715 -12.141 -10.273 1 92.75 189 LEU B N 1
ATOM 3339 C CA . LEU B 1 189 ? -4.738 -11.383 -9.562 1 92.75 189 LEU B CA 1
ATOM 3340 C C . LEU B 1 189 ? -5.941 -12.258 -9.25 1 92.75 189 LEU B C 1
ATOM 3342 O O . LEU B 1 189 ? -6.414 -12.281 -8.109 1 92.75 189 LEU B O 1
ATOM 3346 N N . LYS B 1 190 ? -6.445 -12.992 -10.211 1 89.06 190 LYS B N 1
ATOM 3347 C CA . LYS B 1 190 ? -7.637 -13.82 -10.031 1 89.06 190 LYS B CA 1
ATOM 3348 C C . LYS B 1 190 ? -7.406 -14.906 -8.977 1 89.06 190 LYS B C 1
ATOM 3350 O O . LYS B 1 190 ? -8.289 -15.188 -8.164 1 89.06 190 LYS B O 1
ATOM 3355 N N . ALA B 1 191 ? -6.227 -15.445 -8.984 1 87.5 191 ALA B N 1
ATOM 3356 C CA . ALA B 1 191 ? -5.934 -16.594 -8.133 1 87.5 191 ALA B CA 1
ATOM 3357 C C . ALA B 1 191 ? -5.59 -16.141 -6.711 1 87.5 191 ALA B C 1
ATOM 3359 O O . ALA B 1 191 ? -6.031 -16.75 -5.734 1 87.5 191 ALA B O 1
ATOM 3360 N N . ILE B 1 192 ? -4.82 -15.102 -6.578 1 86.25 192 ILE B N 1
ATOM 3361 C CA . ILE B 1 192 ? -4.234 -14.758 -5.289 1 86.25 192 ILE B CA 1
ATOM 3362 C C . ILE B 1 192 ? -5.02 -13.609 -4.656 1 86.25 192 ILE B C 1
ATOM 3364 O O . ILE B 1 192 ? -5.121 -13.523 -3.43 1 86.25 192 ILE B O 1
ATOM 3368 N N . GLY B 1 193 ? -5.621 -12.797 -5.469 1 86.44 193 GLY B N 1
ATOM 3369 C CA . GLY B 1 193 ? -6.328 -11.633 -4.965 1 86.44 193 GLY B CA 1
ATOM 3370 C C . GLY B 1 193 ? -5.516 -10.352 -5.066 1 86.44 193 GLY B C 1
ATOM 3371 O O . GLY B 1 193 ? -4.305 -10.359 -4.832 1 86.44 193 GLY B O 1
ATOM 3372 N N . GLY B 1 194 ? -6.117 -9.375 -5.27 1 84.56 194 GLY B N 1
ATOM 3373 C CA . GLY B 1 194 ? -5.484 -8.109 -5.609 1 84.56 194 GLY B CA 1
ATOM 3374 C C . GLY B 1 194 ? -4.75 -7.477 -4.441 1 84.56 194 GLY B C 1
ATOM 3375 O O . GLY B 1 194 ? -3.744 -6.793 -4.633 1 84.56 194 GLY B O 1
ATOM 3376 N N . LEU B 1 195 ? -5.238 -7.699 -3.234 1 82.62 195 LEU B N 1
ATOM 3377 C CA . LEU B 1 195 ? -4.66 -7.008 -2.09 1 82.62 195 LEU B CA 1
ATOM 3378 C C . LEU B 1 195 ? -3.531 -7.824 -1.473 1 82.62 195 LEU B C 1
ATOM 3380 O O . LEU B 1 195 ? -2.826 -7.34 -0.583 1 82.62 195 LEU B O 1
ATOM 3384 N N . LEU B 1 196 ? -3.275 -9 -2.078 1 88.69 196 LEU B N 1
ATOM 3385 C CA . LEU B 1 196 ? -2.312 -9.875 -1.426 1 88.69 196 LEU B CA 1
ATOM 3386 C C . LEU B 1 196 ? -1.204 -10.281 -2.391 1 88.69 196 LEU B C 1
ATOM 3388 O O . LEU B 1 196 ? -0.201 -10.867 -1.979 1 88.69 196 LEU B O 1
ATOM 3392 N N . ILE B 1 197 ? -1.358 -9.906 -3.59 1 91.12 197 ILE B N 1
ATOM 3393 C CA . ILE B 1 197 ? -0.387 -10.32 -4.594 1 91.12 197 ILE B CA 1
ATOM 3394 C C . ILE B 1 197 ? 0.982 -9.734 -4.266 1 91.12 197 ILE B C 1
ATOM 3396 O O . ILE B 1 197 ? 1.998 -10.43 -4.336 1 91.12 197 ILE B O 1
ATOM 3400 N N . PHE B 1 198 ? 0.983 -8.5 -3.912 1 92 198 PHE B N 1
ATOM 3401 C CA . PHE B 1 198 ? 2.254 -7.871 -3.562 1 92 198 PHE B CA 1
ATOM 3402 C C . PHE B 1 198 ? 2.92 -8.609 -2.408 1 92 198 PHE B C 1
ATOM 3404 O O . PHE B 1 198 ? 4.141 -8.797 -2.404 1 92 198 PHE B O 1
ATOM 3411 N N . SER B 1 199 ? 2.137 -9 -1.448 1 92.38 199 SER B N 1
ATOM 3412 C CA . SER B 1 199 ? 2.66 -9.719 -0.291 1 92.38 199 SER B CA 1
ATOM 3413 C C . SER B 1 199 ? 3.334 -11.023 -0.706 1 92.38 199 SER B C 1
ATOM 3415 O O . SER B 1 199 ? 4.387 -11.383 -0.172 1 92.38 199 SER B O 1
ATOM 3417 N N . LEU B 1 200 ? 2.744 -11.672 -1.634 1 93.88 200 LEU B N 1
ATOM 3418 C CA . LEU B 1 200 ? 3.312 -12.93 -2.1 1 93.88 200 LEU B CA 1
ATOM 3419 C C . LEU B 1 200 ? 4.582 -12.688 -2.908 1 93.88 200 LEU B C 1
ATOM 3421 O O . LEU B 1 200 ? 5.465 -13.547 -2.955 1 93.88 200 LEU B O 1
ATOM 3425 N N . ILE B 1 201 ? 4.648 -11.547 -3.5 1 95.19 201 ILE B N 1
ATOM 3426 C CA . ILE B 1 201 ? 5.832 -11.195 -4.281 1 95.19 201 ILE B CA 1
ATOM 3427 C C . ILE B 1 201 ? 6.996 -10.891 -3.342 1 95.19 201 ILE B C 1
ATOM 3429 O O . ILE B 1 201 ? 8.094 -11.445 -3.502 1 95.19 201 ILE B O 1
ATOM 3433 N N . VAL B 1 202 ? 6.785 -10.18 -2.297 1 94.56 202 VAL B N 1
ATOM 3434 C CA . VAL B 1 202 ? 7.871 -9.617 -1.501 1 94.56 202 VAL B CA 1
ATOM 3435 C C . VAL B 1 202 ? 8.297 -10.617 -0.427 1 94.56 202 VAL B C 1
ATOM 3437 O O . VAL B 1 202 ? 9.492 -10.758 -0.142 1 94.56 202 VAL B O 1
ATOM 3440 N N . THR B 1 203 ? 7.422 -11.391 0.127 1 94.5 203 THR B N 1
ATOM 3441 C CA . THR B 1 203 ? 7.695 -12.141 1.345 1 94.5 203 THR B CA 1
ATOM 3442 C C . THR B 1 203 ? 8.633 -13.312 1.059 1 94.5 203 THR B C 1
ATOM 3444 O O . THR B 1 203 ? 9.625 -13.5 1.763 1 94.5 203 THR B O 1
ATOM 3447 N N . PRO B 1 204 ? 8.344 -14.062 0.05 1 96.81 204 PRO B N 1
ATOM 3448 C CA . PRO B 1 204 ? 9.289 -15.156 -0.228 1 96.81 204 PRO B CA 1
ATOM 3449 C C . PRO B 1 204 ? 10.688 -14.648 -0.586 1 96.81 204 PRO B C 1
ATOM 3451 O O . PRO B 1 204 ? 11.68 -15.273 -0.215 1 96.81 204 PRO B O 1
ATOM 3454 N N . ALA B 1 205 ? 10.719 -13.578 -1.334 1 95.88 205 ALA B N 1
ATOM 3455 C CA . ALA B 1 205 ? 12.008 -13 -1.689 1 95.88 205 ALA B CA 1
ATOM 3456 C C . ALA B 1 205 ? 12.742 -12.492 -0.45 1 95.88 205 ALA B C 1
ATOM 3458 O O . ALA B 1 205 ? 13.953 -12.664 -0.327 1 95.88 205 ALA B O 1
ATOM 3459 N N . ALA B 1 206 ? 12.031 -11.875 0.436 1 92 206 ALA B N 1
ATOM 3460 C CA . ALA B 1 206 ? 12.625 -11.43 1.692 1 92 206 ALA B CA 1
ATOM 3461 C C . ALA B 1 206 ? 13.148 -12.609 2.508 1 92 206 ALA B C 1
ATOM 3463 O O . ALA B 1 206 ? 14.172 -12.5 3.182 1 92 206 ALA B O 1
ATOM 3464 N N . THR B 1 207 ? 12.406 -13.656 2.447 1 93.69 207 THR B N 1
ATOM 3465 C CA . THR B 1 207 ? 12.844 -14.867 3.139 1 93.69 207 THR B CA 1
ATOM 3466 C C . THR B 1 207 ? 14.133 -15.406 2.525 1 93.69 207 THR B C 1
ATOM 3468 O O . THR B 1 207 ? 15.078 -15.734 3.246 1 93.69 207 THR B O 1
ATOM 3471 N N . ALA B 1 208 ? 14.141 -15.461 1.237 1 94.81 208 ALA B N 1
ATOM 3472 C CA . ALA B 1 208 ? 15.328 -15.945 0.546 1 94.81 208 ALA B CA 1
ATOM 3473 C C . ALA B 1 208 ? 16.547 -15.07 0.86 1 94.81 208 ALA B C 1
ATOM 3475 O O . ALA B 1 208 ? 17.656 -15.57 0.979 1 94.81 208 ALA B O 1
ATOM 3476 N N . LEU B 1 209 ? 16.312 -13.812 0.955 1 91 209 LEU B N 1
ATOM 3477 C CA . LEU B 1 209 ? 17.375 -12.867 1.267 1 91 209 LEU B CA 1
ATOM 3478 C C . LEU B 1 209 ? 18.016 -13.188 2.611 1 91 209 LEU B C 1
ATOM 3480 O O . LEU B 1 209 ? 19.203 -12.938 2.816 1 91 209 LEU B O 1
ATOM 3484 N N . GLN B 1 210 ? 17.25 -13.719 3.514 1 88.38 210 GLN B N 1
ATOM 3485 C CA . GLN B 1 210 ? 17.75 -14.07 4.836 1 88.38 210 GLN B CA 1
ATOM 3486 C C . GLN B 1 210 ? 18.547 -15.375 4.797 1 88.38 210 GLN B C 1
ATOM 3488 O O . GLN B 1 210 ? 19.328 -15.656 5.707 1 88.38 210 GLN B O 1
ATOM 3493 N N . LEU B 1 211 ? 18.422 -16.109 3.754 1 91.81 211 LEU B N 1
ATOM 3494 C CA . LEU B 1 211 ? 18.953 -17.469 3.752 1 91.81 211 LEU B CA 1
ATOM 3495 C C . LEU B 1 211 ? 20.188 -17.562 2.857 1 91.81 211 LEU B C 1
ATOM 3497 O O . LEU B 1 211 ? 20.953 -18.531 2.951 1 91.81 211 LEU B O 1
ATOM 3501 N N . THR B 1 212 ? 20.375 -16.547 1.968 1 90.88 212 THR B N 1
ATOM 3502 C CA . THR B 1 212 ? 21.5 -16.688 1.046 1 90.88 212 THR B CA 1
ATOM 3503 C C . THR B 1 212 ? 22.062 -15.328 0.674 1 90.88 212 THR B C 1
ATOM 3505 O O . THR B 1 212 ? 21.391 -14.305 0.82 1 90.88 212 THR B O 1
ATOM 3508 N N . TYR B 1 213 ? 23.344 -15.352 0.162 1 87.31 213 TYR B N 1
ATOM 3509 C CA . TYR B 1 213 ? 24.016 -14.164 -0.349 1 87.31 213 TYR B CA 1
ATOM 3510 C C . TYR B 1 213 ? 24.234 -14.266 -1.855 1 87.31 213 TYR B C 1
ATOM 3512 O O . TYR B 1 213 ? 24.688 -13.305 -2.488 1 87.31 213 TYR B O 1
ATOM 3520 N N . SER B 1 214 ? 23.906 -15.352 -2.367 1 93.62 214 SER B N 1
ATOM 3521 C CA . SER B 1 214 ? 24.047 -15.586 -3.801 1 93.62 214 SER B CA 1
ATOM 3522 C C . SER B 1 214 ? 22.781 -15.211 -4.555 1 93.62 214 SER B C 1
ATOM 3524 O O . SER B 1 214 ? 21.688 -15.648 -4.191 1 93.62 214 SER B O 1
ATOM 3526 N N . LEU B 1 215 ? 22.969 -14.453 -5.559 1 95.25 215 LEU B N 1
ATOM 3527 C CA . LEU B 1 215 ? 21.812 -13.992 -6.332 1 95.25 215 LEU B CA 1
ATOM 3528 C C . LEU B 1 215 ? 21.109 -15.172 -6.992 1 95.25 215 LEU B C 1
ATOM 3530 O O . LEU B 1 215 ? 19.875 -15.234 -6.992 1 95.25 215 LEU B O 1
ATOM 3534 N N . ARG B 1 216 ? 21.891 -16.078 -7.555 1 95.69 216 ARG B N 1
ATOM 3535 C CA . ARG B 1 216 ? 21.312 -17.25 -8.195 1 95.69 216 ARG B CA 1
ATOM 3536 C C . ARG B 1 216 ? 20.484 -18.062 -7.207 1 95.69 216 ARG B C 1
ATOM 3538 O O . ARG B 1 216 ? 19.344 -18.438 -7.508 1 95.69 216 ARG B O 1
ATOM 3545 N N . ARG B 1 217 ? 21.031 -18.344 -6.09 1 96.44 217 ARG B N 1
ATOM 3546 C CA . ARG B 1 217 ? 20.328 -19.094 -5.059 1 96.44 217 ARG B CA 1
ATOM 3547 C C . ARG B 1 217 ? 19.109 -18.328 -4.555 1 96.44 217 ARG B C 1
ATOM 3549 O O . ARG B 1 217 ? 18.094 -18.922 -4.207 1 96.44 217 ARG B O 1
ATOM 3556 N N . MET B 1 218 ? 19.25 -17.031 -4.555 1 96 218 MET B N 1
ATOM 3557 C CA . MET B 1 218 ? 18.125 -16.219 -4.086 1 96 218 MET B CA 1
ATOM 3558 C C . MET B 1 218 ? 16.922 -16.391 -5 1 96 218 MET B C 1
ATOM 3560 O O . MET B 1 218 ? 15.789 -16.547 -4.52 1 96 218 MET B O 1
ATOM 3564 N N . PHE B 1 219 ? 17.219 -16.359 -6.273 1 97.62 219 PHE B N 1
ATOM 3565 C CA . PHE B 1 219 ? 16.125 -16.531 -7.219 1 97.62 219 PHE B CA 1
ATOM 3566 C C . PHE B 1 219 ? 15.484 -17.891 -7.059 1 97.62 219 PHE B C 1
ATOM 3568 O O . PHE B 1 219 ? 14.258 -18.016 -7.047 1 97.62 219 PHE B O 1
ATOM 3575 N N . ILE B 1 220 ? 16.25 -18.891 -6.898 1 97.75 220 ILE B N 1
ATOM 3576 C CA . ILE B 1 220 ? 15.766 -20.266 -6.785 1 97.75 220 ILE B CA 1
ATOM 3577 C C . ILE B 1 220 ? 14.992 -20.438 -5.477 1 97.75 220 ILE B C 1
ATOM 3579 O O . ILE B 1 220 ? 13.875 -20.938 -5.469 1 97.75 220 ILE B O 1
ATOM 3583 N N . LEU B 1 221 ? 15.539 -19.984 -4.418 1 97.75 221 LEU B N 1
ATOM 3584 C CA . LEU B 1 221 ? 14.914 -20.109 -3.109 1 97.75 221 LEU B CA 1
ATOM 3585 C C . LEU B 1 221 ? 13.617 -19.312 -3.043 1 97.75 221 LEU B C 1
ATOM 3587 O O . LEU B 1 221 ? 12.625 -19.781 -2.484 1 97.75 221 LEU B O 1
ATOM 3591 N N . ALA B 1 222 ? 13.664 -18.141 -3.553 1 98.25 222 ALA B N 1
ATOM 3592 C CA . ALA B 1 222 ? 12.453 -17.312 -3.551 1 98.25 222 ALA B CA 1
ATOM 3593 C C . ALA B 1 222 ? 11.32 -18 -4.312 1 98.25 222 ALA B C 1
ATOM 3595 O O . ALA B 1 222 ? 10.18 -18.016 -3.855 1 98.25 222 ALA B O 1
ATOM 3596 N N . ALA B 1 223 ? 11.68 -18.531 -5.453 1 98.25 223 ALA B N 1
ATOM 3597 C CA . ALA B 1 223 ? 10.688 -19.234 -6.254 1 98.25 223 ALA B CA 1
ATOM 3598 C C . ALA B 1 223 ? 10.148 -20.453 -5.504 1 98.25 223 ALA B C 1
ATOM 3600 O O . ALA B 1 223 ? 8.938 -20.688 -5.469 1 98.25 223 ALA B O 1
ATOM 3601 N N . LEU B 1 224 ? 10.969 -21.172 -4.926 1 98.31 224 LEU B N 1
ATOM 3602 C CA . LEU B 1 224 ? 10.578 -22.375 -4.211 1 98.31 224 LEU B CA 1
ATOM 3603 C C . LEU B 1 224 ? 9.758 -22.031 -2.975 1 98.31 224 LEU B C 1
ATOM 3605 O O . LEU B 1 224 ? 8.766 -22.703 -2.682 1 98.31 224 LEU B O 1
ATOM 3609 N N . LEU B 1 225 ? 10.148 -21.078 -2.254 1 98.06 225 LEU B N 1
ATOM 3610 C CA . LEU B 1 225 ? 9.438 -20.656 -1.053 1 98.06 225 LEU B CA 1
ATOM 3611 C C . LEU B 1 225 ? 8.055 -20.109 -1.403 1 98.06 225 LEU B C 1
ATOM 3613 O O . LEU B 1 225 ? 7.09 -20.344 -0.677 1 98.06 225 LEU B O 1
ATOM 3617 N N . GLY B 1 226 ? 8.008 -19.328 -2.51 1 98.06 226 GLY B N 1
ATOM 3618 C CA . GLY B 1 226 ? 6.707 -18.875 -2.977 1 98.06 226 GLY B CA 1
ATOM 3619 C C . GLY B 1 226 ? 5.781 -20.016 -3.365 1 98.06 226 GLY B C 1
ATOM 3620 O O . GLY B 1 226 ? 4.598 -20 -3.012 1 98.06 226 GLY B O 1
ATOM 3621 N N . ALA B 1 227 ? 6.34 -20.953 -4.059 1 97.88 227 ALA B N 1
ATOM 3622 C CA . ALA B 1 227 ? 5.566 -22.125 -4.457 1 97.88 227 ALA B CA 1
ATOM 3623 C C . ALA B 1 227 ? 5.121 -22.938 -3.24 1 97.88 227 ALA B C 1
ATOM 3625 O O . ALA B 1 227 ? 3.965 -23.344 -3.148 1 97.88 227 ALA B O 1
ATOM 3626 N N . ALA B 1 228 ? 5.992 -23.109 -2.354 1 98 228 ALA B N 1
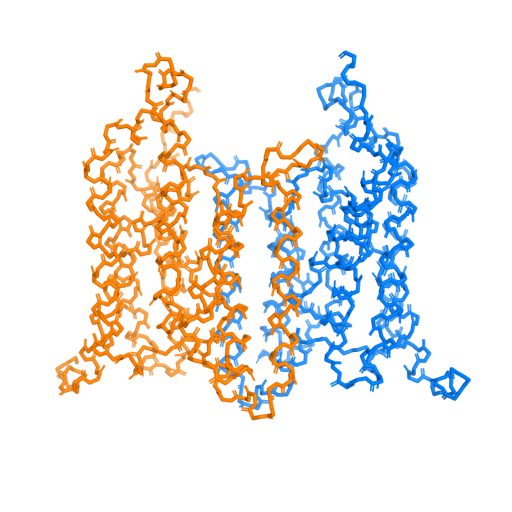ATOM 3627 C CA . ALA B 1 228 ? 5.691 -23.875 -1.149 1 98 228 ALA B CA 1
ATOM 3628 C C . ALA B 1 228 ? 4.633 -23.188 -0.302 1 98 228 ALA B C 1
ATOM 3630 O O . ALA B 1 228 ? 3.707 -23.828 0.2 1 98 228 ALA B O 1
ATOM 3631 N N . ALA B 1 229 ? 4.805 -21.938 -0.114 1 97.44 229 ALA B N 1
ATOM 3632 C CA . ALA B 1 229 ? 3.832 -21.188 0.666 1 97.44 229 ALA B CA 1
ATOM 3633 C C . ALA B 1 229 ? 2.453 -21.219 0.016 1 97.44 229 ALA B C 1
ATOM 3635 O O . ALA B 1 229 ? 1.437 -21.312 0.709 1 97.44 229 ALA B O 1
ATOM 3636 N N . SER B 1 230 ? 2.449 -21.125 -1.293 1 96.69 230 SER B N 1
ATOM 3637 C CA . SER B 1 230 ? 1.18 -21.141 -2.012 1 96.69 230 SER B CA 1
ATOM 3638 C C . SER B 1 230 ? 0.509 -22.5 -1.913 1 96.69 230 SER B C 1
ATOM 3640 O O . SER B 1 230 ? -0.705 -22.594 -1.718 1 96.69 230 SER B O 1
ATOM 3642 N N . ALA B 1 231 ? 1.265 -23.547 -2.041 1 95.62 231 ALA B N 1
ATOM 3643 C CA . ALA B 1 231 ? 0.717 -24.891 -1.921 1 95.62 231 ALA B CA 1
ATOM 3644 C C . ALA B 1 231 ? 0.226 -25.156 -0.501 1 95.62 231 ALA B C 1
ATOM 3646 O O . ALA B 1 231 ? -0.881 -25.672 -0.306 1 95.62 231 ALA B O 1
ATOM 3647 N N . ALA B 1 232 ? 1.021 -24.844 0.439 1 96.44 232 ALA B N 1
ATOM 3648 C CA . ALA B 1 232 ? 0.636 -25.031 1.836 1 96.44 232 ALA B CA 1
ATOM 3649 C C . ALA B 1 232 ? -0.568 -24.172 2.193 1 96.44 232 ALA B C 1
ATOM 3651 O O . ALA B 1 232 ? -1.475 -24.625 2.9 1 96.44 232 ALA B O 1
ATOM 3652 N N . GLY B 1 233 ? -0.465 -22.953 1.762 1 94.25 233 GLY B N 1
ATOM 3653 C CA . GLY B 1 233 ? -1.589 -22.062 2.008 1 94.25 233 GLY B CA 1
ATOM 3654 C C . GLY B 1 233 ? -2.895 -22.562 1.427 1 94.25 233 GLY B C 1
ATOM 3655 O O . GLY B 1 233 ? -3.951 -22.438 2.047 1 94.25 233 GLY B O 1
ATOM 3656 N N . LEU B 1 234 ? -2.82 -23.094 0.239 1 92.38 234 LEU B N 1
ATOM 3657 C CA . LEU B 1 234 ? -4.004 -23.688 -0.375 1 92.38 234 LEU B CA 1
ATOM 3658 C C . LEU B 1 234 ? -4.535 -24.828 0.474 1 92.38 234 LEU B C 1
ATOM 3660 O O . LEU B 1 234 ? -5.746 -24.969 0.653 1 92.38 234 LEU B O 1
ATOM 3664 N N . TRP B 1 235 ? -3.621 -25.578 0.931 1 92.62 235 TRP B N 1
ATOM 3665 C CA . TRP B 1 235 ? -3.996 -26.688 1.808 1 92.62 235 TRP B CA 1
ATOM 3666 C C . TRP B 1 235 ? -4.691 -26.172 3.064 1 92.62 235 TRP B C 1
ATOM 3668 O O . TRP B 1 235 ? -5.738 -26.688 3.457 1 92.62 235 TRP B O 1
ATOM 3678 N N . PHE B 1 236 ? -4.211 -25.203 3.695 1 92.94 236 PHE B N 1
ATOM 3679 C CA . PHE B 1 236 ? -4.809 -24.609 4.891 1 92.94 236 PHE B CA 1
ATOM 3680 C C . PHE B 1 236 ? -6.164 -24 4.57 1 92.94 236 PHE B C 1
ATOM 3682 O O . PHE B 1 236 ? -7.105 -24.109 5.355 1 92.94 236 PHE B O 1
ATOM 3689 N N . SER B 1 237 ? -6.141 -23.266 3.463 1 90.06 237 SER B N 1
ATOM 3690 C CA . SER B 1 237 ? -7.387 -22.625 3.051 1 90.06 237 SER B CA 1
ATOM 3691 C C . SER B 1 237 ? -8.508 -23.641 2.883 1 90.06 237 SER B C 1
ATOM 3693 O O . SER B 1 237 ? -9.641 -23.406 3.303 1 90.06 237 SER B O 1
ATOM 3695 N N . PHE B 1 238 ? -8.234 -24.766 2.316 1 85.75 238 PHE B N 1
ATOM 3696 C CA . PHE B 1 238 ? -9.211 -25.812 2.055 1 85.75 238 PHE B CA 1
ATOM 3697 C C . PHE B 1 238 ? -9.68 -26.453 3.355 1 85.75 238 PHE B C 1
ATOM 3699 O O . PHE B 1 238 ? -10.867 -26.719 3.525 1 85.75 238 PHE B O 1
ATOM 3706 N N . HIS B 1 239 ? -8.859 -26.656 4.293 1 89.81 239 HIS B N 1
ATOM 3707 C CA . HIS B 1 239 ? -9.195 -27.375 5.512 1 89.81 239 HIS B CA 1
ATOM 3708 C C . HIS B 1 239 ? -9.836 -26.453 6.543 1 89.81 239 HIS B C 1
ATOM 3710 O O . HIS B 1 239 ? -10.727 -26.875 7.289 1 89.81 239 HIS B O 1
ATOM 3716 N N . PHE B 1 240 ? -9.469 -25.188 6.555 1 89.81 240 PHE B N 1
ATOM 3717 C CA . PHE B 1 240 ? -9.961 -24.281 7.586 1 89.81 240 PHE B CA 1
ATOM 3718 C C . PHE B 1 240 ? -11 -23.328 7.016 1 89.81 240 PHE B C 1
ATOM 3720 O O . PHE B 1 240 ? -11.531 -22.469 7.734 1 89.81 240 PHE B O 1
ATOM 3727 N N . SER B 1 241 ? -11.273 -23.406 5.75 1 87.88 241 SER B N 1
ATOM 3728 C CA . SER B 1 241 ? -12.266 -22.578 5.066 1 87.88 241 SER B CA 1
ATOM 3729 C C . SER B 1 241 ? -11.961 -21.094 5.223 1 87.88 241 SER B C 1
ATOM 3731 O O . SER B 1 241 ? -12.844 -20.312 5.586 1 87.88 241 SER B O 1
ATOM 3733 N N . VAL B 1 242 ? -10.719 -20.797 5.066 1 87.75 242 VAL B N 1
ATOM 3734 C CA . VAL B 1 242 ? -10.281 -19.406 5.09 1 87.75 242 VAL B CA 1
ATOM 3735 C C . VAL B 1 242 ? -9.922 -18.953 3.676 1 87.75 242 VAL B C 1
ATOM 3737 O O . VAL B 1 242 ? -9.664 -19.781 2.801 1 87.75 242 VAL B O 1
ATOM 3740 N N . PRO B 1 243 ? -10.016 -17.656 3.445 1 86.5 243 PRO B N 1
ATOM 3741 C CA . PRO B 1 243 ? -9.648 -17.172 2.113 1 86.5 243 PRO B CA 1
ATOM 3742 C C . PRO B 1 243 ? -8.242 -17.609 1.696 1 86.5 243 PRO B C 1
ATOM 3744 O O . PRO B 1 243 ? -7.297 -17.469 2.473 1 86.5 243 PRO B O 1
ATOM 3747 N N . PRO B 1 244 ? -8.148 -18.156 0.504 1 87.44 244 PRO B N 1
ATOM 3748 C CA . PRO B 1 244 ? -6.867 -18.719 0.061 1 87.44 244 PRO B CA 1
ATOM 3749 C C . PRO B 1 244 ? -5.742 -17.688 0.066 1 87.44 244 PRO B C 1
ATOM 3751 O O . PRO B 1 244 ? -4.617 -18 0.473 1 87.44 244 PRO B O 1
ATOM 3754 N N . GLY B 1 245 ? -5.996 -16.484 -0.404 1 88.81 245 GLY B N 1
ATOM 3755 C CA . GLY B 1 245 ? -4.969 -15.453 -0.416 1 88.81 245 GLY B CA 1
ATOM 3756 C C . GLY B 1 245 ? -4.375 -15.188 0.954 1 88.81 245 GLY B C 1
ATOM 3757 O O . GLY B 1 245 ? -3.154 -15.102 1.1 1 88.81 245 GLY B O 1
ATOM 3758 N N . ALA B 1 246 ? -5.223 -15.086 1.919 1 91.06 246 ALA B N 1
ATOM 3759 C CA . ALA B 1 246 ? -4.77 -14.805 3.279 1 91.06 246 ALA B CA 1
ATOM 3760 C C . ALA B 1 246 ? -3.939 -15.969 3.826 1 91.06 246 ALA B C 1
ATOM 3762 O O . ALA B 1 246 ? -2.891 -15.75 4.438 1 91.06 246 ALA B O 1
ATOM 3763 N N . ALA B 1 247 ? -4.367 -17.156 3.561 1 93.25 247 ALA B N 1
ATOM 3764 C CA . ALA B 1 247 ? -3.66 -18.344 4.039 1 93.25 247 ALA B CA 1
ATOM 3765 C C . ALA B 1 247 ? -2.277 -18.438 3.406 1 93.25 247 ALA B C 1
ATOM 3767 O O . ALA B 1 247 ? -1.3 -18.766 4.082 1 93.25 247 ALA B O 1
ATOM 3768 N N . ILE B 1 248 ? -2.191 -18.141 2.184 1 94.31 248 ILE B N 1
ATOM 3769 C CA . ILE B 1 248 ? -0.938 -18.219 1.442 1 94.31 248 ILE B CA 1
ATOM 3770 C C . ILE B 1 248 ? 0.063 -17.219 1.999 1 94.31 248 ILE B C 1
ATOM 3772 O O . ILE B 1 248 ? 1.204 -17.562 2.309 1 94.31 248 ILE B O 1
ATOM 3776 N N . VAL B 1 249 ? -0.373 -16.031 2.158 1 93.19 249 VAL B N 1
ATOM 3777 C CA . VAL B 1 249 ? 0.523 -14.969 2.586 1 93.19 249 VAL B CA 1
ATOM 3778 C C . VAL B 1 249 ? 0.925 -15.18 4.043 1 93.19 249 VAL B C 1
ATOM 3780 O O . VAL B 1 249 ? 2.074 -14.938 4.422 1 93.19 249 VAL B O 1
ATOM 3783 N N . LEU B 1 250 ? 0.024 -15.664 4.82 1 94.12 250 LEU B N 1
ATOM 3784 C CA . LEU B 1 250 ? 0.355 -15.945 6.211 1 94.12 250 LEU B CA 1
ATOM 3785 C C . LEU B 1 250 ? 1.378 -17.078 6.305 1 94.12 250 LEU B C 1
ATOM 3787 O O . LEU B 1 250 ? 2.266 -17.047 7.16 1 94.12 250 LEU B O 1
ATOM 3791 N N . THR B 1 251 ? 1.194 -18.016 5.488 1 95.88 251 THR B N 1
ATOM 3792 C CA . THR B 1 251 ? 2.178 -19.094 5.434 1 95.88 251 THR B CA 1
ATOM 3793 C C . THR B 1 251 ? 3.543 -18.562 5.012 1 95.88 251 THR B C 1
ATOM 3795 O O . THR B 1 251 ? 4.566 -18.922 5.602 1 95.88 251 THR B O 1
ATOM 3798 N N . ALA B 1 252 ? 3.539 -17.75 3.977 1 96.19 252 ALA B N 1
ATOM 3799 C CA . ALA B 1 252 ? 4.789 -17.125 3.543 1 96.19 252 ALA B CA 1
ATOM 3800 C C . ALA B 1 252 ? 5.426 -16.328 4.672 1 96.19 252 ALA B C 1
ATOM 3802 O O . ALA B 1 252 ? 6.648 -16.359 4.848 1 96.19 252 ALA B O 1
ATOM 3803 N N . ALA B 1 253 ? 4.609 -15.664 5.395 1 92.88 253 ALA B N 1
ATOM 3804 C CA . ALA B 1 253 ? 5.09 -14.883 6.527 1 92.88 253 ALA B CA 1
ATOM 3805 C C . ALA B 1 253 ? 5.691 -15.781 7.602 1 92.88 253 ALA B C 1
ATOM 3807 O O . ALA B 1 253 ? 6.691 -15.43 8.234 1 92.88 253 ALA B O 1
ATOM 3808 N N . ALA B 1 254 ? 5.066 -16.859 7.797 1 94.75 254 ALA B N 1
ATOM 3809 C CA . ALA B 1 254 ? 5.598 -17.828 8.758 1 94.75 254 ALA B CA 1
ATOM 3810 C C . ALA B 1 254 ? 6.973 -18.312 8.328 1 94.75 254 ALA B C 1
ATOM 3812 O O . ALA B 1 254 ? 7.867 -18.484 9.164 1 94.75 254 ALA B O 1
ATOM 3813 N N . PHE B 1 255 ? 7.121 -18.547 7.051 1 95.88 255 PHE B N 1
ATOM 3814 C CA . PHE B 1 255 ? 8.422 -18.938 6.531 1 95.88 255 PHE B CA 1
ATOM 3815 C C . PHE B 1 255 ? 9.469 -17.859 6.82 1 95.88 255 PHE B C 1
ATOM 3817 O O . PHE B 1 255 ? 10.594 -18.188 7.211 1 95.88 255 PHE B O 1
ATOM 3824 N N . LEU B 1 256 ? 9.102 -16.672 6.641 1 92 256 LEU B N 1
ATOM 3825 C CA . LEU B 1 256 ? 10.031 -15.57 6.875 1 92 256 LEU B CA 1
ATOM 3826 C C . LEU B 1 256 ? 10.414 -15.484 8.352 1 92 256 LEU B C 1
ATOM 3828 O O . LEU B 1 256 ? 11.586 -15.32 8.68 1 92 256 LEU B O 1
ATOM 3832 N N . LEU B 1 257 ? 9.43 -15.57 9.195 1 88.75 257 LEU B N 1
ATOM 3833 C CA . LEU B 1 257 ? 9.703 -15.523 10.625 1 88.75 257 LEU B CA 1
ATOM 3834 C C . LEU B 1 257 ? 10.648 -16.641 11.039 1 88.75 257 LEU B C 1
ATOM 3836 O O . LEU B 1 257 ? 11.555 -16.438 11.844 1 88.75 257 LEU B O 1
ATOM 3840 N N . ALA B 1 258 ? 10.414 -17.75 10.523 1 92.81 258 ALA B N 1
ATOM 3841 C CA . ALA B 1 258 ? 11.289 -18.891 10.797 1 92.81 258 ALA B CA 1
ATOM 3842 C C . ALA B 1 258 ? 12.703 -18.625 10.297 1 92.81 258 ALA B C 1
ATOM 3844 O O . ALA B 1 258 ? 13.68 -18.922 10.984 1 92.81 258 ALA B O 1
ATOM 3845 N N . ALA B 1 259 ? 12.789 -18.078 9.156 1 90.31 259 ALA B N 1
ATOM 3846 C CA . ALA B 1 259 ? 14.094 -17.797 8.562 1 90.31 259 ALA B CA 1
ATOM 3847 C C . ALA B 1 259 ? 14.852 -16.75 9.391 1 90.31 259 ALA B C 1
ATOM 3849 O O . ALA B 1 259 ? 16.062 -16.844 9.547 1 90.31 259 ALA B O 1
ATOM 3850 N N . ILE B 1 260 ? 14.164 -15.805 9.875 1 83.12 260 ILE B N 1
ATOM 3851 C CA . ILE B 1 260 ? 14.781 -14.758 10.68 1 83.12 260 ILE B CA 1
ATOM 3852 C C . ILE B 1 260 ? 15.305 -15.352 11.992 1 83.12 260 ILE B C 1
ATOM 3854 O O . ILE B 1 260 ? 16.391 -14.984 12.461 1 83.12 260 ILE B O 1
ATOM 3858 N N . LEU B 1 261 ? 14.531 -16.141 12.562 1 85.12 261 LEU B N 1
ATOM 3859 C CA . LEU B 1 261 ? 14.891 -16.734 13.844 1 85.12 261 LEU B CA 1
ATOM 3860 C C . LEU B 1 261 ? 16.062 -17.719 13.68 1 85.12 261 LEU B C 1
ATOM 3862 O O . LEU B 1 261 ? 16.875 -17.859 14.586 1 85.12 261 LEU B O 1
ATOM 3866 N N . LEU B 1 262 ? 16.109 -18.188 12.539 1 81.69 262 LEU B N 1
ATOM 3867 C CA . LEU B 1 262 ? 17.125 -19.219 12.336 1 81.69 262 LEU B CA 1
ATOM 3868 C C . LEU B 1 262 ? 18.297 -18.688 11.508 1 81.69 262 LEU B C 1
ATOM 3870 O O . LEU B 1 262 ? 19.281 -19.391 11.289 1 81.69 262 LEU B O 1
ATOM 3874 N N . SER B 1 263 ? 18.047 -17.484 11.125 1 72.62 263 SER B N 1
ATOM 3875 C CA . SER B 1 263 ? 18.969 -16.953 10.125 1 72.62 263 SER B CA 1
ATOM 3876 C C . SER B 1 263 ? 20.391 -16.875 10.664 1 72.62 263 SER B C 1
ATOM 3878 O O . SER B 1 263 ? 20.625 -16.391 11.773 1 72.62 263 SER B O 1
ATOM 3880 N N . PRO B 1 264 ? 21.234 -17.531 10.016 1 61.62 264 PRO B N 1
ATOM 3881 C CA . PRO B 1 264 ? 22.656 -17.531 10.352 1 61.62 264 PRO B CA 1
ATOM 3882 C C . PRO B 1 264 ? 23.312 -16.156 10.148 1 61.62 264 PRO B C 1
ATOM 3884 O O . PRO B 1 264 ? 24.422 -15.93 10.633 1 61.62 264 PRO B O 1
ATOM 3887 N N . LYS B 1 265 ? 22.766 -15.273 9.258 1 59.72 265 LYS B N 1
ATOM 3888 C CA . LYS B 1 265 ? 23.422 -14 8.984 1 59.72 265 LYS B CA 1
ATOM 3889 C C . LYS B 1 265 ? 23.5 -13.141 10.242 1 59.72 265 LYS B C 1
ATOM 3891 O O . LYS B 1 265 ? 24.328 -12.234 10.32 1 59.72 265 LYS B O 1
ATOM 3896 N N . LYS B 1 266 ? 22.656 -13.219 11.227 1 52.72 266 LYS B N 1
ATOM 3897 C CA . LYS B 1 266 ? 22.766 -12.5 12.492 1 52.72 266 LYS B CA 1
ATOM 3898 C C . LYS B 1 266 ? 24.094 -12.836 13.18 1 52.72 266 LYS B C 1
ATOM 3900 O O . LYS B 1 266 ? 24.516 -12.109 14.086 1 52.72 266 LYS B O 1
ATOM 3905 N N . ARG B 1 267 ? 24.547 -14.016 13.289 1 45.53 267 ARG B N 1
ATOM 3906 C CA . ARG B 1 267 ? 25.672 -14.359 14.156 1 45.53 267 ARG B CA 1
ATOM 3907 C C . ARG B 1 267 ? 26.969 -13.773 13.617 1 45.53 267 ARG B C 1
ATOM 3909 O O . ARG B 1 267 ? 28.031 -13.938 14.227 1 45.53 267 ARG B O 1
ATOM 3916 N N . GLY B 1 268 ? 27.141 -13.539 12.539 1 35.16 268 GLY B N 1
ATOM 3917 C CA . GLY B 1 268 ? 28.547 -13.211 12.352 1 35.16 268 GLY B CA 1
ATOM 3918 C C . GLY B 1 268 ? 28.906 -11.828 12.867 1 35.16 268 GLY B C 1
ATOM 3919 O O . GLY B 1 268 ? 28.109 -11.188 13.547 1 35.16 268 GLY B O 1
ATOM 3920 N N . LYS B 1 269 ? 29.938 -10.68 11.961 1 32 269 LYS B N 1
ATOM 3921 C CA . LYS B 1 269 ? 31.141 -9.938 12.305 1 32 269 LYS B CA 1
ATOM 3922 C C . LYS B 1 269 ? 30.812 -8.688 13.109 1 32 269 LYS B C 1
ATOM 3924 O O . LYS B 1 269 ? 30.125 -7.789 12.617 1 32 269 LYS B O 1
ATOM 3929 N N . THR B 1 270 ? 30.25 -8.625 14.391 1 28.88 270 THR B N 1
ATOM 3930 C CA . THR B 1 270 ? 30.984 -7.656 15.195 1 28.88 270 THR B CA 1
ATOM 3931 C C . THR B 1 270 ? 32.438 -7.551 14.734 1 28.88 270 THR B C 1
ATOM 3933 O O . THR B 1 270 ? 33.219 -8.453 14.984 1 28.88 270 THR B O 1
ATOM 3936 N N . VAL B 1 271 ? 32.906 -7.406 13.523 1 22.19 271 VAL B N 1
ATOM 3937 C CA . VAL B 1 271 ? 34.219 -6.738 13.594 1 22.19 271 VAL B CA 1
ATOM 3938 C C . VAL B 1 271 ? 34.031 -5.262 13.938 1 22.19 271 VAL B C 1
ATOM 3940 O O . VAL B 1 271 ? 33.094 -4.625 13.438 1 22.19 271 VAL B O 1
#

Radius of gyration: 22.59 Å; Cα contacts (8 Å, |Δi|>4): 1018; chains: 2; bounding box: 66×67×42 Å

Sequence (542 aa):
MESFLSYEFLQRALLMALLGGGVCGAMGVFVVLWRMSLVGMCISHAAFAGALLGLWLGLPPLAGGLAASLGAASAVGPLAERPGFSLDTAMGVIFSVVMSLAMLALGLLPGARTEGLSLIWGSLLTVTRLDLALMGGTALLLFAFIFVFFKEIQAIIGQKQAALASGIPVRKIRYASLILMGLVVAFALKAIGGLLIFSLIVTPAATALQLTYSLRRMFILAALLGAAASAAGLWFSFHFSVPPGAAIVLTAAAFLLAAILLSPKKRGKTVMESFLSYEFLQRALLMALLGGGVCGAMGVFVVLWRMSLVGMCISHAAFAGALLGLWLGLPPLAGGLAASLGAASAVGPLAERPGFSLDTAMGVIFSVVMSLAMLALGLLPGARTEGLSLIWGSLLTVTRLDLALMGGTALLLFAFIFVFFKEIQAIIGQKQAALASGIPVRKIRYASLILMGLVVAFALKAIGGLLIFSLIVTPAATALQLTYSLRRMFILAALLGAAASAAGLWFSFHFSVPPGAAIVLTAAAFLLAAILLSPKKRGKTV

Nearest PDB structures (foldseek):
  7kyp-assembly4_N  TM=8.986E-01  e=5.025E-15  Streptococcus pneumoniae D39
  7kyo-assembly1_C-2  TM=8.899E-01  e=2.195E-14  Streptococcus pneumoniae D39
  5b58-assembly1_B  TM=8.239E-01  e=4.814E-06  Burkholderia cenocepacia J2315
  2nq2-assembly1_A  TM=8.292E-01  e=9.054E-06  Haemophilus influenzae
  7lb8-assembly1_B  TM=7.511E-01  e=1.027E-02  Escherichia coli K-12

Foldseek 3Di:
DVVQPPDPLSVQLLLCQLLLQLLLLLLQLCCVLVVPLLLLQLLLLQLLLQLLVCVLVVHHSLVRSLVRSLVSLVVLVVQCPDPPDHSVRSSVVSSVVSNVSSVVSCVPPPVSPPVSVLLALAASSPQDPVLSVLSVVLSVVSVVLCVVCVVLVVCCSPDVVVSVVVVRPPVVSSSVSSNSSSSSSSSCRRHQHSNQSSLSNNLLLLLLVLADDDSVSSSVRSSRLSSVLSNVLVVCCVVVVHRSNVSSSVSSNVSSVVSVVVRPVVPDDPD/DVVQVPDPLSVQLLLCQLLLQLLLLLLQLCCVLVVPLLLLQLLLLQLLLQLLVCVLVVHHSLVRSLVRSLVSLVVLVVQCPDPPDHSVRSSVVSSVVSNVSNVVSCVPPPVSPPVSVLLALAASSPQDPVLSVLSVVLSVVSVVLCVVCVVLVVCCSPDVVVSVVVVRPPVVSSSVSSNSSSSSSSSCRRHQHSNQSSLSNNLLLLLLVLADDDSVSSSVRSSRLSSVLSNVLVVCCVVVVHRSNVSSSVSSNVSSVVSVVVRPVVPDDPD

Organism: NCBI:txid44742

InterPro domains:
  IPR001626 ABC transporter, TroCD-like [PF00950] (6-261)
  IPR001626 ABC transporter, TroCD-like [PTHR30477] (4-266)
  IPR037294 ABC transporter, BtuC-like [G3DSA:1.10.3470.10] (5-267)
  IPR037294 ABC transporter, BtuC-like [SSF81345] (4-259)

Solvent-accessible surface area (backbone atoms only — not comparable to full-atom values): 25130 Å² total; per-residue (Å²): 109,68,73,60,57,66,39,71,53,44,46,47,24,46,50,43,23,33,52,45,19,17,43,30,1,36,54,8,42,56,31,57,76,64,59,33,40,60,57,45,46,35,24,23,40,20,14,38,17,19,18,37,42,15,48,62,72,72,40,61,36,60,60,23,7,35,52,30,3,39,47,46,34,61,45,48,60,64,41,44,67,35,85,95,38,48,53,50,50,43,45,43,44,51,36,27,52,30,43,22,49,23,47,38,28,51,55,65,32,86,76,28,69,57,68,54,43,39,42,52,33,17,38,41,71,74,55,48,71,65,51,48,49,52,41,48,52,49,41,51,51,52,52,49,49,47,64,76,40,40,71,59,52,51,35,42,71,71,39,47,68,58,26,50,74,70,64,49,62,59,68,60,54,53,50,51,51,33,44,50,47,13,52,50,45,27,59,36,24,56,42,34,1,22,75,36,44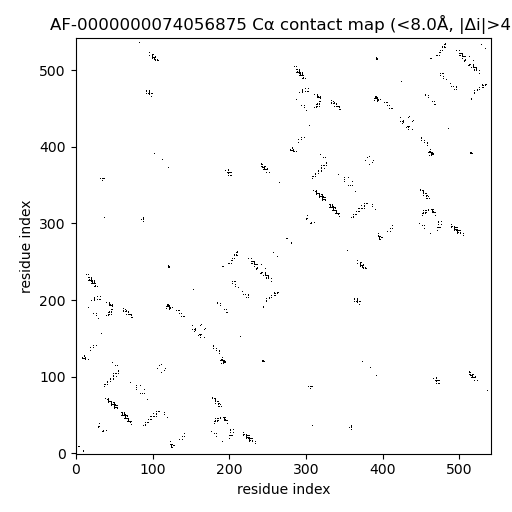,43,28,38,16,41,30,18,18,53,29,18,56,45,73,46,90,45,67,70,57,26,40,52,44,1,16,49,42,12,16,48,18,24,44,50,7,44,52,48,12,67,76,68,71,43,41,38,24,21,33,18,36,47,40,26,46,50,51,28,54,50,34,62,76,62,29,63,68,76,67,61,73,88,117,108,72,73,60,58,66,38,70,50,44,45,46,25,46,50,42,24,33,52,47,20,18,46,30,1,36,54,8,43,56,31,56,77,65,59,33,41,61,57,46,47,34,24,24,40,20,13,38,16,18,17,38,42,16,47,61,72,72,38,61,36,60,59,23,7,36,52,30,3,40,48,47,34,60,45,48,58,63,41,45,66,35,84,94,39,48,50,49,49,43,45,44,45,51,36,26,52,30,44,22,48,24,46,39,28,51,56,63,32,89,72,29,71,57,67,55,44,38,42,50,34,18,39,39,71,73,56,48,72,64,52,48,50,52,41,48,52,50,40,51,51,52,52,48,49,49,64,76,40,39,69,60,51,52,36,42,71,70,38,48,69,60,27,49,72,70,66,49,61,60,67,61,54,52,50,51,51,34,44,50,45,14,51,52,42,28,58,36,22,57,41,32,1,21,75,36,44,43,28,37,16,41,30,18,16,54,28,19,56,48,74,45,89,45,67,70,57,27,40,51,42,1,16,49,43,13,15,50,18,25,43,50,7,44,53,49,12,68,76,67,71,42,42,40,26,23,32,17,34,47,40,26,45,50,52,28,53,52,36,63,75,62,29,64,74,76,70,60,83,86,117

Secondary structure (DSSP, 8-state):
-TTGGGSHHHHHHHHHHHHHHHHHHHHHHHHHHTT-HHHHHHHHHHHHHHHHHHHHTTS-HHHHHHHHHHHHHHHHHHHHTSTT--HHHHHHHHHHHHHHHHHHHHHH-TTHHHHHHHHHH--STT--HHHHHHHHHHHHHHHHHHHHTHHHHHHHHH-HHHHHHTT--HHHHHHHHHHHHHHHHHHHHHHH-TTTHHHHHHHHHHHHHHH-S-HHHHHHHHHHHHHHHHHHHHHHHHHHT--HHHHHHHHHHHHHHHHHHH-GGGG----/-TTGGGSHHHHHHHHHHHHHHHHHHHHHHHHHHTT-HHHHHHHHHHHHHHHHHHHHTTS-HHHHHHHHHHHHHHHHHHHHTSTT--HHHHHHHHHHHHHHHHHHHHHH-TTHHHHHHHHHH--STT--HHHHHHHHHHHHHHHHHHHHTHHHHHHHHH-HHHHHHTT--HHHHHHHHHHHHHHHHHHHHHHH-TTTHHHHHHHHHHHHHHH-S-HHHHHHHHHHHHHHHHHHHHHHHHHHT--HHHHHHHHHHHHHHHHHHH-GGGGS---

pLDDT: mean 87.84, std 12.53, range [22.19, 98.31]